Protein AF-0000000083137064 (afdb_homodimer)

Solvent-accessible surface area (backbone atoms only — not comparable to full-atom values): 21763 Å² total; per-residue (Å²): 133,64,28,43,33,38,24,37,39,52,44,61,44,26,48,38,68,60,22,44,47,50,41,15,61,76,69,69,39,42,73,38,43,54,67,55,51,51,49,52,45,38,71,76,68,44,56,67,68,51,58,51,42,33,31,71,53,64,54,81,85,69,70,74,79,72,73,88,63,52,61,66,48,47,52,49,36,52,51,34,50,49,48,51,51,50,51,50,51,50,54,52,48,51,51,70,72,40,38,29,26,35,36,39,88,49,41,40,68,69,47,68,78,55,77,75,49,45,74,45,27,35,29,28,30,51,57,65,71,56,15,33,51,47,37,17,66,75,65,72,42,53,71,68,57,19,47,52,51,39,54,50,48,41,50,40,55,34,29,38,32,28,68,73,68,74,44,68,69,78,46,63,90,65,32,48,33,34,38,30,29,76,75,53,33,56,67,45,41,26,52,52,53,49,50,51,48,43,71,70,67,47,76,70,83,117,134,64,28,45,34,38,24,37,37,52,44,63,42,26,49,40,68,61,22,43,48,50,40,15,61,76,69,70,40,42,72,38,42,56,67,56,52,50,50,52,45,37,72,77,68,42,54,66,69,50,57,51,43,34,32,70,54,62,56,81,86,69,68,72,75,74,74,89,62,54,61,67,49,46,52,49,34,50,51,34,49,49,49,50,51,50,52,51,50,50,53,52,49,52,50,70,71,38,38,28,27,36,36,38,87,47,42,39,68,69,48,67,80,55,76,76,46,46,75,45,28,37,31,27,31,51,59,64,72,56,14,34,51,46,36,17,66,74,66,72,43,52,71,69,55,19,47,52,50,38,53,50,50,42,50,39,54,33,30,39,30,27,67,73,67,74,44,67,69,77,45,61,91,66,32,48,32,35,38,30,30,77,74,54,32,56,68,46,40,25,52,51,52,50,48,51,49,41,71,69,67,46,76,73,82,118

Organism: NCBI:txid40520

pLDDT: mean 89.9, std 17.32, range [28.92, 98.94]

Nearest PDB structures (foldseek):
  3hdt-assembly1_B  TM=9.367E-01  e=8.216E-14  [Clostridium] symbiosum ATCC 14940
  3fdi-assembly1_A  TM=9.236E-01  e=1.742E-12  Eubacterium ventriosum ATCC 27560
  3fdi-assembly1_B  TM=8.344E-01  e=1.462E-13  Eubacterium ventriosum ATCC 27560
  7l4a-assembly1_A  TM=5.931E-01  e=4.194E-06  Encephalitozoon cuniculi GB-M1
  8puu-assembly1_B  TM=4.593E-01  e=5.621E-04  Giardia duodenalis

Sequence (412 aa):
MRHLVITIGCEYGAKGNAIGRKIAEDLNIKFYNRDLVDEIIEEVGIPKEIMEKVEEGGTIAGKGAEGDVRGSFSKYADLTDRAIHVQKQIIRKLAEKESCVIIGRSADYILKDTKDIDLLRAFIYAPDEVRIHNIMESHNLSEKDAKILLLEKDKRYHKRHLALTGSNRGDRHNRDILMNSSYLGIEGTAEYLEELIRRKFGSEEEMRHLVITIGCEYGAKGNAIGRKIAEDLNIKFYNRDLVDEIIEEVGIPKEIMEKVEEGGTIAGKGAEGDVRGSFSKYADLTDRAIHVQKQIIRKLAEKESCVIIGRSADYILKDTKDIDLLRAFIYAPDEVRIHNIMESHNLSEKDAKILLLEKDKRYHKRHLALTGSNRGDRHNRDILMNSSYLGIEGTAEYLEELIRRKFGSEEE

InterPro domains:
  IPR027417 P-loop containing nucleoside triphosphate hydrolase [G3DSA:3.40.50.300] (1-200)
  IPR027417 P-loop containing nucleoside triphosphate hydrolase [SSF52540] (19-200)

Foldseek 3Di:
DAAAEEEEEEQQLLCRQLLQVVLCVVVVWAEAEPVNLVVVLVVVPQDPVLLLVLLVQLEDDPDDPDDPCVPVSVVSNVSNVVSLVSSLVSLVCVNVVHHYYYYAQLSLVSCVPPPRHRYAYEYEYADPVNSLVSQCVVVVDDSVVSSVVSVVVNSSSQSSNCSNHVDGRPPCVSHPYYDYCVVLHSVGVSVVVVVVSCVVPNDPPD/DAAAEEEEEEQQLLCRQLLQVLLCVVVVWAEAEPVNLVVVLVVVPQDPVLLLVLLVQLEDDPDDPDDPCVPVSVVSNVSNVVSLVSSLVSLVCVNVPHHYYYYAQLSLVSCVPPPRHRYAYEYEYADPVNSLVSQCVVVVDDSVVSSVVSVVVNSSSQSNNCSNHVDGRPPCVSHPYYDYCVVLHSVGVSVVVVVVSCVVPNPPPD

Structure (mmCIF, N/CA/C/O backbone):
data_AF-0000000083137064-model_v1
#
loop_
_entity.id
_entity.type
_entity.pdbx_description
1 polymer 'Cytidylate kinase'
#
loop_
_atom_site.group_PDB
_atom_site.id
_atom_site.type_symbol
_atom_site.label_atom_id
_atom_site.label_alt_id
_atom_site.label_comp_id
_atom_site.label_asym_id
_atom_site.label_entity_id
_atom_site.label_seq_id
_atom_site.pdbx_PDB_ins_code
_atom_site.Cartn_x
_atom_site.Cartn_y
_atom_site.Cartn_z
_atom_site.occupancy
_atom_site.B_iso_or_equiv
_atom_site.auth_seq_id
_atom_site.auth_comp_id
_atom_site.auth_asym_id
_atom_site.auth_atom_id
_atom_site.pdbx_PDB_model_num
ATOM 1 N N . MET A 1 1 ? -11 -26.859 9.258 1 64.12 1 MET A N 1
ATOM 2 C CA . MET A 1 1 ? -10.125 -25.719 9.508 1 64.12 1 MET A CA 1
ATOM 3 C C . MET A 1 1 ? -9.859 -24.938 8.227 1 64.12 1 MET A C 1
ATOM 5 O O . MET A 1 1 ? -9.781 -25.516 7.145 1 64.12 1 MET A O 1
ATOM 9 N N . ARG A 1 2 ? -10.016 -23.578 8.195 1 88.94 2 ARG A N 1
ATOM 10 C CA . ARG A 1 2 ? -9.859 -22.781 6.98 1 88.94 2 ARG A CA 1
ATOM 11 C C . ARG A 1 2 ? -8.391 -22.703 6.57 1 88.94 2 ARG A C 1
ATOM 13 O O . ARG A 1 2 ? -7.508 -22.562 7.422 1 88.94 2 ARG A O 1
ATOM 20 N N . HIS A 1 3 ? -8.195 -22.969 5.266 1 96.56 3 HIS A N 1
ATOM 21 C CA . HIS A 1 3 ? -6.828 -22.828 4.77 1 96.56 3 HIS A CA 1
ATOM 22 C C . HIS A 1 3 ? -6.363 -21.391 4.805 1 96.56 3 HIS A C 1
ATOM 24 O O . HIS A 1 3 ? -7.125 -20.469 4.473 1 96.56 3 HIS A O 1
ATOM 30 N N . LEU A 1 4 ? -5.16 -21.25 5.281 1 98.25 4 LEU A N 1
ATOM 31 C CA . LEU A 1 4 ? -4.512 -19.938 5.195 1 98.25 4 LEU A CA 1
ATOM 32 C C . LEU A 1 4 ? -3.85 -19.75 3.836 1 98.25 4 LEU A C 1
ATOM 34 O O . LEU A 1 4 ? -3 -20.547 3.436 1 98.25 4 LEU A O 1
ATOM 38 N N . VAL A 1 5 ? -4.27 -18.703 3.137 1 98.75 5 VAL A N 1
ATOM 39 C CA . VAL A 1 5 ? -3.678 -18.406 1.836 1 98.75 5 VAL A CA 1
ATOM 40 C C . VAL A 1 5 ? -3.139 -16.984 1.824 1 98.75 5 VAL A C 1
ATOM 42 O O . VAL A 1 5 ? -3.877 -16.031 2.092 1 98.75 5 VAL A O 1
ATOM 45 N N . ILE A 1 6 ? -1.879 -16.859 1.539 1 98.88 6 ILE A N 1
ATOM 46 C CA . ILE A 1 6 ? -1.219 -15.57 1.41 1 98.88 6 ILE A CA 1
ATOM 47 C C . ILE A 1 6 ? -0.848 -15.32 -0.051 1 98.88 6 ILE A C 1
ATOM 49 O O . ILE A 1 6 ? -0.035 -16.047 -0.623 1 98.88 6 ILE A O 1
ATOM 53 N N . THR A 1 7 ? -1.463 -14.352 -0.657 1 98.81 7 THR A N 1
ATOM 54 C CA . THR A 1 7 ? -1.087 -13.969 -2.014 1 98.81 7 THR A CA 1
ATOM 55 C C . THR A 1 7 ? -0.151 -12.758 -1.996 1 98.81 7 THR A C 1
ATOM 57 O O . THR A 1 7 ? -0.368 -11.812 -1.242 1 98.81 7 THR A O 1
ATOM 60 N N . ILE A 1 8 ? 0.875 -12.82 -2.779 1 98.81 8 ILE A N 1
ATOM 61 C CA . ILE A 1 8 ? 1.837 -11.727 -2.848 1 98.81 8 ILE A CA 1
ATOM 62 C C . ILE A 1 8 ? 2.025 -11.297 -4.301 1 98.81 8 ILE A C 1
ATOM 64 O O . ILE A 1 8 ? 2.541 -12.062 -5.117 1 98.81 8 ILE A O 1
ATOM 68 N N . GLY A 1 9 ? 1.454 -10.117 -4.609 1 98.31 9 GLY A N 1
ATOM 69 C CA . GLY A 1 9 ? 1.953 -9.406 -5.773 1 98.31 9 GLY A CA 1
ATOM 70 C C . GLY A 1 9 ? 3.221 -8.617 -5.492 1 98.31 9 GLY A C 1
ATOM 71 O O . GLY A 1 9 ? 3.432 -8.156 -4.367 1 98.31 9 GLY A O 1
ATOM 72 N N . CYS A 1 10 ? 4.047 -8.5 -6.512 1 98.31 10 CYS A N 1
ATOM 73 C CA . CYS A 1 10 ? 5.297 -7.809 -6.227 1 98.31 10 CYS A CA 1
ATOM 74 C C . CYS A 1 10 ? 5.875 -7.18 -7.488 1 98.31 10 CYS A C 1
ATOM 76 O O . CYS A 1 10 ? 5.723 -7.727 -8.586 1 98.31 10 CYS A O 1
ATOM 78 N N . GLU A 1 11 ? 6.469 -6.066 -7.32 1 98.5 11 GLU A N 1
ATOM 79 C CA . GLU A 1 11 ? 7.297 -5.496 -8.375 1 98.5 11 GLU A CA 1
ATOM 80 C C . GLU A 1 11 ? 8.555 -6.336 -8.609 1 98.5 11 GLU A C 1
ATOM 82 O O . GLU A 1 11 ? 9.141 -6.855 -7.652 1 98.5 11 GLU A O 1
ATOM 87 N N . TYR A 1 12 ? 8.93 -6.426 -9.914 1 98.25 12 TYR A N 1
ATOM 88 C CA . TYR A 1 12 ? 10.133 -7.211 -10.195 1 98.25 12 TYR A CA 1
ATOM 89 C C . TYR A 1 12 ? 11.352 -6.598 -9.516 1 98.25 12 TYR A C 1
ATOM 91 O O . TYR A 1 12 ? 11.57 -5.387 -9.594 1 98.25 12 TYR A O 1
ATOM 99 N N . GLY A 1 13 ? 12.07 -7.371 -8.82 1 98.56 13 GLY A N 1
ATOM 100 C CA . GLY A 1 13 ? 13.266 -6.898 -8.133 1 98.56 13 GLY A CA 1
ATOM 101 C C . GLY A 1 13 ? 13.008 -6.496 -6.695 1 98.56 13 GLY A C 1
ATOM 102 O O . GLY A 1 13 ? 13.938 -6.141 -5.969 1 98.56 13 GLY A O 1
ATOM 103 N N . ALA A 1 14 ? 11.781 -6.562 -6.219 1 98.75 14 ALA A N 1
ATOM 104 C CA . ALA A 1 14 ? 11.438 -6.117 -4.871 1 98.75 14 ALA A CA 1
ATOM 105 C C . ALA A 1 14 ? 11.547 -7.266 -3.871 1 98.75 14 ALA A C 1
ATOM 107 O O . ALA A 1 14 ? 11.195 -7.109 -2.697 1 98.75 14 ALA A O 1
ATOM 108 N N . LYS A 1 15 ? 11.891 -8.43 -4.34 1 98.62 15 LYS A N 1
ATOM 109 C CA . LYS A 1 15 ? 12.203 -9.594 -3.512 1 98.62 15 LYS A CA 1
ATOM 110 C C . LYS A 1 15 ? 10.938 -10.219 -2.941 1 98.62 15 LYS A C 1
ATOM 112 O O . LYS A 1 15 ? 10.969 -10.844 -1.878 1 98.62 15 LYS A O 1
ATOM 117 N N . GLY A 1 16 ? 9.844 -10.086 -3.67 1 98.56 16 GLY A N 1
ATOM 118 C CA . GLY A 1 16 ? 8.602 -10.719 -3.264 1 98.56 16 GLY A CA 1
ATOM 119 C C . GLY A 1 16 ? 8.703 -12.227 -3.164 1 98.56 16 GLY A C 1
ATOM 120 O O . GLY A 1 16 ? 8.133 -12.828 -2.252 1 98.56 16 GLY A O 1
ATOM 121 N N . ASN A 1 17 ? 9.414 -12.828 -4.082 1 98.38 17 ASN A N 1
ATOM 122 C CA . ASN A 1 17 ? 9.617 -14.273 -4.082 1 98.38 17 ASN A CA 1
ATOM 123 C C . ASN A 1 17 ? 10.344 -14.734 -2.82 1 98.38 17 ASN A C 1
ATOM 125 O O . ASN A 1 17 ? 9.922 -15.695 -2.176 1 98.38 17 ASN A O 1
ATOM 129 N N . ALA A 1 18 ? 11.375 -14.039 -2.479 1 98.69 18 ALA A N 1
ATOM 130 C CA . ALA A 1 18 ? 12.156 -14.391 -1.298 1 98.69 18 ALA A CA 1
ATOM 131 C C . ALA A 1 18 ? 11.336 -14.219 -0.023 1 98.69 18 ALA A C 1
ATOM 133 O O . ALA A 1 18 ? 11.375 -15.078 0.866 1 98.69 18 ALA A O 1
ATOM 134 N N . ILE A 1 19 ? 10.609 -13.172 0.055 1 98.88 19 ILE A N 1
ATOM 135 C CA . ILE A 1 19 ? 9.766 -12.883 1.211 1 98.88 19 ILE A CA 1
ATOM 136 C C . ILE A 1 19 ? 8.688 -13.953 1.335 1 98.88 19 ILE A C 1
ATOM 138 O O . ILE A 1 19 ? 8.453 -14.492 2.42 1 98.88 19 ILE A O 1
ATOM 142 N N . GLY A 1 20 ? 8.031 -14.289 0.223 1 98.88 20 GLY A N 1
ATOM 143 C CA . GLY A 1 20 ? 7.016 -15.328 0.224 1 98.88 20 GLY A CA 1
ATOM 144 C C . GLY A 1 20 ? 7.547 -16.688 0.641 1 98.88 20 GLY A C 1
ATOM 145 O O . GLY A 1 20 ? 6.898 -17.406 1.397 1 98.88 20 GLY A O 1
ATOM 146 N N . ARG A 1 21 ? 8.703 -17.016 0.13 1 98.81 21 ARG A N 1
ATOM 147 C CA . ARG A 1 21 ? 9.328 -18.281 0.483 1 98.81 21 ARG A CA 1
ATOM 148 C C . ARG A 1 21 ? 9.625 -18.344 1.978 1 98.81 21 ARG A C 1
ATOM 150 O O . ARG A 1 21 ? 9.383 -19.375 2.617 1 98.81 21 ARG A O 1
ATOM 157 N N . LYS A 1 22 ? 10.148 -17.266 2.512 1 98.88 22 LYS A N 1
ATOM 158 C CA . LYS A 1 22 ? 10.461 -17.203 3.938 1 98.88 22 LYS A CA 1
ATOM 159 C C . LYS A 1 22 ? 9.203 -17.391 4.781 1 98.88 22 LYS A C 1
ATOM 161 O O . LYS A 1 22 ? 9.211 -18.141 5.762 1 98.88 22 LYS A O 1
ATOM 166 N N . ILE A 1 23 ? 8.133 -16.781 4.395 1 98.88 23 ILE A N 1
ATOM 167 C CA . ILE A 1 23 ? 6.871 -16.906 5.113 1 98.88 23 ILE A CA 1
ATOM 168 C C . ILE A 1 23 ? 6.398 -18.359 5.07 1 98.88 23 ILE A C 1
ATOM 170 O O . ILE A 1 23 ? 6 -18.906 6.094 1 98.88 23 ILE A O 1
ATOM 174 N N . ALA A 1 24 ? 6.426 -18.938 3.875 1 98.88 24 ALA A N 1
ATOM 175 C CA . ALA A 1 24 ? 5.992 -20.328 3.713 1 98.88 24 ALA A CA 1
ATOM 176 C C . ALA A 1 24 ? 6.812 -21.266 4.59 1 98.88 24 ALA A C 1
ATOM 178 O O . ALA A 1 24 ? 6.262 -22.156 5.238 1 98.88 24 ALA A O 1
ATOM 179 N N . GLU A 1 25 ? 8.102 -21 4.613 1 98.81 25 GLU A N 1
ATOM 180 C CA . GLU A 1 25 ? 9 -21.812 5.434 1 98.81 25 GLU A CA 1
ATOM 181 C C . GLU A 1 25 ? 8.695 -21.625 6.918 1 98.81 25 GLU A C 1
ATOM 183 O O . GLU A 1 25 ? 8.594 -22.609 7.656 1 98.81 25 GLU A O 1
ATOM 188 N N . ASP A 1 26 ? 8.562 -20.406 7.371 1 98.69 26 ASP A N 1
ATOM 189 C CA . ASP A 1 26 ? 8.336 -20.094 8.781 1 98.69 26 ASP A CA 1
ATOM 190 C C . ASP A 1 26 ? 7.02 -20.703 9.266 1 98.69 26 ASP A C 1
ATOM 192 O O . ASP A 1 26 ? 6.93 -21.172 10.398 1 98.69 26 ASP A O 1
ATOM 196 N N . LEU A 1 27 ? 6.059 -20.703 8.383 1 98.19 27 LEU A N 1
ATOM 197 C CA . LEU A 1 27 ? 4.727 -21.156 8.773 1 98.19 27 LEU A CA 1
ATOM 198 C C . LEU A 1 27 ? 4.52 -22.625 8.414 1 98.19 27 LEU A C 1
ATOM 200 O O . LEU A 1 27 ? 3.486 -23.203 8.742 1 98.19 27 LEU A O 1
ATOM 204 N N . ASN A 1 28 ? 5.469 -23.188 7.75 1 98.38 28 ASN A N 1
ATOM 205 C CA . ASN A 1 28 ? 5.418 -24.578 7.297 1 98.38 28 ASN A CA 1
ATOM 206 C C . ASN A 1 28 ? 4.207 -24.844 6.41 1 98.38 28 ASN A C 1
ATOM 208 O O . ASN A 1 28 ? 3.424 -25.75 6.668 1 98.38 28 ASN A O 1
ATOM 212 N N . ILE A 1 29 ? 4.043 -24 5.387 1 98.62 29 ILE A N 1
ATOM 213 C CA . ILE A 1 29 ? 2.982 -24.156 4.398 1 98.62 29 ILE A CA 1
ATOM 214 C C . ILE A 1 29 ? 3.582 -24.172 2.992 1 98.62 29 ILE A C 1
ATOM 216 O O . ILE A 1 29 ? 4.766 -23.875 2.814 1 98.62 29 ILE A O 1
ATOM 220 N N . LYS A 1 30 ? 2.766 -24.469 1.965 1 98.81 30 LYS A N 1
ATOM 221 C CA . LYS A 1 30 ? 3.258 -24.641 0.601 1 98.81 30 LYS A CA 1
ATOM 222 C C . LYS A 1 30 ? 3.566 -23.297 -0.046 1 98.81 30 LYS A C 1
ATOM 224 O O . LYS A 1 30 ? 3.008 -22.266 0.349 1 98.81 30 LYS A O 1
ATOM 229 N N . PHE A 1 31 ? 4.488 -23.422 -0.94 1 98.88 31 PHE A N 1
ATOM 230 C CA . PHE A 1 31 ? 4.934 -22.234 -1.656 1 98.88 31 PHE A CA 1
ATOM 231 C C . PHE A 1 31 ? 4.777 -22.406 -3.162 1 98.88 31 PHE A C 1
ATOM 233 O O . PHE A 1 31 ? 5.371 -23.328 -3.746 1 98.88 31 PHE A O 1
ATOM 240 N N . TYR A 1 32 ? 3.943 -21.469 -3.824 1 98.81 32 TYR A N 1
ATOM 241 C CA . TYR A 1 32 ? 3.734 -21.484 -5.27 1 98.81 32 TYR A CA 1
ATOM 242 C C . TYR A 1 32 ? 4.148 -20.172 -5.895 1 98.81 32 TYR A C 1
ATOM 244 O O . TYR A 1 32 ? 3.436 -19.172 -5.781 1 98.81 32 TYR A O 1
ATOM 252 N N . ASN A 1 33 ? 5.262 -20.188 -6.594 1 98.12 33 ASN A N 1
ATOM 253 C CA . ASN A 1 33 ? 5.637 -18.984 -7.32 1 98.12 33 ASN A CA 1
ATOM 254 C C . ASN A 1 33 ? 5.121 -19.016 -8.758 1 98.12 33 ASN A C 1
ATOM 256 O O . ASN A 1 33 ? 4.441 -19.953 -9.156 1 98.12 33 ASN A O 1
ATOM 260 N N . ARG A 1 34 ? 5.414 -18.031 -9.523 1 96.5 34 ARG A N 1
ATOM 261 C CA . ARG A 1 34 ? 4.902 -17.859 -10.875 1 96.5 34 ARG A CA 1
ATOM 262 C C . ARG A 1 34 ? 5.301 -19.047 -11.758 1 96.5 34 ARG A C 1
ATOM 264 O O . ARG A 1 34 ? 4.473 -19.562 -12.508 1 96.5 34 ARG A O 1
ATOM 271 N N . ASP A 1 35 ? 6.551 -19.422 -11.633 1 95.81 35 ASP A N 1
ATOM 272 C CA . ASP A 1 35 ? 7.059 -20.5 -12.469 1 95.81 35 ASP A CA 1
ATOM 273 C C . ASP A 1 35 ? 6.344 -21.812 -12.172 1 95.81 35 ASP A C 1
ATOM 275 O O . ASP A 1 35 ? 5.988 -22.562 -13.094 1 95.81 35 ASP A O 1
ATOM 279 N N . LEU A 1 36 ? 6.18 -22.078 -10.914 1 97.25 36 LEU A N 1
ATOM 280 C CA . LEU A 1 36 ? 5.512 -23.328 -10.531 1 97.25 36 LEU A CA 1
ATOM 281 C C . LEU A 1 36 ? 4.062 -23.328 -11.008 1 97.25 36 LEU A C 1
ATOM 283 O O . LEU A 1 36 ? 3.57 -24.344 -11.492 1 97.25 36 LEU A O 1
ATOM 287 N N . VAL A 1 37 ? 3.342 -22.234 -10.867 1 97.31 37 VAL A N 1
ATOM 288 C CA . VAL A 1 37 ? 1.964 -22.125 -11.336 1 97.31 37 VAL A CA 1
ATOM 289 C C . VAL A 1 37 ? 1.912 -22.359 -12.844 1 97.31 37 VAL A C 1
ATOM 291 O O . VAL A 1 37 ? 1.062 -23.109 -13.336 1 97.31 37 VAL A O 1
ATOM 294 N N . ASP A 1 38 ? 2.844 -21.766 -13.562 1 96 38 ASP A N 1
ATOM 295 C CA . ASP A 1 38 ? 2.883 -21.922 -15.016 1 96 38 ASP A CA 1
ATOM 296 C C . ASP A 1 38 ? 3.195 -23.359 -15.406 1 96 38 ASP A C 1
ATOM 298 O O . ASP A 1 38 ? 2.693 -23.859 -16.422 1 96 38 ASP A O 1
ATOM 302 N N . GLU A 1 39 ? 4.055 -23.984 -14.625 1 96.94 39 GLU A N 1
ATOM 303 C CA . GLU A 1 39 ? 4.348 -25.391 -14.867 1 96.94 39 GLU A CA 1
ATOM 304 C C . GLU A 1 39 ? 3.098 -26.25 -14.703 1 96.94 39 GLU A C 1
ATOM 306 O O . GLU A 1 39 ? 2.857 -27.156 -15.5 1 96.94 39 GLU A O 1
ATOM 311 N N . ILE A 1 40 ? 2.352 -25.969 -13.695 1 96.81 40 ILE A N 1
ATOM 312 C CA . ILE A 1 40 ? 1.119 -26.703 -13.445 1 96.81 40 ILE A CA 1
ATOM 313 C C . ILE A 1 40 ? 0.144 -26.484 -14.602 1 96.81 40 ILE A C 1
ATOM 315 O O . ILE A 1 40 ? -0.474 -27.422 -15.094 1 96.81 40 ILE A O 1
ATOM 319 N N . ILE A 1 41 ? 0.04 -25.234 -15.07 1 95.62 41 ILE A N 1
ATOM 320 C CA . ILE A 1 41 ? -0.83 -24.891 -16.188 1 95.62 41 ILE A CA 1
ATOM 321 C C . ILE A 1 41 ? -0.402 -25.656 -17.438 1 95.62 41 ILE A C 1
ATOM 323 O O . ILE A 1 41 ? -1.242 -26.203 -18.156 1 95.62 41 ILE A O 1
ATOM 327 N N . GLU A 1 42 ? 0.849 -25.75 -17.656 1 95.44 42 GLU A N 1
ATOM 328 C CA . GLU A 1 42 ? 1.386 -26.5 -18.781 1 95.44 42 GLU A CA 1
ATOM 329 C C . GLU A 1 42 ? 1.065 -27.984 -18.672 1 95.44 42 GLU A C 1
ATOM 331 O O . GLU A 1 42 ? 0.735 -28.625 -19.672 1 95.44 42 GLU A O 1
ATOM 336 N N . GLU A 1 43 ? 1.144 -28.484 -17.531 1 95.81 43 GLU A N 1
ATOM 337 C CA . GLU A 1 43 ? 0.897 -29.906 -17.281 1 95.81 43 GLU A CA 1
ATOM 338 C C . GLU A 1 43 ? -0.555 -30.281 -17.578 1 95.81 43 GLU A C 1
ATOM 340 O O . GLU A 1 43 ? -0.852 -31.406 -17.953 1 95.81 43 GLU A O 1
ATOM 345 N N . VAL A 1 44 ? -1.415 -29.328 -17.406 1 93.94 44 VAL A N 1
ATOM 346 C CA . VAL A 1 44 ? -2.83 -29.625 -17.609 1 93.94 44 VAL A CA 1
ATOM 347 C C . VAL A 1 44 ? -3.189 -29.391 -19.078 1 93.94 44 VAL A C 1
ATOM 349 O O . VAL A 1 44 ? -4.32 -29.656 -19.5 1 93.94 44 VAL A O 1
ATOM 352 N N . GLY A 1 45 ? -2.301 -28.812 -19.953 1 91.62 45 GLY A N 1
ATOM 353 C CA . GLY A 1 45 ? -2.51 -28.891 -21.391 1 91.62 45 GLY A CA 1
ATOM 354 C C . GLY A 1 45 ? -2.449 -27.531 -22.062 1 91.62 45 GLY A C 1
ATOM 355 O O . GLY A 1 45 ? -2.783 -27.406 -23.25 1 91.62 45 GLY A O 1
ATOM 356 N N . ILE A 1 46 ? -2.119 -26.484 -21.312 1 93.56 46 ILE A N 1
ATOM 357 C CA . ILE A 1 46 ? -2.002 -25.156 -21.922 1 93.56 46 ILE A CA 1
ATOM 358 C C . ILE A 1 46 ? -0.536 -24.859 -22.234 1 93.56 46 ILE A C 1
ATOM 360 O O . ILE A 1 46 ? 0.258 -24.625 -21.312 1 93.56 46 ILE A O 1
ATOM 364 N N . PRO A 1 47 ? -0.237 -24.766 -23.5 1 92.19 47 PRO A N 1
ATOM 365 C CA . PRO A 1 47 ? 1.16 -24.5 -23.844 1 92.19 47 PRO A CA 1
ATOM 366 C C . PRO A 1 47 ? 1.637 -23.125 -23.375 1 92.19 47 PRO A C 1
ATOM 368 O O . PRO A 1 47 ? 0.857 -22.172 -23.359 1 92.19 47 PRO A O 1
ATOM 371 N N . LYS A 1 48 ? 2.902 -23.031 -23.109 1 90.81 48 LYS A N 1
ATOM 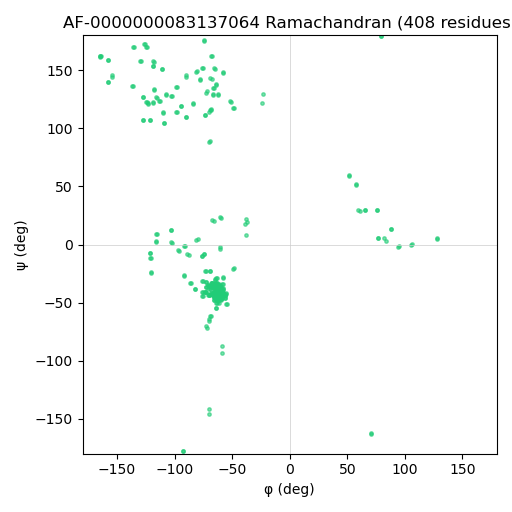372 C CA . LYS A 1 48 ? 3.541 -21.812 -22.641 1 90.81 48 LYS A CA 1
ATOM 373 C C . LYS A 1 48 ? 3.342 -20.672 -23.625 1 90.81 48 LYS A C 1
ATOM 375 O O . LYS A 1 48 ? 3.186 -19.516 -23.234 1 90.81 48 LYS A O 1
ATOM 380 N N . GLU A 1 49 ? 3.379 -20.969 -24.859 1 90.19 49 GLU A N 1
ATOM 381 C CA . GLU A 1 49 ? 3.236 -19.969 -25.906 1 90.19 49 GLU A CA 1
ATOM 382 C C . GLU A 1 49 ? 1.896 -19.25 -25.812 1 90.19 49 GLU A C 1
ATOM 384 O O . GLU A 1 49 ? 1.805 -18.062 -26.109 1 90.19 49 GLU A O 1
ATOM 389 N N . ILE A 1 50 ? 0.905 -20 -25.453 1 89.56 50 ILE A N 1
ATOM 390 C CA . ILE A 1 50 ? -0.424 -19.406 -25.312 1 89.56 50 ILE A CA 1
ATOM 391 C C . ILE A 1 50 ? -0.439 -18.422 -24.156 1 89.56 50 ILE A C 1
ATOM 393 O O . ILE A 1 50 ? -1.037 -17.359 -24.234 1 89.56 50 ILE A O 1
ATOM 397 N N . MET A 1 51 ? 0.212 -18.797 -23.031 1 88 51 MET A N 1
ATOM 398 C CA . MET A 1 51 ? 0.29 -17.906 -21.875 1 88 51 MET A CA 1
ATOM 399 C C . MET A 1 51 ? 1.064 -16.641 -22.219 1 88 51 MET A C 1
ATOM 401 O O . MET A 1 51 ? 0.747 -15.555 -21.734 1 88 51 MET A O 1
ATOM 405 N N . GLU A 1 52 ? 2.08 -16.781 -23.016 1 88 52 GLU A N 1
ATOM 406 C CA . GLU A 1 52 ? 2.844 -15.625 -23.484 1 88 52 GLU A CA 1
ATOM 407 C C . GLU A 1 52 ? 1.977 -14.695 -24.328 1 88 52 GLU A C 1
ATOM 409 O O . GLU A 1 52 ? 2.127 -13.469 -24.266 1 88 52 GLU A O 1
ATOM 414 N N . LYS A 1 53 ? 1.121 -15.266 -25.109 1 86.69 53 LYS A N 1
ATOM 415 C CA . LYS A 1 53 ? 0.202 -14.477 -25.922 1 86.69 53 LYS A CA 1
ATOM 416 C C . LYS A 1 53 ? -0.76 -13.68 -25.047 1 86.69 53 LYS A C 1
ATOM 418 O O . LYS A 1 53 ? -1.15 -12.562 -25.391 1 86.69 53 LYS A O 1
ATOM 423 N N . VAL A 1 54 ? -1.106 -14.305 -23.922 1 84.75 54 VAL A N 1
ATOM 424 C CA . VAL A 1 54 ? -1.936 -13.586 -22.969 1 84.75 54 VAL A CA 1
ATOM 425 C C . VAL A 1 54 ? -1.226 -12.305 -22.531 1 84.75 54 VAL A C 1
ATOM 427 O O . VAL A 1 54 ? -1.845 -11.242 -22.453 1 84.75 54 VAL A O 1
ATOM 430 N N . GLU A 1 55 ? 0.034 -12.375 -22.312 1 86.19 55 GLU A N 1
ATOM 431 C CA . GLU A 1 55 ? 0.847 -11.258 -21.859 1 86.19 55 GLU A CA 1
ATOM 432 C C . GLU A 1 55 ? 1.061 -10.227 -22.969 1 86.19 55 GLU A C 1
ATOM 434 O O . GLU A 1 55 ? 1.455 -9.094 -22.703 1 86.19 55 GLU A O 1
ATOM 439 N N . GLU A 1 56 ? 0.943 -10.578 -24.188 1 76.62 56 GLU A N 1
ATOM 440 C CA . GLU A 1 56 ? 1.121 -9.648 -25.312 1 76.62 56 GLU A CA 1
ATOM 441 C C . GLU A 1 56 ? -0.141 -8.828 -25.547 1 76.62 56 GLU A C 1
ATOM 443 O O . GLU A 1 56 ? -0.095 -7.789 -26.203 1 76.62 56 GLU A O 1
ATOM 448 N N . GLY A 1 57 ? -1.201 -8.977 -24.688 1 66.5 57 GLY A N 1
ATOM 449 C CA . GLY A 1 57 ? -2.408 -8.172 -24.766 1 66.5 57 GLY A CA 1
ATOM 450 C C . GLY A 1 57 ? -3.389 -8.68 -25.812 1 66.5 57 GLY A C 1
ATOM 451 O O . GLY A 1 57 ? -4.23 -7.922 -26.297 1 66.5 57 GLY A O 1
ATOM 452 N N . GLY A 1 58 ? -3.254 -9.719 -26.469 1 52.12 58 GLY A N 1
ATOM 453 C CA . GLY A 1 58 ? -4.168 -10.086 -27.547 1 52.12 58 GLY A CA 1
ATOM 454 C C . GLY A 1 58 ? -5.598 -10.266 -27.078 1 52.12 58 GLY A C 1
ATOM 455 O O . GLY A 1 58 ? -6.438 -10.781 -27.812 1 52.12 58 GLY A O 1
ATOM 456 N N . THR A 1 59 ? -5.863 -10.164 -25.859 1 46.69 59 THR A N 1
ATOM 457 C CA . THR A 1 59 ? -7.27 -10.477 -25.625 1 46.69 59 THR A CA 1
ATOM 458 C C . THR A 1 59 ? -8.164 -9.375 -26.203 1 46.69 59 THR A C 1
ATOM 460 O O . THR A 1 59 ? -7.676 -8.383 -26.734 1 46.69 59 THR A O 1
ATOM 463 N N . ILE A 1 60 ? -9.477 -9.031 -25.25 1 37.75 60 ILE A N 1
ATOM 464 C CA . ILE A 1 60 ? -10.797 -8.5 -25.562 1 37.75 60 ILE A CA 1
ATOM 465 C C . ILE A 1 60 ? -10.688 -7.016 -25.906 1 37.75 60 ILE A C 1
ATOM 467 O O . ILE A 1 60 ? -11.305 -6.547 -26.859 1 37.75 60 ILE A O 1
ATOM 471 N N . ALA A 1 61 ? -10.375 -6.078 -24.891 1 39.19 61 ALA A N 1
ATOM 472 C CA . ALA A 1 61 ? -10.883 -4.715 -25 1 39.19 61 ALA A CA 1
ATOM 473 C C . ALA A 1 61 ? -10.172 -3.949 -26.109 1 39.19 61 ALA A C 1
ATOM 475 O O . ALA A 1 61 ? -10.586 -2.85 -26.484 1 39.19 61 ALA A O 1
ATOM 476 N N . GLY A 1 62 ? -8.867 -4.141 -26.328 1 36.81 62 GLY A N 1
ATOM 477 C CA . GLY A 1 62 ? -8.234 -3.139 -27.172 1 36.81 62 GLY A CA 1
ATOM 478 C C . GLY A 1 62 ? -8.664 -3.223 -28.625 1 36.81 62 GLY A C 1
ATOM 479 O O . GLY A 1 62 ? -8.297 -2.367 -29.438 1 36.81 62 GLY A O 1
ATOM 480 N N . LYS A 1 63 ? -8.336 -4.387 -29.328 1 38.62 63 LYS A N 1
ATOM 481 C CA . LYS A 1 63 ? -8.359 -4.211 -30.781 1 38.62 63 LYS A CA 1
ATOM 482 C C . LYS A 1 63 ? -9.781 -4.031 -31.281 1 38.62 63 LYS A C 1
ATOM 484 O O . LYS A 1 63 ? -10.633 -4.906 -31.094 1 38.62 63 LYS A O 1
ATOM 489 N N . GLY A 1 64 ? -10.344 -2.809 -31.344 1 35.38 64 GLY A N 1
ATOM 490 C CA . GLY A 1 64 ? -11.367 -2.545 -32.344 1 35.38 64 GLY A CA 1
ATOM 491 C C . GLY A 1 64 ? -11.281 -3.479 -33.531 1 35.38 64 GLY A C 1
ATOM 492 O O . GLY A 1 64 ? -10.195 -3.957 -33.906 1 35.38 64 GLY A O 1
ATOM 493 N N . ALA A 1 65 ? -12.406 -4.121 -33.938 1 35.88 65 ALA A N 1
ATOM 494 C CA . ALA A 1 65 ? -12.852 -4.973 -35.062 1 35.88 65 ALA A CA 1
ATOM 495 C C . ALA A 1 65 ? -12.258 -4.508 -36.375 1 35.88 65 ALA A C 1
ATOM 497 O O . ALA A 1 65 ? -12.75 -4.879 -37.438 1 35.88 65 ALA A O 1
ATOM 498 N N . GLU A 1 66 ? -11.359 -3.605 -36.5 1 35.03 66 GLU A N 1
ATOM 499 C CA . GLU A 1 66 ? -11.375 -3.365 -37.969 1 35.03 66 GLU A CA 1
ATOM 500 C C . GLU A 1 66 ? -11.07 -4.641 -38.719 1 35.03 66 GLU A C 1
ATOM 502 O O . GLU A 1 66 ? -11.727 -4.945 -39.719 1 35.03 66 GLU A O 1
ATOM 507 N N . GLY A 1 67 ? -9.641 -5.055 -39.188 1 37.25 67 GLY A N 1
ATOM 508 C CA . GLY A 1 67 ? -9.461 -5.816 -40.406 1 37.25 67 GLY A CA 1
ATOM 509 C C . GLY A 1 67 ? -9.859 -7.273 -40.25 1 37.25 67 GLY A C 1
ATOM 510 O O . GLY A 1 67 ? -10.141 -7.746 -39.156 1 37.25 67 GLY A O 1
ATOM 511 N N . ASP A 1 68 ? -9.805 -8.148 -41.438 1 38.06 68 ASP A N 1
ATOM 512 C CA . ASP A 1 68 ? -10.086 -9.508 -41.875 1 38.06 68 ASP A CA 1
ATOM 513 C C . ASP A 1 68 ? -9.484 -10.531 -40.906 1 38.06 68 ASP A C 1
ATOM 515 O O . ASP A 1 68 ? -9.383 -11.719 -41.25 1 38.06 68 ASP A O 1
ATOM 519 N 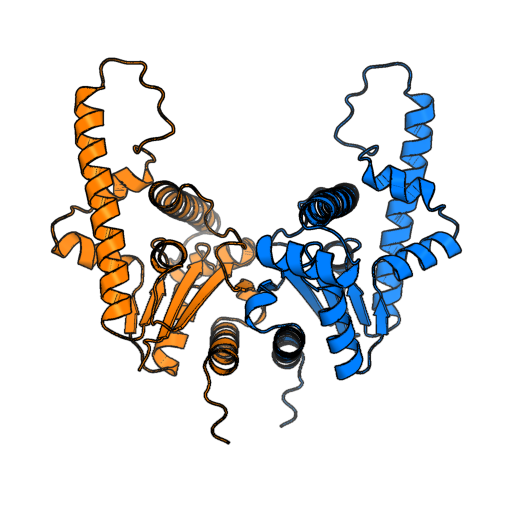N . VAL A 1 69 ? -8.477 -10.211 -40.062 1 36.41 69 VAL A N 1
ATOM 520 C CA . VAL A 1 69 ? -7.723 -11.055 -39.156 1 36.41 69 VAL A CA 1
ATOM 521 C C . VAL A 1 69 ? -8.633 -11.547 -38.031 1 36.41 69 VAL A C 1
ATOM 523 O O . VAL A 1 69 ? -8.172 -11.859 -36.938 1 36.41 69 VAL A O 1
ATOM 526 N N . ARG A 1 70 ? -9.789 -11.5 -38.312 1 47.28 70 ARG A N 1
ATOM 527 C CA . ARG A 1 70 ? -10.93 -11.883 -37.469 1 47.28 70 ARG A CA 1
ATOM 528 C C . ARG A 1 70 ? -10.859 -13.352 -37.062 1 47.28 70 ARG A C 1
ATOM 530 O O . ARG A 1 70 ? -11.289 -13.727 -35.969 1 47.28 70 ARG A O 1
ATOM 537 N N . GLY A 1 71 ? -10.492 -14.062 -38.156 1 43.91 71 GLY A N 1
ATOM 538 C CA . GLY A 1 71 ? -10.562 -15.492 -37.906 1 43.91 71 GLY A CA 1
ATOM 539 C C . GLY A 1 71 ? -9.508 -15.977 -36.906 1 43.91 71 GLY A C 1
ATOM 540 O O . GLY A 1 71 ? -9.82 -16.703 -35.969 1 43.91 71 GLY A O 1
ATOM 541 N N . SER A 1 72 ? -8.133 -15.812 -37.25 1 44.75 72 SER A N 1
ATOM 542 C CA . SER A 1 72 ? -7.027 -16.25 -36.406 1 44.75 72 SER A CA 1
ATOM 543 C C . SER A 1 72 ? -7.078 -15.578 -35.031 1 44.75 72 SER A C 1
ATOM 545 O O . SER A 1 72 ? -6.824 -16.219 -34 1 44.75 72 SER A O 1
ATOM 547 N N . PHE A 1 73 ? -7.531 -14.391 -35.031 1 51.75 73 PHE A N 1
ATOM 548 C CA . PHE A 1 73 ? -7.676 -13.656 -33.781 1 51.75 73 PHE A CA 1
ATOM 549 C C . PHE A 1 73 ? -8.734 -14.312 -32.906 1 51.75 73 PHE A C 1
ATOM 551 O O . PHE A 1 73 ? -8.547 -14.43 -31.688 1 51.75 73 PHE A O 1
ATOM 558 N N . SER A 1 74 ? -9.727 -14.836 -33.688 1 57.94 74 SER A N 1
ATOM 559 C CA . SER A 1 74 ? -10.812 -15.461 -32.969 1 57.94 74 SER A CA 1
ATOM 560 C C . SER A 1 74 ? -10.352 -16.75 -32.281 1 57.94 74 SER A C 1
ATOM 562 O O . SER A 1 74 ? -10.68 -17 -31.125 1 57.94 74 SER A O 1
ATOM 564 N N . LYS A 1 75 ? -9.492 -17.453 -33.062 1 59.75 75 LYS A N 1
ATOM 565 C CA . LYS A 1 75 ? -9.016 -18.719 -32.469 1 59.75 75 LYS A CA 1
ATOM 566 C C . LYS A 1 75 ? -8.078 -18.469 -31.297 1 59.75 75 LYS A C 1
ATOM 568 O O . LYS A 1 75 ? -8.203 -19.109 -30.266 1 59.75 75 LYS A O 1
ATOM 573 N N . TYR A 1 76 ? -7.211 -17.531 -31.5 1 65.31 76 TYR A N 1
ATOM 574 C CA . TYR A 1 76 ? -6.27 -17.219 -30.438 1 65.31 76 TYR A CA 1
ATOM 575 C C . TYR A 1 76 ? -6.984 -16.594 -29.234 1 65.31 76 TYR A C 1
ATOM 577 O O . TYR A 1 76 ? -6.625 -16.859 -28.078 1 65.31 76 TYR A O 1
ATOM 585 N N . ALA A 1 77 ? -7.961 -15.898 -29.594 1 68.5 77 ALA A N 1
ATOM 586 C CA . ALA A 1 77 ? -8.742 -15.312 -28.516 1 68.5 77 ALA A CA 1
ATOM 587 C C . ALA A 1 77 ? -9.406 -16.391 -27.672 1 68.5 77 ALA A C 1
ATOM 589 O O . ALA A 1 77 ? -9.406 -16.312 -26.438 1 68.5 77 ALA A O 1
ATOM 590 N N . ASP A 1 78 ? -9.805 -17.406 -28.406 1 79.31 78 ASP A N 1
ATOM 591 C CA . ASP A 1 78 ? -10.438 -18.531 -27.703 1 79.31 78 ASP A CA 1
ATOM 592 C C . ASP A 1 78 ? -9.43 -19.281 -26.844 1 79.31 78 ASP A C 1
ATOM 594 O O . ASP A 1 78 ? -9.727 -19.625 -25.688 1 79.31 78 ASP A O 1
ATOM 598 N N . LEU A 1 79 ? -8.227 -19.344 -27.406 1 82.12 79 LEU A N 1
ATOM 599 C CA . LEU A 1 79 ? -7.199 -20.078 -26.688 1 82.12 79 LEU A CA 1
ATOM 600 C C . LEU A 1 79 ? -6.719 -19.312 -25.469 1 82.12 79 LEU A C 1
ATOM 602 O O . LEU A 1 79 ? -6.484 -19.891 -24.406 1 82.12 79 LEU A O 1
ATOM 606 N N . THR A 1 80 ? -6.637 -18.031 -25.594 1 87.5 80 THR A N 1
ATOM 607 C CA . THR A 1 80 ? -6.188 -17.203 -24.469 1 87.5 80 THR A CA 1
ATOM 608 C C . THR A 1 80 ? -7.25 -17.156 -23.375 1 87.5 80 THR A C 1
ATOM 610 O O . THR A 1 80 ? -6.922 -17.188 -22.188 1 87.5 80 THR A O 1
ATOM 613 N N . ASP A 1 81 ? -8.461 -17.172 -23.781 1 89.88 81 ASP A N 1
ATOM 614 C CA . ASP A 1 81 ? -9.555 -17.219 -22.812 1 89.88 81 ASP A CA 1
ATOM 615 C C . ASP A 1 81 ? -9.531 -18.531 -22.016 1 89.88 81 ASP A C 1
ATOM 617 O O . ASP A 1 81 ? -9.766 -18.531 -20.812 1 89.88 81 ASP A O 1
ATOM 621 N N . ARG A 1 82 ? -9.32 -19.531 -22.781 1 90.81 82 ARG A N 1
ATOM 622 C CA . ARG A 1 82 ? -9.219 -20.828 -22.125 1 90.81 82 ARG A CA 1
ATOM 623 C C . ARG A 1 82 ? -8.047 -20.859 -21.141 1 90.81 82 ARG A C 1
ATOM 625 O O . ARG A 1 82 ? -8.172 -21.375 -20.031 1 90.81 82 ARG A O 1
ATOM 632 N N . ALA A 1 83 ? -6.934 -20.328 -21.531 1 92.94 83 ALA A N 1
ATOM 633 C CA . ALA A 1 83 ? -5.742 -20.266 -20.688 1 92.94 83 ALA A CA 1
ATOM 634 C C . ALA A 1 83 ? -6.016 -19.484 -19.406 1 92.94 83 ALA A C 1
ATOM 636 O O . ALA A 1 83 ? -5.625 -19.922 -18.312 1 92.94 83 ALA A O 1
ATOM 637 N N . ILE A 1 84 ? -6.711 -18.453 -19.547 1 93.75 84 ILE A N 1
ATOM 638 C CA . ILE A 1 84 ? -7.082 -17.609 -18.406 1 93.75 84 ILE A CA 1
ATOM 639 C C . ILE A 1 84 ? -8.008 -18.391 -17.469 1 93.75 84 ILE A C 1
ATOM 641 O O . ILE A 1 84 ? -7.816 -18.391 -16.25 1 93.75 84 ILE A O 1
ATOM 645 N N . HIS A 1 85 ? -8.938 -19.031 -18.078 1 94.88 85 HIS A N 1
ATOM 646 C CA . HIS A 1 85 ? -9.867 -19.844 -17.297 1 94.88 85 HIS A CA 1
ATOM 647 C C . HIS A 1 85 ? -9.141 -20.938 -16.516 1 94.88 85 HIS A C 1
ATOM 649 O O . HIS A 1 85 ? -9.414 -21.156 -15.344 1 94.88 85 HIS A O 1
ATOM 655 N N . VAL A 1 86 ? -8.242 -21.594 -17.156 1 95.94 86 VAL A N 1
ATOM 656 C CA . VAL A 1 86 ? -7.477 -22.672 -16.531 1 95.94 86 VAL A CA 1
ATOM 657 C C . VAL A 1 86 ? -6.641 -22.109 -15.391 1 95.94 86 VAL A C 1
ATOM 659 O O . VAL A 1 86 ? -6.562 -22.719 -14.32 1 95.94 86 VAL A O 1
ATOM 662 N N . GLN A 1 87 ? -5.973 -21 -15.562 1 96.69 87 GLN A N 1
ATOM 663 C CA . GLN A 1 87 ? -5.215 -20.375 -14.484 1 96.69 87 GLN A CA 1
ATOM 664 C C . GLN A 1 87 ? -6.105 -20.094 -13.273 1 96.69 87 GLN A C 1
ATOM 666 O O . GLN A 1 87 ? -5.719 -20.375 -12.133 1 96.69 87 GLN A O 1
ATOM 671 N N . LYS A 1 88 ? -7.289 -19.531 -13.5 1 97.25 88 LYS A N 1
ATOM 672 C CA . LYS A 1 88 ? -8.219 -19.25 -12.414 1 97.25 88 LYS A CA 1
ATOM 673 C C . LYS A 1 88 ? -8.578 -20.516 -11.641 1 97.25 88 LYS A C 1
ATOM 675 O O . LYS A 1 88 ? -8.57 -20.516 -10.414 1 97.25 88 LYS A O 1
ATOM 680 N N . GLN A 1 89 ? -8.789 -21.562 -12.422 1 97.25 89 GLN A N 1
ATOM 681 C CA . GLN A 1 89 ? -9.156 -22.828 -11.805 1 97.25 89 GLN A CA 1
ATOM 682 C C . GLN A 1 89 ? -8.008 -23.391 -10.969 1 97.25 89 GLN A C 1
ATOM 684 O O . GLN A 1 89 ? -8.227 -23.875 -9.852 1 97.25 89 GLN A O 1
ATOM 689 N N . ILE A 1 90 ? -6.875 -23.328 -11.484 1 97.75 90 ILE A N 1
ATOM 690 C CA . ILE A 1 90 ? -5.707 -23.875 -10.805 1 97.75 90 ILE A CA 1
ATOM 691 C C . ILE A 1 90 ? -5.453 -23.125 -9.508 1 97.75 90 ILE A C 1
ATOM 693 O O . ILE A 1 90 ? -5.234 -23.734 -8.461 1 97.75 90 ILE A O 1
ATOM 697 N N . ILE A 1 91 ? -5.496 -21.844 -9.539 1 98.38 91 ILE A N 1
ATOM 698 C CA . ILE A 1 91 ? -5.262 -21.031 -8.359 1 98.38 91 ILE A CA 1
ATOM 699 C C . ILE A 1 91 ? -6.297 -21.359 -7.285 1 98.38 91 ILE A C 1
ATOM 701 O O . ILE A 1 91 ? -5.953 -21.531 -6.113 1 98.38 91 ILE A O 1
ATOM 705 N N . ARG A 1 92 ? -7.543 -21.484 -7.648 1 98 92 ARG A N 1
ATOM 706 C CA . ARG A 1 92 ? -8.602 -21.812 -6.703 1 98 92 ARG A CA 1
ATOM 707 C C . ARG A 1 92 ? -8.383 -23.203 -6.098 1 98 92 ARG A C 1
ATOM 709 O O . ARG A 1 92 ? -8.555 -23.391 -4.895 1 98 92 ARG A O 1
ATOM 716 N N . LYS A 1 93 ? -7.98 -24.094 -6.941 1 97.12 93 LYS A N 1
ATOM 717 C CA . LYS A 1 93 ? -7.75 -25.469 -6.48 1 97.12 93 LYS A CA 1
ATOM 718 C C . LYS A 1 93 ? -6.594 -25.516 -5.48 1 97.12 93 LYS A C 1
ATOM 720 O O . LYS A 1 93 ? -6.66 -26.25 -4.488 1 97.12 93 LYS A O 1
ATOM 725 N N . LEU A 1 94 ? -5.531 -24.797 -5.766 1 97.69 94 LEU A N 1
ATOM 726 C CA . LEU A 1 94 ? -4.391 -24.75 -4.855 1 97.69 94 LEU A CA 1
ATOM 727 C C . LEU A 1 94 ? -4.805 -24.234 -3.486 1 97.69 94 LEU A C 1
ATOM 729 O O . LEU A 1 94 ? -4.434 -24.797 -2.457 1 97.69 94 LEU A O 1
ATOM 733 N N . ALA A 1 95 ? -5.582 -23.172 -3.482 1 97.69 95 ALA A N 1
ATOM 734 C CA . ALA A 1 95 ? -6.027 -22.531 -2.248 1 97.69 95 ALA A CA 1
ATOM 735 C C . ALA A 1 95 ? -6.977 -23.438 -1.47 1 97.69 95 ALA A C 1
ATOM 737 O O . ALA A 1 95 ? -7.027 -23.375 -0.238 1 97.69 95 ALA A O 1
ATOM 738 N N . GLU A 1 96 ? -7.75 -24.219 -2.148 1 96.25 96 GLU A N 1
ATOM 739 C CA . GLU A 1 96 ? -8.695 -25.156 -1.536 1 96.25 96 GLU A CA 1
ATOM 740 C C . GLU A 1 96 ? -7.977 -26.375 -0.974 1 96.25 96 GLU A C 1
ATOM 742 O O . GLU A 1 96 ? -8.406 -26.953 0.026 1 96.25 96 GLU A O 1
ATOM 747 N N . LYS A 1 97 ? -6.957 -26.719 -1.577 1 96.44 97 LYS A N 1
ATOM 748 C CA . LYS A 1 97 ? -6.27 -27.953 -1.271 1 96.44 97 LYS A CA 1
ATOM 749 C C . LYS A 1 97 ? -5.469 -27.844 0.023 1 96.44 97 LYS A C 1
ATOM 751 O O . LYS A 1 97 ? -5.418 -28.781 0.816 1 96.44 97 LYS A O 1
ATOM 756 N N . GLU A 1 98 ? -4.781 -26.672 0.23 1 97.75 98 GLU A N 1
ATOM 757 C CA . GLU A 1 98 ? -3.898 -26.547 1.387 1 97.75 98 GLU A CA 1
ATOM 758 C C . GLU A 1 98 ? -3.525 -25.094 1.645 1 97.75 98 GLU A C 1
ATOM 760 O O . GLU A 1 98 ? -3.701 -24.234 0.774 1 97.75 98 GLU A O 1
ATOM 765 N N . SER A 1 99 ? -3.055 -24.875 2.859 1 98.5 99 SER A N 1
ATOM 766 C CA . SER A 1 99 ? -2.473 -23.578 3.166 1 98.5 99 SER A CA 1
ATOM 767 C C . SER A 1 99 ? -1.217 -23.312 2.338 1 98.5 99 SER A C 1
ATOM 769 O O . SER A 1 99 ? -0.394 -24.219 2.156 1 98.5 99 SER A O 1
ATOM 771 N N . CYS A 1 100 ? -1.113 -22.047 1.826 1 98.88 100 CYS A N 1
ATOM 772 C CA . CYS A 1 100 ? 0.008 -21.828 0.921 1 98.88 100 CYS A CA 1
ATOM 773 C C . CYS A 1 100 ? 0.255 -20.328 0.724 1 98.88 100 CYS A C 1
ATOM 775 O O . CYS A 1 100 ? -0.59 -19.5 1.076 1 98.88 100 CYS A O 1
ATOM 777 N N . VAL A 1 101 ? 1.399 -20.016 0.253 1 98.94 101 VAL A N 1
ATOM 778 C CA . VAL A 1 101 ? 1.758 -18.719 -0.299 1 98.94 101 VAL A CA 1
ATOM 779 C C . VAL A 1 101 ? 1.781 -18.781 -1.824 1 98.94 101 VAL A C 1
ATOM 781 O O . VAL A 1 101 ? 2.389 -19.688 -2.398 1 98.94 101 VAL A O 1
ATOM 784 N N . ILE A 1 102 ? 1.079 -17.859 -2.455 1 98.88 102 ILE A N 1
ATOM 785 C CA . ILE A 1 102 ? 1.062 -17.812 -3.912 1 98.88 102 ILE A CA 1
ATOM 786 C C . ILE A 1 102 ? 1.629 -16.484 -4.387 1 98.88 102 ILE A C 1
ATOM 788 O O . ILE A 1 102 ? 1.12 -15.414 -4.023 1 98.88 102 ILE A O 1
ATOM 792 N N . ILE A 1 103 ? 2.689 -16.562 -5.211 1 98.81 103 ILE A N 1
ATOM 793 C CA . ILE A 1 103 ? 3.305 -15.352 -5.758 1 98.81 103 ILE A CA 1
ATOM 794 C C . ILE A 1 103 ? 2.719 -15.055 -7.137 1 98.81 103 ILE A C 1
ATOM 796 O O . ILE A 1 103 ? 2.871 -15.844 -8.07 1 98.81 103 ILE A O 1
ATOM 800 N N . GLY A 1 104 ? 2.105 -13.914 -7.242 1 97.62 104 GLY A N 1
ATOM 801 C CA . GLY A 1 104 ? 1.684 -13.445 -8.555 1 97.62 104 GLY A CA 1
ATOM 802 C C . GLY A 1 104 ? 0.531 -14.242 -9.133 1 97.62 104 GLY A C 1
ATOM 803 O O . GLY A 1 104 ? -0.332 -14.727 -8.391 1 97.62 104 GLY A O 1
ATOM 804 N N . ARG A 1 105 ? 0.406 -14.047 -10.469 1 96.94 105 ARG A N 1
ATOM 805 C CA . ARG A 1 105 ? -0.587 -14.75 -11.273 1 96.94 105 ARG A CA 1
ATOM 806 C C . ARG A 1 105 ? -2.002 -14.344 -10.875 1 96.94 105 ARG A C 1
ATOM 808 O O . ARG A 1 105 ? -2.92 -15.172 -10.898 1 96.94 105 ARG A O 1
ATOM 815 N N . SER A 1 106 ? -2.168 -13.148 -10.414 1 97.12 106 SER A N 1
ATOM 816 C CA . SER A 1 106 ? -3.449 -12.523 -10.102 1 97.12 106 SER A CA 1
ATOM 817 C C . SER A 1 106 ? -4.215 -13.32 -9.047 1 97.12 106 SER A C 1
ATOM 819 O O . SER A 1 106 ? -5.445 -13.312 -9.031 1 97.12 106 SER A O 1
ATOM 821 N N . ALA A 1 107 ? -3.455 -13.969 -8.219 1 98.25 107 ALA A N 1
ATOM 822 C CA . ALA A 1 107 ? -4.086 -14.797 -7.191 1 98.25 107 ALA A CA 1
ATOM 823 C C . ALA A 1 107 ? -4.926 -13.945 -6.246 1 98.25 107 ALA A C 1
ATOM 825 O O . ALA A 1 107 ? -5.969 -14.391 -5.758 1 98.25 107 ALA A O 1
ATOM 826 N N . ASP A 1 108 ? -4.465 -12.695 -5.977 1 97.69 108 ASP A N 1
ATOM 827 C CA . ASP A 1 108 ? -5.207 -11.781 -5.113 1 97.69 108 ASP A CA 1
ATOM 828 C C . ASP A 1 108 ? -6.617 -11.547 -5.648 1 97.69 108 ASP A C 1
ATOM 830 O O . ASP A 1 108 ? -7.582 -11.523 -4.883 1 97.69 108 ASP A O 1
ATOM 834 N N . TYR A 1 109 ? -6.695 -11.383 -6.926 1 96.94 109 TYR A N 1
ATOM 835 C CA . TYR A 1 109 ? -7.969 -11.102 -7.582 1 96.94 109 TYR A CA 1
ATOM 836 C C . TYR A 1 109 ? -8.82 -12.367 -7.684 1 96.94 109 TYR A C 1
ATOM 838 O O . TYR A 1 109 ? -10.023 -12.336 -7.418 1 96.94 109 TYR A O 1
ATOM 846 N N . ILE A 1 110 ? -8.18 -13.422 -8.062 1 97.56 110 ILE A N 1
ATOM 847 C CA . ILE A 1 110 ? -8.883 -14.68 -8.305 1 97.56 110 ILE A CA 1
ATOM 848 C C . ILE A 1 110 ? -9.523 -15.164 -7.008 1 97.56 110 ILE A C 1
ATOM 850 O O . ILE A 1 110 ? -10.625 -15.711 -7.023 1 97.56 110 ILE A O 1
ATOM 854 N N . LEU A 1 111 ? -8.891 -14.906 -5.871 1 98.06 111 LEU A N 1
ATOM 855 C CA . LEU A 1 111 ? -9.328 -15.5 -4.613 1 98.06 111 LEU A CA 1
ATOM 856 C C . LEU A 1 111 ? -10.109 -14.492 -3.775 1 98.06 111 LEU A C 1
ATOM 858 O O . LEU A 1 111 ? -10.523 -14.797 -2.654 1 98.06 111 LEU A O 1
ATOM 862 N N . LYS A 1 112 ? -10.336 -13.297 -4.219 1 95.62 112 LYS A N 1
ATOM 863 C CA . LYS A 1 112 ? -10.844 -12.172 -3.43 1 95.62 112 LYS A CA 1
ATOM 864 C C . LYS A 1 112 ? -12.188 -12.516 -2.797 1 95.62 112 LYS A C 1
ATOM 866 O O . LYS A 1 112 ? -12.508 -12.039 -1.703 1 95.62 112 LYS A O 1
ATOM 871 N N . ASP A 1 113 ? -13 -13.414 -3.426 1 93.06 113 ASP A N 1
ATOM 872 C CA . ASP A 1 113 ? -14.336 -13.711 -2.93 1 93.06 113 ASP A CA 1
ATOM 873 C C . ASP A 1 113 ? -14.445 -15.164 -2.473 1 93.06 113 ASP A C 1
ATOM 875 O O . ASP A 1 113 ? -15.547 -15.695 -2.324 1 93.06 113 ASP A O 1
ATOM 879 N N . THR A 1 114 ? -13.289 -15.742 -2.447 1 92.88 114 THR A N 1
ATOM 880 C CA . THR A 1 114 ? -13.305 -17.141 -2.018 1 92.88 114 THR A CA 1
ATOM 881 C C . THR A 1 114 ? -13.711 -17.25 -0.553 1 92.88 114 THR A C 1
ATOM 883 O O . THR A 1 114 ? -13.148 -16.578 0.309 1 92.88 114 THR A O 1
ATOM 886 N N . LYS A 1 115 ? -14.688 -18.125 -0.458 1 87.19 115 LYS A N 1
ATOM 887 C CA . LYS A 1 115 ? -15.203 -18.328 0.891 1 87.19 115 LYS A CA 1
ATOM 888 C C . LYS A 1 115 ? -14.445 -19.438 1.608 1 87.19 115 LYS A C 1
ATOM 890 O O . LYS A 1 115 ? -13.789 -20.266 0.968 1 87.19 115 LYS A O 1
ATOM 895 N N . ASP A 1 116 ? -14.234 -19.391 2.832 1 90.19 116 ASP A N 1
ATOM 896 C CA . ASP A 1 116 ? -13.766 -20.484 3.688 1 90.19 116 ASP A CA 1
ATOM 897 C C . ASP A 1 116 ? -12.242 -20.531 3.719 1 90.19 116 ASP A C 1
ATOM 899 O O . ASP A 1 116 ? -11.656 -21.609 3.822 1 90.19 116 ASP A O 1
ATOM 903 N N . ILE A 1 117 ? -11.609 -19.547 3.264 1 95.56 117 ILE A N 1
ATOM 904 C CA . ILE A 1 117 ? -10.164 -19.453 3.471 1 95.56 117 ILE A CA 1
ATOM 905 C C . ILE A 1 117 ? -9.844 -18.203 4.281 1 95.56 117 ILE A C 1
ATOM 907 O O . ILE A 1 117 ? -10.641 -17.266 4.336 1 95.56 117 ILE A O 1
ATOM 911 N N . ASP A 1 118 ? -8.789 -18.266 4.945 1 97.19 118 ASP A N 1
ATOM 912 C CA . ASP A 1 118 ? -8.172 -17.078 5.527 1 97.19 118 ASP A CA 1
ATOM 913 C C . ASP A 1 118 ? -7.176 -16.438 4.555 1 97.19 118 ASP A C 1
ATOM 915 O O . ASP A 1 118 ? -6.098 -16.984 4.316 1 97.19 118 ASP A O 1
ATOM 919 N N . LEU A 1 119 ? -7.562 -15.297 4.051 1 98.19 119 LEU A N 1
ATOM 920 C CA . LEU A 1 119 ? -6.828 -14.75 2.916 1 98.19 119 LEU A CA 1
ATOM 921 C C . LEU A 1 119 ? -6.145 -13.438 3.293 1 98.19 119 LEU A C 1
ATOM 923 O O . LEU A 1 119 ? -6.766 -12.555 3.881 1 98.19 119 LEU A O 1
ATOM 927 N N . LEU A 1 120 ? -4.898 -13.344 3.082 1 98.56 120 LEU A N 1
ATOM 928 C CA . LEU A 1 120 ? -4.141 -12.094 3.096 1 98.56 120 LEU A CA 1
ATOM 929 C C . LEU A 1 120 ? -3.623 -11.758 1.701 1 98.56 120 LEU A C 1
ATOM 931 O O . LEU A 1 120 ? -2.957 -12.578 1.066 1 98.56 120 LEU A O 1
ATOM 935 N N . ARG A 1 121 ? -3.939 -10.648 1.204 1 98.69 121 ARG A N 1
ATOM 936 C CA . ARG A 1 121 ? -3.482 -10.188 -0.102 1 98.69 121 ARG A CA 1
ATOM 937 C C . ARG A 1 121 ? -2.475 -9.047 0.043 1 98.69 121 ARG A C 1
ATOM 939 O O . ARG A 1 121 ? -2.852 -7.902 0.287 1 98.69 121 ARG A O 1
ATOM 946 N N . ALA A 1 122 ? -1.203 -9.336 -0.169 1 98.88 122 ALA A N 1
ATOM 947 C CA . ALA A 1 122 ? -0.123 -8.367 0.01 1 98.88 122 ALA A CA 1
ATOM 948 C C . ALA A 1 122 ? 0.496 -7.984 -1.331 1 98.88 122 ALA A C 1
ATOM 950 O O . ALA A 1 122 ? 0.44 -8.75 -2.293 1 98.88 122 ALA A O 1
ATOM 951 N N . PHE A 1 123 ? 1.017 -6.766 -1.395 1 98.88 123 PHE A N 1
ATOM 952 C CA . PHE A 1 123 ? 1.814 -6.309 -2.527 1 98.88 123 PHE A CA 1
ATOM 953 C C . PHE A 1 123 ? 3.15 -5.746 -2.055 1 98.88 123 PHE A C 1
ATOM 955 O O . PHE A 1 123 ? 3.191 -4.891 -1.167 1 98.88 123 PHE A O 1
ATOM 962 N N . ILE A 1 124 ? 4.207 -6.277 -2.654 1 98.94 124 ILE A N 1
ATOM 963 C CA . ILE A 1 124 ? 5.555 -5.887 -2.262 1 98.94 124 ILE A CA 1
ATOM 964 C C . ILE A 1 124 ? 6.176 -5.012 -3.348 1 98.94 124 ILE A C 1
ATOM 966 O O . ILE A 1 124 ? 6.137 -5.359 -4.531 1 98.94 124 ILE A O 1
ATOM 970 N N . TYR A 1 125 ? 6.691 -3.879 -2.938 1 98.81 125 TYR A N 1
ATOM 971 C CA . TYR A 1 125 ? 7.363 -2.961 -3.852 1 98.81 125 TYR A CA 1
ATOM 972 C C . TYR A 1 125 ? 8.656 -2.436 -3.246 1 98.81 125 TYR A C 1
ATOM 974 O O . TYR A 1 125 ? 8.992 -2.76 -2.104 1 98.81 125 TYR A O 1
ATOM 982 N N . ALA A 1 126 ? 9.453 -1.762 -4.027 1 98.75 126 ALA A N 1
ATOM 983 C CA . ALA A 1 126 ? 10.695 -1.135 -3.582 1 98.75 126 ALA A CA 1
ATOM 984 C C . ALA A 1 126 ? 11.109 -0.015 -4.531 1 98.75 126 ALA A C 1
ATOM 986 O O . ALA A 1 126 ? 10.672 0.029 -5.684 1 98.75 126 ALA A O 1
ATOM 987 N N . PRO A 1 127 ? 11.969 0.916 -4.016 1 98.06 127 PRO A N 1
ATOM 988 C CA . PRO A 1 127 ? 12.523 1.912 -4.934 1 98.06 127 PRO A CA 1
ATOM 989 C C . PRO A 1 127 ? 13.289 1.282 -6.098 1 98.06 127 PRO A C 1
ATOM 991 O O . PRO A 1 127 ? 13.938 0.25 -5.922 1 98.06 127 PRO A O 1
ATOM 994 N N . ASP A 1 128 ? 13.258 1.931 -7.219 1 98.06 128 ASP A N 1
ATOM 995 C CA . ASP A 1 128 ? 13.883 1.392 -8.43 1 98.06 128 ASP A CA 1
ATOM 996 C C . ASP A 1 128 ? 15.367 1.128 -8.211 1 98.06 128 ASP A C 1
ATOM 998 O O . ASP A 1 128 ? 15.906 0.138 -8.703 1 98.06 128 ASP A O 1
ATOM 1002 N N . GLU A 1 129 ? 15.977 2.002 -7.508 1 98.12 129 GLU A N 1
ATOM 1003 C CA . GLU A 1 129 ? 17.406 1.818 -7.262 1 98.12 129 GLU A CA 1
ATOM 1004 C C . GLU A 1 129 ? 17.672 0.506 -6.531 1 98.12 129 GLU A C 1
ATOM 1006 O O . GLU A 1 129 ? 18.641 -0.201 -6.848 1 98.12 129 GLU A O 1
ATOM 1011 N N . VAL A 1 130 ? 16.828 0.173 -5.609 1 98.56 130 VAL A N 1
ATOM 1012 C CA . VAL A 1 130 ? 16.953 -1.061 -4.84 1 98.56 130 VAL A CA 1
ATOM 1013 C C . VAL A 1 130 ? 16.641 -2.26 -5.73 1 98.56 130 VAL A C 1
ATOM 1015 O O . VAL A 1 130 ? 17.359 -3.262 -5.711 1 98.56 130 VAL A O 1
ATOM 1018 N N . ARG A 1 131 ? 15.633 -2.143 -6.504 1 98.75 131 ARG A N 1
ATOM 1019 C CA . ARG A 1 131 ? 15.227 -3.229 -7.387 1 98.75 131 ARG A CA 1
ATOM 1020 C C . ARG A 1 131 ? 16.297 -3.527 -8.422 1 98.75 131 ARG A C 1
ATOM 1022 O O . ARG A 1 131 ? 16.641 -4.691 -8.656 1 98.75 131 ARG A O 1
ATOM 1029 N N . ILE A 1 132 ? 16.828 -2.484 -8.984 1 98.81 132 ILE A N 1
ATOM 1030 C CA . ILE A 1 132 ? 17.891 -2.639 -9.969 1 98.81 132 ILE A CA 1
ATOM 1031 C C . ILE A 1 132 ? 19.094 -3.33 -9.336 1 98.81 132 ILE A C 1
ATOM 1033 O O . ILE A 1 132 ? 19.656 -4.262 -9.906 1 98.81 132 ILE A O 1
ATOM 1037 N N . HIS A 1 133 ? 19.469 -2.92 -8.18 1 98.69 133 HIS A N 1
ATOM 1038 C CA . HIS A 1 133 ? 20.578 -3.531 -7.465 1 98.69 133 HIS A CA 1
ATOM 1039 C C . HIS A 1 133 ? 20.328 -5.012 -7.207 1 98.69 133 HIS A C 1
ATOM 1041 O O . HIS A 1 133 ? 21.219 -5.844 -7.406 1 98.69 133 HIS A O 1
ATOM 1047 N N . ASN A 1 134 ? 19.156 -5.309 -6.746 1 98.69 134 ASN A N 1
ATOM 1048 C CA . ASN A 1 134 ? 18.797 -6.695 -6.488 1 98.69 134 ASN A CA 1
ATOM 1049 C C . ASN A 1 134 ? 18.906 -7.547 -7.75 1 98.69 134 ASN A C 1
ATOM 1051 O O . ASN A 1 134 ? 19.375 -8.68 -7.699 1 98.69 134 ASN A O 1
ATOM 1055 N N . ILE A 1 135 ? 18.469 -7.012 -8.859 1 98.56 135 ILE A N 1
ATOM 1056 C CA . ILE A 1 135 ? 18.484 -7.727 -10.125 1 98.56 135 ILE A CA 1
ATOM 1057 C C . ILE A 1 135 ? 19.922 -7.918 -10.594 1 98.56 135 ILE A C 1
ATOM 1059 O O . ILE A 1 135 ? 20.297 -9 -11.062 1 98.56 135 ILE A O 1
ATOM 1063 N N . MET A 1 136 ? 20.703 -6.867 -10.438 1 98.75 136 MET A N 1
ATOM 1064 C CA . MET A 1 136 ? 22.125 -6.977 -10.781 1 98.75 136 MET A CA 1
ATOM 1065 C C . MET A 1 136 ? 22.781 -8.125 -10.023 1 98.75 136 MET A C 1
ATOM 1067 O O . MET A 1 136 ? 23.484 -8.938 -10.625 1 98.75 136 MET A O 1
ATOM 1071 N N . GLU A 1 137 ? 22.438 -8.242 -8.805 1 98.12 137 GLU A N 1
ATOM 1072 C CA . GLU A 1 137 ? 23.047 -9.266 -7.949 1 98.12 137 GLU A CA 1
ATOM 1073 C C . GLU A 1 137 ? 22.516 -10.656 -8.289 1 98.12 137 GLU A C 1
ATOM 1075 O O . GLU A 1 137 ? 23.297 -11.609 -8.375 1 98.12 137 GLU A O 1
ATOM 1080 N N . SER A 1 138 ? 21.297 -10.75 -8.531 1 97 138 SER A N 1
ATOM 1081 C CA . SER A 1 138 ? 20.656 -12.047 -8.75 1 97 138 SER A CA 1
ATOM 1082 C C . SER A 1 138 ? 21.031 -12.633 -10.102 1 97 138 SER A C 1
ATOM 1084 O O . SER A 1 138 ? 21.125 -13.852 -10.25 1 97 138 SER A O 1
ATOM 1086 N N . HIS A 1 139 ? 21.25 -11.742 -11.078 1 97.31 139 HIS A N 1
ATOM 1087 C CA . HIS A 1 139 ? 21.453 -12.234 -12.438 1 97.31 139 HIS A CA 1
ATOM 1088 C C . HIS A 1 139 ? 22.859 -11.898 -12.945 1 97.31 139 HIS A C 1
ATOM 1090 O O . HIS A 1 139 ? 23.203 -12.211 -14.086 1 97.31 139 HIS A O 1
ATOM 1096 N N . ASN A 1 140 ? 23.609 -11.305 -12.07 1 97.62 140 ASN A N 1
ATOM 1097 C CA . ASN A 1 140 ? 24.938 -10.875 -12.484 1 97.62 140 ASN A CA 1
ATOM 1098 C C . ASN A 1 140 ? 24.891 -10.055 -13.766 1 97.62 140 ASN A C 1
ATOM 1100 O O . ASN A 1 140 ? 25.547 -10.391 -14.75 1 97.62 140 ASN A O 1
ATOM 1104 N N . LEU A 1 141 ? 24.156 -8.922 -13.711 1 98.31 141 LEU A N 1
ATOM 1105 C CA . LEU A 1 141 ? 23.953 -8.039 -14.859 1 98.31 141 LEU A CA 1
ATOM 1106 C C . LEU A 1 141 ? 24.516 -6.652 -14.578 1 98.31 141 LEU A C 1
ATOM 1108 O O . LEU A 1 141 ? 24.719 -6.277 -13.422 1 98.31 141 LEU A O 1
ATOM 1112 N N . SER A 1 142 ? 24.797 -5.957 -15.672 1 98.38 142 SER A N 1
ATOM 1113 C CA . SER A 1 142 ? 25.109 -4.535 -15.547 1 98.38 142 SER A CA 1
ATOM 1114 C C . SER A 1 142 ? 23.875 -3.742 -15.109 1 98.38 142 SER A C 1
ATOM 1116 O O . SER A 1 142 ? 22.75 -4.234 -15.203 1 98.38 142 SER A O 1
ATOM 1118 N N . GLU A 1 143 ? 24.109 -2.588 -14.633 1 98.31 143 GLU A N 1
ATOM 1119 C CA . GLU A 1 143 ? 23 -1.721 -14.242 1 98.31 143 GLU A CA 1
ATOM 1120 C C . GLU A 1 143 ? 22.047 -1.497 -15.406 1 98.31 143 GLU A C 1
ATOM 1122 O O . GLU A 1 143 ? 20.828 -1.548 -15.227 1 98.31 143 GLU A O 1
ATOM 1127 N N . LYS A 1 144 ? 22.625 -1.263 -16.547 1 98.19 144 LYS A N 1
ATOM 1128 C CA . LYS A 1 144 ? 21.828 -1.021 -17.75 1 98.19 144 LYS A CA 1
ATOM 1129 C C . LYS A 1 144 ? 20.969 -2.232 -18.078 1 98.19 144 LYS A C 1
ATOM 1131 O O . LYS A 1 144 ? 19.766 -2.098 -18.344 1 98.19 144 LYS A O 1
ATOM 1136 N N . ASP A 1 145 ? 21.562 -3.367 -18.109 1 98.38 145 ASP A N 1
ATOM 1137 C CA . ASP A 1 145 ? 20.828 -4.594 -18.438 1 98.38 145 ASP A CA 1
ATOM 1138 C C . ASP A 1 145 ? 19.781 -4.906 -17.375 1 98.38 145 ASP A C 1
ATOM 1140 O O . ASP A 1 145 ? 18.688 -5.398 -17.688 1 98.38 145 ASP A O 1
ATOM 1144 N N . ALA A 1 146 ? 20.078 -4.613 -16.172 1 98.62 146 ALA A N 1
ATOM 1145 C CA . ALA A 1 146 ? 19.141 -4.824 -15.078 1 98.62 146 ALA A CA 1
ATOM 1146 C C . ALA A 1 146 ? 17.906 -3.936 -15.227 1 98.62 146 ALA A C 1
ATOM 1148 O O . ALA A 1 146 ? 16.781 -4.379 -14.977 1 98.62 146 ALA A O 1
ATOM 1149 N N . LYS A 1 147 ? 18.156 -2.723 -15.594 1 98.44 147 LYS A N 1
ATOM 1150 C CA . LYS A 1 147 ? 17.062 -1.788 -15.812 1 98.44 147 LYS A CA 1
ATOM 1151 C C . LYS A 1 147 ? 16.141 -2.271 -16.938 1 98.44 147 LYS A C 1
ATOM 1153 O O . LYS A 1 147 ? 14.922 -2.178 -16.828 1 98.44 147 LYS A O 1
ATOM 1158 N N . ILE A 1 148 ? 16.734 -2.787 -17.969 1 98.19 148 ILE A N 1
ATOM 1159 C CA . ILE A 1 148 ? 15.969 -3.303 -19.109 1 98.19 148 ILE A CA 1
ATOM 1160 C C . ILE A 1 148 ? 15.125 -4.496 -18.656 1 98.19 148 ILE A C 1
ATOM 1162 O O . ILE A 1 148 ? 13.93 -4.566 -18.953 1 98.19 148 ILE A O 1
ATOM 1166 N N . LEU A 1 149 ? 15.742 -5.355 -17.938 1 98.19 149 LEU A N 1
ATOM 1167 C CA . LEU A 1 149 ? 15.047 -6.543 -17.453 1 98.19 149 LEU A CA 1
ATOM 1168 C C . LEU A 1 149 ? 13.898 -6.16 -16.531 1 98.19 149 LEU A C 1
ATOM 1170 O O . LEU A 1 149 ? 12.805 -6.734 -16.609 1 98.19 149 LEU A O 1
ATOM 1174 N N . LEU A 1 150 ? 14.156 -5.211 -15.633 1 98.44 150 LEU A N 1
ATOM 1175 C CA . LEU A 1 150 ? 13.141 -4.707 -14.719 1 98.44 150 LEU A CA 1
ATOM 1176 C C . LEU A 1 150 ? 11.914 -4.223 -15.477 1 98.44 150 LEU A C 1
ATOM 1178 O O . LEU A 1 150 ? 10.789 -4.645 -15.188 1 98.44 150 LEU A O 1
ATOM 1182 N N . LEU A 1 151 ? 12.07 -3.418 -16.422 1 97.69 151 LEU A N 1
ATOM 1183 C CA . LEU A 1 151 ? 10.984 -2.828 -17.188 1 97.69 151 LEU A CA 1
ATOM 1184 C C . LEU A 1 151 ? 10.234 -3.896 -17.984 1 97.69 151 LEU A C 1
ATOM 1186 O O . LEU A 1 151 ? 9 -3.885 -18.031 1 97.69 151 LEU A O 1
ATOM 1190 N N . GLU A 1 152 ? 10.961 -4.77 -18.531 1 96.56 152 GLU A N 1
ATOM 1191 C CA . GLU A 1 152 ? 10.367 -5.844 -19.328 1 96.56 152 GLU A CA 1
ATOM 1192 C C . GLU A 1 152 ? 9.484 -6.742 -18.469 1 96.56 152 GLU A C 1
ATOM 1194 O O . GLU A 1 152 ? 8.344 -7.039 -18.844 1 96.56 152 GLU A O 1
ATOM 1199 N N . LYS A 1 153 ? 10.039 -7.172 -17.375 1 96.81 153 LYS A N 1
ATOM 1200 C CA . LYS A 1 153 ? 9.305 -8.086 -16.5 1 96.81 153 LYS A CA 1
ATOM 1201 C C . LYS A 1 153 ? 8.086 -7.402 -15.891 1 96.81 153 LYS A C 1
ATOM 1203 O O . LYS A 1 153 ? 7 -7.98 -15.852 1 96.81 153 LYS A O 1
ATOM 1208 N N . ASP A 1 154 ? 8.266 -6.215 -15.43 1 96.88 154 ASP A N 1
ATOM 1209 C CA . ASP A 1 154 ? 7.137 -5.484 -14.867 1 96.88 154 ASP A CA 1
ATOM 1210 C C . ASP A 1 154 ? 6.027 -5.305 -15.898 1 96.88 154 ASP A C 1
ATOM 1212 O O . ASP A 1 154 ? 4.844 -5.43 -15.578 1 96.88 154 ASP A O 1
ATOM 1216 N N . LYS A 1 155 ? 6.43 -4.969 -17.078 1 95.38 155 LYS A N 1
ATOM 1217 C CA . LYS A 1 155 ? 5.453 -4.809 -18.156 1 95.38 155 LYS A CA 1
ATOM 1218 C C . LYS A 1 155 ? 4.715 -6.117 -18.422 1 95.38 155 LYS A C 1
ATOM 1220 O O . LYS A 1 155 ? 3.49 -6.125 -18.578 1 95.38 155 LYS A O 1
ATOM 1225 N N . ARG A 1 156 ? 5.406 -7.156 -18.516 1 93.69 156 ARG A N 1
ATOM 1226 C CA . ARG A 1 156 ? 4.824 -8.469 -18.781 1 93.69 156 ARG A CA 1
ATOM 1227 C C . ARG A 1 156 ? 3.863 -8.875 -17.672 1 93.69 156 ARG A C 1
ATOM 1229 O O . ARG A 1 156 ? 2.762 -9.352 -17.953 1 93.69 156 ARG A O 1
ATOM 1236 N N . TYR A 1 157 ? 4.316 -8.688 -16.453 1 94.94 157 TYR A N 1
ATOM 1237 C CA . TYR A 1 157 ? 3.48 -9.039 -15.305 1 94.94 157 TYR A CA 1
ATOM 1238 C C . TYR A 1 157 ? 2.221 -8.18 -15.273 1 94.94 157 TYR A C 1
ATOM 1240 O O . TYR A 1 157 ? 1.137 -8.672 -14.945 1 94.94 157 TYR A O 1
ATOM 1248 N N . HIS A 1 158 ? 2.373 -6.953 -15.594 1 95.12 158 HIS A N 1
ATOM 1249 C CA . HIS A 1 158 ? 1.221 -6.062 -15.648 1 95.12 158 HIS A CA 1
ATOM 1250 C C . HIS A 1 158 ? 0.239 -6.492 -16.734 1 95.12 158 HIS A C 1
ATOM 1252 O O . HIS A 1 158 ? -0.972 -6.535 -16.5 1 95.12 158 HIS A O 1
ATOM 1258 N N . LYS A 1 159 ? 0.718 -6.812 -17.859 1 93 159 LYS A N 1
ATOM 1259 C CA . LYS A 1 159 ? -0.131 -7.215 -18.984 1 93 159 LYS A CA 1
ATOM 1260 C C . LYS A 1 159 ? -0.915 -8.484 -18.641 1 93 159 LYS A C 1
ATOM 1262 O O . LYS A 1 159 ? -2.102 -8.586 -18.969 1 93 159 LYS A O 1
ATOM 1267 N N . ARG A 1 160 ? -0.215 -9.414 -18.047 1 92.56 160 ARG A N 1
ATOM 1268 C CA . ARG A 1 160 ? -0.888 -10.641 -17.625 1 92.56 160 ARG A CA 1
ATOM 1269 C C . ARG A 1 160 ? -2.023 -10.344 -16.656 1 92.56 160 ARG A C 1
ATOM 1271 O O . ARG A 1 160 ? -3.123 -10.883 -16.797 1 92.56 160 ARG A O 1
ATOM 1278 N N . HIS A 1 161 ? -1.744 -9.555 -15.75 1 95.56 161 HIS A N 1
ATOM 1279 C CA . HIS A 1 161 ? -2.73 -9.18 -14.742 1 95.56 161 HIS A CA 1
ATOM 1280 C C . HIS A 1 161 ? -3.908 -8.445 -15.367 1 95.56 161 HIS A C 1
ATOM 1282 O O . HIS A 1 161 ? -5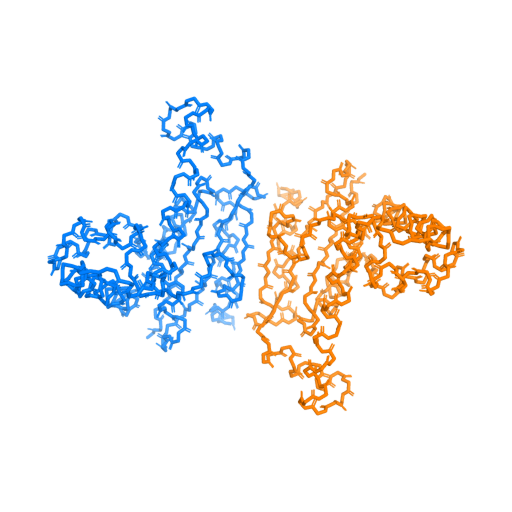.066 -8.734 -15.055 1 95.56 161 HIS A O 1
ATOM 1288 N N . LEU A 1 162 ? -3.596 -7.551 -16.188 1 93.88 162 LEU A N 1
ATOM 1289 C CA . LEU A 1 162 ? -4.621 -6.77 -16.875 1 93.88 162 LEU A CA 1
ATOM 1290 C C . LEU A 1 162 ? -5.527 -7.668 -17.703 1 93.88 162 LEU A C 1
ATOM 1292 O O . LEU A 1 162 ? -6.75 -7.496 -17.719 1 93.88 162 LEU A O 1
ATOM 1296 N N . ALA A 1 163 ? -4.965 -8.578 -18.391 1 90.62 163 ALA A N 1
ATOM 1297 C CA . ALA A 1 163 ? -5.719 -9.508 -19.219 1 90.62 163 ALA A CA 1
ATOM 1298 C C . ALA A 1 163 ? -6.691 -10.336 -18.391 1 90.62 163 ALA A C 1
ATOM 1300 O O . ALA A 1 163 ? -7.801 -10.641 -18.828 1 90.62 163 ALA A O 1
ATOM 1301 N N . LEU A 1 164 ? -6.273 -10.648 -17.219 1 92.75 164 LEU A N 1
ATOM 1302 C CA . LEU A 1 164 ? -7.055 -11.539 -16.375 1 92.75 164 LEU A CA 1
ATOM 1303 C C . LEU A 1 164 ? -8.102 -10.766 -15.594 1 92.75 164 LEU A C 1
ATOM 1305 O O . LEU A 1 164 ? -9.203 -11.266 -15.352 1 92.75 164 LEU A O 1
ATOM 1309 N N . THR A 1 165 ? -7.801 -9.5 -15.195 1 93.25 165 THR A N 1
ATOM 1310 C CA . THR A 1 165 ? -8.609 -8.852 -14.172 1 93.25 165 THR A CA 1
ATOM 1311 C C . THR A 1 165 ? -9.234 -7.566 -14.703 1 93.25 165 THR A C 1
ATOM 1313 O O . THR A 1 165 ? -10.211 -7.066 -14.148 1 93.25 165 THR A O 1
ATOM 1316 N N . GLY A 1 166 ? -8.594 -6.996 -15.734 1 91.12 166 GLY A N 1
ATOM 1317 C CA . GLY A 1 166 ? -9.016 -5.691 -16.219 1 91.12 166 GLY A CA 1
ATOM 1318 C C . GLY A 1 166 ? -8.555 -4.551 -15.328 1 91.12 166 GLY A C 1
ATOM 1319 O O . GLY A 1 166 ? -8.922 -3.396 -15.555 1 91.12 166 GLY A O 1
ATOM 1320 N N . SER A 1 167 ? -7.773 -4.898 -14.352 1 91.5 167 SER A N 1
ATOM 1321 C CA . SER A 1 167 ? -7.355 -3.875 -13.398 1 91.5 167 SER A CA 1
ATOM 1322 C C . SER A 1 167 ? -5.836 -3.797 -13.305 1 91.5 167 SER A C 1
ATOM 1324 O O . SER A 1 167 ? -5.129 -4.625 -13.875 1 91.5 167 SER A O 1
ATOM 1326 N N . ASN A 1 168 ? -5.375 -2.773 -12.641 1 92.12 168 ASN A N 1
ATOM 1327 C CA . ASN A 1 168 ? -3.941 -2.543 -12.508 1 92.12 168 ASN A CA 1
ATOM 1328 C C . ASN A 1 168 ? -3.32 -3.463 -11.461 1 92.12 168 ASN A C 1
ATOM 1330 O O . ASN A 1 168 ? -3.895 -3.666 -10.383 1 92.12 168 ASN A O 1
ATOM 1334 N N . ARG A 1 169 ? -2.107 -3.811 -11.977 1 91.25 169 ARG A N 1
ATOM 1335 C CA . ARG A 1 169 ? -1.299 -4.613 -11.062 1 91.25 169 ARG A CA 1
ATOM 1336 C C . ARG A 1 169 ? -0.821 -3.783 -9.875 1 91.25 169 ARG A C 1
ATOM 1338 O O . ARG A 1 169 ? -0.354 -2.654 -10.055 1 91.25 169 ARG A O 1
ATOM 1345 N N . GLY A 1 170 ? -1.123 -3.949 -8.664 1 93.69 170 GLY A N 1
ATOM 1346 C CA . GLY A 1 170 ? -0.643 -3.219 -7.504 1 93.69 170 GLY A CA 1
ATOM 1347 C C . GLY A 1 170 ? -1.667 -2.248 -6.941 1 93.69 170 GLY A C 1
ATOM 1348 O O . GLY A 1 170 ? -1.354 -1.449 -6.059 1 93.69 170 GLY A O 1
ATOM 1349 N N . ASP A 1 171 ? -2.816 -2.225 -7.598 1 94.69 171 ASP A N 1
ATOM 1350 C CA . ASP A 1 171 ? -3.896 -1.408 -7.055 1 94.69 171 ASP A CA 1
ATOM 1351 C C . ASP A 1 171 ? -4.137 -1.727 -5.582 1 94.69 171 ASP A C 1
ATOM 1353 O O . ASP A 1 171 ? -4.488 -2.855 -5.234 1 94.69 171 ASP A O 1
ATOM 1357 N N . ARG A 1 172 ? -4.039 -0.696 -4.789 1 96.81 172 ARG A N 1
ATOM 1358 C CA . ARG A 1 172 ? -4.141 -0.903 -3.348 1 96.81 172 ARG A CA 1
ATOM 1359 C C . ARG A 1 172 ? -5.523 -1.424 -2.967 1 96.81 172 ARG A C 1
ATOM 1361 O O . ARG A 1 172 ? -5.664 -2.164 -1.99 1 96.81 172 ARG A O 1
ATOM 1368 N N . HIS A 1 173 ? -6.539 -1.115 -3.688 1 95.81 173 HIS A N 1
ATOM 1369 C CA . HIS A 1 173 ? -7.898 -1.48 -3.309 1 95.81 173 HIS A CA 1
ATOM 1370 C C . HIS A 1 173 ? -8.156 -2.967 -3.533 1 95.81 173 HIS A C 1
ATOM 1372 O O . HIS A 1 173 ? -9.172 -3.502 -3.088 1 95.81 173 HIS A O 1
ATOM 1378 N N . ASN A 1 174 ? -7.199 -3.623 -4.168 1 95.06 174 ASN A N 1
ATOM 1379 C CA . ASN A 1 174 ? -7.281 -5.074 -4.309 1 95.06 174 ASN A CA 1
ATOM 1380 C C . ASN A 1 174 ? -6.344 -5.785 -3.336 1 95.06 174 ASN A C 1
ATOM 1382 O O . ASN A 1 174 ? -6.059 -6.973 -3.498 1 95.06 174 ASN A O 1
ATOM 1386 N N . ARG A 1 175 ? -5.844 -5.027 -2.41 1 98 175 ARG A N 1
ATOM 1387 C CA . ARG A 1 175 ? -4.871 -5.551 -1.46 1 98 175 ARG A CA 1
ATOM 1388 C C . ARG A 1 175 ? -5.273 -5.227 -0.026 1 98 175 ARG A C 1
ATOM 1390 O O . ARG A 1 175 ? -6.066 -4.312 0.21 1 98 175 ARG A O 1
ATOM 1397 N N . ASP A 1 176 ? -4.73 -6.02 0.877 1 98.44 176 ASP A N 1
ATOM 1398 C CA . ASP A 1 176 ? -4.902 -5.715 2.295 1 98.44 176 ASP A CA 1
ATOM 1399 C C . ASP A 1 176 ? -3.75 -4.859 2.816 1 98.44 176 ASP A C 1
ATOM 1401 O O . ASP A 1 176 ? -3.912 -4.113 3.785 1 98.44 176 ASP A O 1
ATOM 1405 N N . ILE A 1 177 ? -2.623 -5.031 2.131 1 98.88 177 ILE A N 1
ATOM 1406 C CA . ILE A 1 177 ? -1.431 -4.305 2.553 1 98.88 177 ILE A CA 1
ATOM 1407 C C . ILE A 1 177 ? -0.454 -4.191 1.384 1 98.88 177 ILE A C 1
ATOM 1409 O O . ILE A 1 177 ? -0.326 -5.121 0.583 1 98.88 177 ILE A O 1
ATOM 1413 N N . LEU A 1 178 ? 0.176 -3.051 1.234 1 98.88 178 LEU A N 1
ATOM 1414 C CA . LEU A 1 178 ? 1.341 -2.846 0.381 1 98.88 178 LEU A CA 1
ATOM 1415 C C . LEU A 1 178 ? 2.551 -2.418 1.206 1 98.88 178 LEU A C 1
ATOM 1417 O O . LEU A 1 178 ? 2.438 -1.555 2.078 1 98.88 178 LEU A O 1
ATOM 1421 N N . MET A 1 179 ? 3.703 -3.07 0.937 1 98.75 179 MET A N 1
ATOM 1422 C CA . MET A 1 179 ? 4.848 -2.785 1.798 1 98.75 179 MET A CA 1
ATOM 1423 C C . MET A 1 179 ? 6.121 -2.611 0.973 1 98.75 179 MET A C 1
ATOM 1425 O O . MET A 1 179 ? 6.355 -3.361 0.025 1 98.75 179 MET A O 1
ATOM 1429 N N . ASN A 1 180 ? 6.875 -1.598 1.344 1 98.75 180 ASN A N 1
ATOM 1430 C CA . ASN A 1 180 ? 8.227 -1.403 0.827 1 98.75 180 ASN A CA 1
ATOM 1431 C C . ASN A 1 180 ? 9.203 -2.406 1.431 1 98.75 180 ASN A C 1
ATOM 1433 O O . ASN A 1 180 ? 9.57 -2.295 2.602 1 98.75 180 ASN A O 1
ATOM 1437 N N . SER A 1 181 ? 9.672 -3.281 0.639 1 98.69 181 SER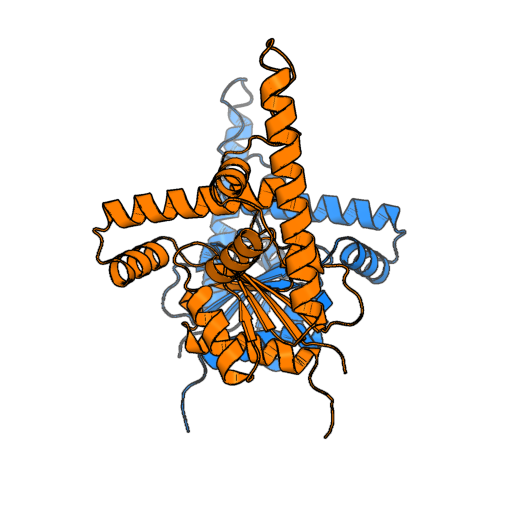 A N 1
ATOM 1438 C CA . SER A 1 181 ? 10.508 -4.367 1.146 1 98.69 181 SER A CA 1
ATOM 1439 C C . SER A 1 181 ? 11.859 -3.846 1.623 1 98.69 181 SER A C 1
ATOM 1441 O O . SER A 1 181 ? 12.555 -4.52 2.389 1 98.69 181 SER A O 1
ATOM 1443 N N . SER A 1 182 ? 12.297 -2.6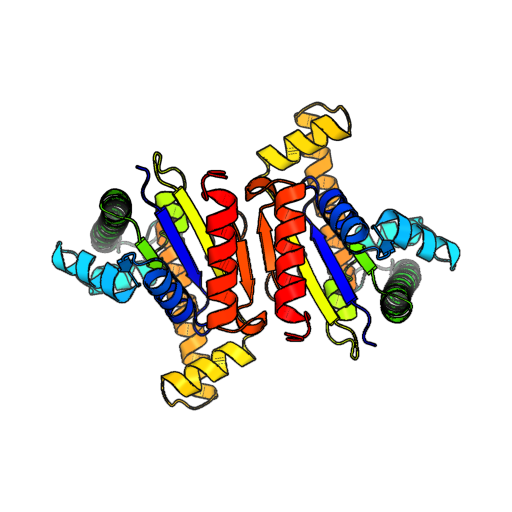99 1.138 1 98.19 182 SER A N 1
ATOM 1444 C CA . SER A 1 182 ? 13.594 -2.166 1.531 1 98.19 182 SER A CA 1
ATOM 1445 C C . SER A 1 182 ? 13.547 -1.565 2.932 1 98.19 182 SER A C 1
ATOM 1447 O O . SER A 1 182 ? 14.586 -1.275 3.525 1 98.19 182 SER A O 1
ATOM 1449 N N . TYR A 1 183 ? 12.344 -1.428 3.484 1 98.31 183 TYR A N 1
ATOM 1450 C CA . TYR A 1 183 ? 12.188 -0.782 4.781 1 98.31 183 TYR A CA 1
ATOM 1451 C C . TYR A 1 183 ? 12.688 -1.685 5.902 1 98.31 183 TYR A C 1
ATOM 1453 O O . TYR A 1 183 ? 13.344 -1.22 6.84 1 98.31 183 TYR A O 1
ATOM 1461 N N . LEU A 1 184 ? 12.383 -3.029 5.793 1 98.31 184 LEU A N 1
ATOM 1462 C CA . LEU A 1 184 ? 12.773 -3.957 6.848 1 98.31 184 LEU A CA 1
ATOM 1463 C C . LEU A 1 184 ? 13.664 -5.062 6.297 1 98.31 184 LEU A C 1
ATOM 1465 O O . LEU A 1 184 ? 14.18 -5.887 7.059 1 98.31 184 LEU A O 1
ATOM 1469 N N . GLY A 1 185 ? 13.859 -5.156 4.957 1 98 185 GLY A N 1
ATOM 1470 C CA . GLY A 1 185 ? 14.57 -6.281 4.367 1 98 185 GLY A CA 1
ATOM 1471 C C . GLY A 1 185 ? 13.711 -7.527 4.234 1 98 185 GLY A C 1
ATOM 1472 O O . GLY A 1 185 ? 12.555 -7.535 4.652 1 98 185 GLY A O 1
ATOM 1473 N N . ILE A 1 186 ? 14.289 -8.516 3.713 1 98.31 186 ILE A N 1
ATOM 1474 C CA . ILE A 1 186 ? 13.562 -9.742 3.391 1 98.31 186 ILE A CA 1
ATOM 1475 C C . ILE A 1 186 ? 13.039 -10.375 4.672 1 98.31 186 ILE A C 1
ATOM 1477 O O . ILE A 1 186 ? 11.828 -10.602 4.809 1 98.31 186 ILE A O 1
ATOM 1481 N N . GLU A 1 187 ? 13.906 -10.617 5.617 1 98.44 187 GLU A N 1
ATOM 1482 C CA . GLU A 1 187 ? 13.516 -11.273 6.859 1 98.44 187 GLU A CA 1
ATOM 1483 C C . GLU A 1 187 ? 12.539 -10.422 7.656 1 98.44 187 GLU A C 1
ATOM 1485 O O . GLU A 1 187 ? 11.508 -10.914 8.117 1 98.44 187 GLU A O 1
ATOM 1490 N N . GLY A 1 188 ? 12.875 -9.156 7.777 1 98.44 188 GLY A N 1
ATOM 1491 C CA . GLY A 1 188 ? 12.016 -8.25 8.516 1 98.44 188 GLY A CA 1
ATOM 1492 C C . GLY A 1 188 ? 10.625 -8.109 7.918 1 98.44 188 GLY A C 1
ATOM 1493 O O . GLY A 1 188 ? 9.633 -8.102 8.641 1 98.44 188 GLY A O 1
ATOM 1494 N N . THR A 1 189 ? 10.57 -8.016 6.621 1 98.81 189 THR A N 1
ATOM 1495 C CA . THR A 1 189 ? 9.281 -7.887 5.945 1 98.81 189 THR A CA 1
ATOM 1496 C C . THR A 1 189 ? 8.453 -9.156 6.117 1 98.81 189 THR A C 1
ATOM 1498 O O . THR A 1 189 ? 7.254 -9.094 6.387 1 98.81 189 THR A O 1
ATOM 1501 N N . ALA A 1 190 ? 9.102 -10.32 5.977 1 98.88 190 ALA A N 1
ATOM 1502 C CA . ALA A 1 190 ? 8.406 -11.594 6.152 1 98.88 190 ALA A CA 1
ATOM 1503 C C . ALA A 1 190 ? 7.812 -11.703 7.555 1 98.88 190 ALA A C 1
ATOM 1505 O O . ALA A 1 190 ? 6.629 -12.016 7.711 1 98.88 190 ALA A O 1
ATOM 1506 N N . GLU A 1 191 ? 8.586 -11.398 8.531 1 98.69 191 GLU A N 1
ATOM 1507 C CA . GLU A 1 191 ? 8.141 -11.5 9.914 1 98.69 191 GLU A CA 1
ATOM 1508 C C . GLU A 1 191 ? 7.004 -10.516 10.203 1 98.69 191 GLU A C 1
ATOM 1510 O O . GLU A 1 191 ? 6.078 -10.828 10.953 1 98.69 191 GLU A O 1
ATOM 1515 N N . TYR A 1 192 ? 7.145 -9.422 9.648 1 98.75 192 TYR A N 1
ATOM 1516 C CA . TYR A 1 192 ? 6.117 -8.406 9.859 1 98.75 192 TYR A CA 1
ATOM 1517 C C . TYR A 1 192 ? 4.789 -8.844 9.25 1 98.75 192 TYR A C 1
ATOM 1519 O O . TYR A 1 192 ? 3.73 -8.664 9.859 1 98.75 192 TYR A O 1
ATOM 1527 N N . LEU A 1 193 ? 4.84 -9.414 8.031 1 98.81 193 LEU A N 1
ATOM 1528 C CA . LEU A 1 193 ? 3.621 -9.922 7.414 1 98.81 193 LEU A CA 1
ATOM 1529 C C . LEU A 1 193 ? 3.062 -11.102 8.203 1 98.81 193 LEU A C 1
ATOM 1531 O O . LEU A 1 193 ? 1.844 -11.258 8.312 1 98.81 193 LEU A O 1
ATOM 1535 N N . GLU A 1 194 ? 3.943 -11.891 8.734 1 98.69 194 GLU A N 1
ATOM 1536 C CA . GLU A 1 194 ? 3.5 -13 9.578 1 98.69 194 GLU A CA 1
ATOM 1537 C C . GLU A 1 194 ? 2.768 -12.492 10.812 1 98.69 194 GLU A C 1
ATOM 1539 O O . GLU A 1 194 ? 1.801 -13.117 11.266 1 98.69 194 GLU A O 1
ATOM 1544 N N . GLU A 1 195 ? 3.264 -11.414 11.352 1 98.12 195 GLU A N 1
ATOM 1545 C CA . GLU A 1 195 ? 2.58 -10.797 12.484 1 98.12 195 GLU A CA 1
ATOM 1546 C C . GLU A 1 195 ? 1.163 -10.367 12.109 1 98.12 195 GLU A C 1
ATOM 1548 O O . GLU A 1 195 ? 0.237 -10.5 12.914 1 98.12 195 GLU A O 1
ATOM 1553 N N . LEU A 1 196 ? 0.988 -9.875 10.914 1 98.44 196 LEU A N 1
ATOM 1554 C CA . LEU A 1 196 ? -0.336 -9.484 10.438 1 98.44 196 LEU A CA 1
ATOM 1555 C C . LEU A 1 196 ? -1.275 -10.688 10.406 1 98.44 196 LEU A C 1
ATOM 1557 O O . LEU A 1 196 ? -2.434 -10.586 10.812 1 98.44 196 LEU A O 1
ATOM 1561 N N . ILE A 1 197 ? -0.753 -11.758 9.953 1 97.81 197 ILE A N 1
ATOM 1562 C CA . ILE A 1 197 ? -1.509 -13.008 9.875 1 97.81 197 ILE A CA 1
ATOM 1563 C C . ILE A 1 197 ? -1.933 -13.438 11.273 1 97.81 197 ILE A C 1
ATOM 1565 O O . ILE A 1 197 ? -3.086 -13.82 11.492 1 97.81 197 ILE A O 1
ATOM 1569 N N . ARG A 1 198 ? -1.017 -13.352 12.18 1 97 198 ARG A N 1
ATOM 1570 C CA . ARG A 1 198 ? -1.307 -13.742 13.555 1 97 198 ARG A CA 1
ATOM 1571 C C . ARG A 1 198 ? -2.389 -12.859 14.164 1 97 198 ARG A C 1
ATOM 1573 O O . ARG A 1 198 ? -3.287 -13.352 14.852 1 97 198 ARG A O 1
ATOM 1580 N N . ARG A 1 199 ? -2.297 -11.625 13.922 1 96.81 199 ARG A N 1
ATOM 1581 C CA . ARG A 1 199 ? -3.262 -10.688 14.484 1 96.81 199 ARG A CA 1
ATOM 1582 C C . ARG A 1 199 ? -4.648 -10.906 13.883 1 96.81 199 ARG A C 1
ATOM 1584 O O . ARG A 1 199 ? -5.656 -10.766 14.578 1 96.81 199 ARG A O 1
ATOM 1591 N N . LYS A 1 200 ? -4.664 -11.242 12.602 1 96.88 200 LYS A N 1
ATOM 1592 C CA . LYS A 1 200 ? -5.934 -11.344 11.891 1 96.88 200 LYS A CA 1
ATOM 1593 C C . LYS A 1 200 ? -6.602 -12.695 12.141 1 96.88 200 LYS A C 1
ATOM 1595 O O . LYS A 1 200 ? -7.812 -12.766 12.344 1 96.88 200 LYS A O 1
ATOM 1600 N N . PHE A 1 201 ? -5.766 -13.711 12.195 1 94.88 201 PHE A N 1
ATOM 1601 C CA . PHE A 1 201 ? -6.355 -15.047 12.172 1 94.88 201 PHE A CA 1
ATOM 1602 C C . PHE A 1 201 ? -5.977 -15.828 13.422 1 94.88 201 PHE A C 1
ATOM 1604 O O . PHE A 1 201 ? -6.496 -16.922 13.664 1 94.88 201 PHE A O 1
ATOM 1611 N N . GLY A 1 202 ? -4.969 -15.266 14.211 1 83.88 202 GLY A N 1
ATOM 1612 C CA . GLY A 1 202 ? -4.508 -15.984 15.383 1 83.88 202 GLY A CA 1
ATOM 1613 C C . GLY A 1 202 ? -5.551 -16.062 16.484 1 83.88 202 GLY A C 1
ATOM 1614 O O . GLY A 1 202 ? -6.391 -15.172 16.609 1 83.88 202 GLY A O 1
ATOM 1615 N N . SER A 1 203 ? -6.094 -17.312 16.891 1 63.31 203 SER A N 1
ATOM 1616 C CA . SER A 1 203 ? -7.016 -17.641 17.984 1 63.31 203 SER A CA 1
ATOM 1617 C C . SER A 1 203 ? -6.57 -17 19.297 1 63.31 203 SER A C 1
ATOM 1619 O O . SER A 1 203 ? -5.379 -16.781 19.516 1 63.31 203 SER A O 1
ATOM 1621 N N . GLU A 1 204 ? -7.312 -16.062 19.984 1 47.09 204 GLU A N 1
ATOM 1622 C CA . GLU A 1 204 ? -7.199 -15.695 21.391 1 47.09 204 GLU A CA 1
ATOM 1623 C C . GLU A 1 204 ? -6.914 -16.922 22.266 1 47.09 204 GLU A C 1
ATOM 1625 O O . GLU A 1 204 ? -7.035 -16.859 23.484 1 47.09 204 GLU A O 1
ATOM 1630 N N . GLU A 1 205 ? -6.426 -18.016 21.984 1 35.97 205 GLU A N 1
ATOM 1631 C CA . GLU A 1 205 ? -6.352 -19.047 23.016 1 35.97 205 GLU A CA 1
ATOM 1632 C C . GLU A 1 205 ? -5.516 -18.562 24.203 1 35.97 205 GLU A C 1
ATOM 1634 O O . GLU A 1 205 ? -4.301 -18.781 24.25 1 35.97 205 GLU A O 1
ATOM 1639 N N . GLU A 1 206 ? -5.266 -17.297 24.562 1 29.47 206 GLU A N 1
ATOM 1640 C CA . GLU A 1 206 ? -5.078 -17.375 26 1 29.47 206 GLU A CA 1
ATOM 1641 C C . GLU A 1 206 ? -6.391 -17.688 26.719 1 29.47 206 GLU A C 1
ATOM 1643 O O . GLU A 1 206 ? -7.438 -17.141 26.359 1 29.47 206 GLU A O 1
ATOM 1648 N N . MET B 1 1 ? 18.938 12.609 20.453 1 63.97 1 MET B N 1
ATOM 1649 C CA . MET B 1 1 ? 18.047 11.516 20.109 1 63.97 1 MET B CA 1
ATOM 1650 C C . MET B 1 1 ? 17.156 11.891 18.922 1 63.97 1 MET B C 1
ATOM 1652 O O . MET B 1 1 ? 16.766 13.047 18.766 1 63.97 1 MET B O 1
ATOM 1656 N N . ARG B 1 2 ? 17.031 11.039 17.859 1 89 2 ARG B N 1
ATOM 1657 C CA . ARG B 1 2 ? 16.281 11.367 16.656 1 89 2 ARG B CA 1
ATOM 1658 C C . ARG B 1 2 ? 14.781 11.344 16.922 1 89 2 ARG B C 1
ATOM 1660 O O . ARG B 1 2 ? 14.289 10.469 17.641 1 89 2 ARG B O 1
ATOM 1667 N N . HIS B 1 3 ? 14.141 12.438 16.484 1 96.56 3 HIS B N 1
ATOM 1668 C CA . HIS B 1 3 ? 12.688 12.477 16.641 1 96.56 3 HIS B CA 1
ATOM 1669 C C . HIS B 1 3 ? 12.016 11.422 15.773 1 96.56 3 HIS B C 1
ATOM 1671 O O . HIS B 1 3 ? 12.406 11.211 14.617 1 96.56 3 HIS B O 1
ATOM 1677 N N . LEU B 1 4 ? 11.086 10.766 16.406 1 98.25 4 LEU B N 1
ATOM 1678 C CA . LEU B 1 4 ? 10.227 9.859 15.656 1 98.25 4 LEU B CA 1
ATOM 1679 C C . LEU B 1 4 ? 9.07 10.617 15.016 1 98.25 4 LEU B C 1
ATOM 1681 O O . LEU B 1 4 ? 8.289 11.273 15.711 1 98.25 4 LEU B O 1
ATOM 1685 N N . VAL B 1 5 ? 8.992 10.523 13.688 1 98.75 5 VAL B N 1
ATOM 1686 C CA . VAL B 1 5 ? 7.902 11.18 12.977 1 98.75 5 VAL B CA 1
ATOM 1687 C C . VAL B 1 5 ? 7.152 10.156 12.125 1 98.75 5 VAL B C 1
ATOM 1689 O O . VAL B 1 5 ? 7.75 9.477 11.289 1 98.75 5 VAL B O 1
ATOM 1692 N N . ILE B 1 6 ? 5.883 10.055 12.367 1 98.88 6 ILE B N 1
ATOM 1693 C CA . ILE B 1 6 ? 5 9.188 11.602 1 98.88 6 ILE B CA 1
ATOM 1694 C C . ILE B 1 6 ? 4.055 10.039 10.75 1 98.88 6 ILE B C 1
ATOM 1696 O O . ILE B 1 6 ? 3.232 10.789 11.289 1 98.88 6 ILE B O 1
ATOM 1700 N N . THR B 1 7 ? 4.195 9.961 9.461 1 98.81 7 THR B N 1
ATOM 1701 C CA . THR B 1 7 ? 3.258 10.648 8.57 1 98.81 7 THR B CA 1
ATOM 1702 C C . THR B 1 7 ? 2.197 9.68 8.055 1 98.81 7 THR B C 1
ATOM 1704 O O . THR B 1 7 ? 2.51 8.539 7.691 1 98.81 7 THR B O 1
ATOM 1707 N N . ILE B 1 8 ? 0.984 10.109 8.062 1 98.81 8 ILE B N 1
ATOM 1708 C CA . ILE B 1 8 ? -0.115 9.273 7.594 1 98.81 8 ILE B CA 1
ATOM 1709 C C . ILE B 1 8 ? -0.926 10.031 6.543 1 98.81 8 ILE B C 1
ATOM 1711 O O . ILE B 1 8 ? -1.57 11.031 6.848 1 98.81 8 ILE B O 1
ATOM 1715 N N . GLY B 1 9 ? -0.75 9.594 5.285 1 98.31 9 GLY B N 1
ATOM 1716 C CA . GLY B 1 9 ? -1.782 9.891 4.305 1 98.31 9 GLY B CA 1
ATOM 1717 C C . GLY B 1 9 ? -2.963 8.945 4.371 1 98.31 9 GLY B C 1
ATOM 1718 O O . GLY B 1 9 ? -2.807 7.777 4.742 1 98.31 9 GLY B O 1
ATOM 1719 N N . CYS B 1 10 ? -4.117 9.469 4.031 1 98.31 10 CYS B N 1
ATOM 1720 C CA . CYS B 1 10 ? -5.266 8.578 4.164 1 98.31 10 CYS B CA 1
ATOM 1721 C C . CYS B 1 10 ? -6.387 8.992 3.219 1 98.31 10 CYS B C 1
ATOM 1723 O O . CYS B 1 10 ? -6.566 10.18 2.951 1 98.31 10 CYS B O 1
ATOM 1725 N N . GLU B 1 11 ? -7.074 8.047 2.734 1 98.5 11 GLU B N 1
ATOM 1726 C CA . GLU B 1 11 ? -8.336 8.305 2.045 1 98.5 11 GLU B CA 1
ATOM 1727 C C . GLU B 1 11 ? -9.406 8.781 3.02 1 98.5 11 GLU B C 1
ATOM 1729 O O . GLU B 1 11 ? -9.477 8.312 4.156 1 98.5 11 GLU B O 1
ATOM 1734 N N . TYR B 1 12 ? -10.234 9.734 2.5 1 98.25 12 TYR B N 1
ATOM 1735 C CA . TYR B 1 12 ? -11.281 10.234 3.385 1 98.25 12 TYR B CA 1
ATOM 1736 C C . TYR B 1 12 ? -12.242 9.117 3.781 1 98.25 12 TYR B C 1
ATOM 1738 O O . TYR B 1 12 ? -12.695 8.344 2.93 1 98.25 12 TYR B O 1
ATOM 1746 N N . GLY B 1 13 ? -12.477 8.969 5.023 1 98.56 13 GLY B N 1
ATOM 1747 C CA . GLY B 1 13 ? -13.375 7.941 5.516 1 98.56 13 GLY B CA 1
ATOM 1748 C C . GLY B 1 13 ? -12.656 6.664 5.918 1 98.56 13 GLY B C 1
ATOM 1749 O O . GLY B 1 13 ? -13.281 5.727 6.418 1 98.56 13 GLY B O 1
ATOM 1750 N N . ALA B 1 14 ? -11.359 6.578 5.766 1 98.75 14 ALA B N 1
ATOM 1751 C CA . ALA B 1 14 ? -10.609 5.355 6.051 1 98.75 14 ALA B CA 1
ATOM 1752 C C . ALA B 1 14 ? -10.109 5.348 7.492 1 98.75 14 ALA B C 1
ATOM 1754 O O . ALA B 1 14 ? -9.375 4.441 7.895 1 98.75 14 ALA B O 1
ATOM 1755 N N . LYS B 1 15 ? -10.391 6.395 8.234 1 98.62 15 LYS B N 1
ATOM 1756 C CA . LYS B 1 15 ? -10.141 6.484 9.664 1 98.62 15 LYS B CA 1
ATOM 1757 C C . LYS B 1 15 ? -8.664 6.699 9.953 1 98.62 15 LYS B C 1
ATOM 1759 O O . LYS B 1 15 ? -8.164 6.316 11.016 1 98.62 15 LYS B O 1
ATOM 1764 N N . GLY B 1 16 ? -7.984 7.34 9.039 1 98.56 16 GLY B N 1
ATOM 1765 C CA . GLY B 1 16 ? -6.586 7.68 9.25 1 98.56 16 GLY B CA 1
ATOM 1766 C C . GLY B 1 16 ? -6.359 8.57 10.453 1 98.56 16 GLY B C 1
ATOM 1767 O O . GLY B 1 16 ? -5.387 8.391 11.188 1 98.56 16 GLY B O 1
ATOM 1768 N N . ASN B 1 17 ? -7.246 9.516 10.656 1 98.38 17 ASN B N 1
ATOM 1769 C CA . ASN B 1 17 ? -7.16 10.422 11.797 1 98.38 17 ASN B CA 1
ATOM 1770 C C . ASN B 1 17 ? -7.242 9.664 13.117 1 98.38 17 ASN B C 1
ATOM 1772 O O . ASN B 1 17 ? -6.438 9.891 14.023 1 98.38 17 ASN B O 1
ATOM 1776 N N . ALA B 1 18 ? -8.172 8.758 13.188 1 98.69 18 ALA B N 1
ATOM 1777 C CA . ALA B 1 18 ? -8.359 7.977 14.406 1 98.69 18 ALA B CA 1
ATOM 1778 C C . ALA B 1 18 ? -7.156 7.074 14.672 1 98.69 18 ALA B C 1
ATOM 1780 O O . ALA B 1 18 ? -6.688 6.969 15.812 1 98.69 18 ALA B O 1
ATOM 1781 N N . ILE B 1 19 ? -6.664 6.469 13.664 1 98.88 19 ILE B N 1
ATOM 1782 C CA . ILE B 1 19 ? -5.508 5.586 13.766 1 98.88 19 ILE B CA 1
ATOM 1783 C C . ILE B 1 19 ? -4.285 6.391 14.203 1 98.88 19 ILE B C 1
ATOM 1785 O O . ILE B 1 19 ? -3.559 5.98 15.117 1 98.88 19 ILE B O 1
ATOM 1789 N N . GLY B 1 20 ? -4.062 7.547 13.586 1 98.88 20 GLY B N 1
ATOM 1790 C CA . GLY B 1 20 ? -2.951 8.406 13.961 1 98.88 20 GLY B CA 1
ATOM 1791 C C . GLY B 1 20 ? -3.023 8.891 15.398 1 98.88 20 GLY B C 1
ATOM 1792 O O . GLY B 1 20 ? -2.01 8.914 16.094 1 98.88 20 GLY B O 1
ATOM 1793 N N . ARG B 1 21 ? -4.207 9.266 15.797 1 98.81 21 ARG B N 1
ATOM 1794 C CA . ARG B 1 21 ? -4.402 9.719 17.172 1 98.81 21 ARG B CA 1
ATOM 1795 C C . ARG B 1 21 ? -4.074 8.609 18.172 1 98.81 21 ARG B C 1
ATOM 1797 O O . ARG B 1 21 ? -3.424 8.852 19.188 1 98.81 21 ARG B O 1
ATOM 1804 N N . LYS B 1 22 ? -4.539 7.422 17.875 1 98.88 22 LYS B N 1
ATOM 1805 C CA . LYS B 1 22 ? -4.277 6.273 18.734 1 98.88 22 LYS B CA 1
ATOM 1806 C C . LYS B 1 22 ? -2.781 6.004 18.859 1 98.88 22 LYS B C 1
ATOM 1808 O O . LYS B 1 22 ? -2.273 5.762 19.953 1 98.88 22 LYS B O 1
ATOM 1813 N N . ILE B 1 23 ? -2.08 6.074 17.781 1 98.88 23 ILE B N 1
ATOM 1814 C CA . ILE B 1 23 ? -0.638 5.859 17.781 1 98.88 23 ILE B CA 1
ATOM 1815 C C . ILE B 1 23 ? 0.042 6.922 18.641 1 98.88 23 ILE B C 1
ATOM 1817 O O . ILE B 1 23 ? 0.902 6.602 19.469 1 98.88 23 ILE B O 1
ATOM 1821 N N . ALA B 1 24 ? -0.345 8.188 18.406 1 98.88 24 ALA B N 1
ATOM 1822 C CA . ALA B 1 24 ? 0.241 9.289 19.172 1 98.88 24 ALA B CA 1
ATOM 1823 C C . ALA B 1 24 ? 0.013 9.102 20.672 1 98.88 24 ALA B C 1
ATOM 1825 O O . ALA B 1 24 ? 0.925 9.312 21.469 1 98.88 24 ALA B O 1
ATOM 1826 N N . GLU B 1 25 ? -1.195 8.672 20.984 1 98.81 25 GLU B N 1
ATOM 1827 C CA . GLU B 1 25 ? -1.54 8.43 22.391 1 98.81 25 GLU B CA 1
ATOM 1828 C C . GLU B 1 25 ? -0.724 7.273 22.953 1 98.81 25 GLU B C 1
ATOM 1830 O O . GLU B 1 25 ? -0.161 7.391 24.047 1 98.81 25 GLU B O 1
ATOM 1835 N N . ASP B 1 26 ? -0.655 6.176 22.25 1 98.69 26 ASP B N 1
ATOM 1836 C CA . ASP B 1 26 ? 0.04 4.977 22.719 1 98.69 26 ASP B CA 1
ATOM 1837 C C . ASP B 1 26 ? 1.527 5.254 22.922 1 98.69 26 ASP B C 1
ATOM 1839 O O . ASP B 1 26 ? 2.133 4.738 23.875 1 98.69 26 ASP B O 1
ATOM 1843 N N . LEU B 1 27 ? 2.051 6.074 22.078 1 98.19 27 LEU B N 1
ATOM 1844 C CA . LEU B 1 27 ? 3.488 6.316 22.109 1 98.19 27 LEU B CA 1
ATOM 1845 C C . LEU B 1 27 ? 3.805 7.578 22.906 1 98.19 27 LEU B C 1
ATOM 1847 O O . LEU B 1 27 ? 4.977 7.906 23.125 1 98.19 27 LEU B O 1
ATOM 1851 N N . ASN B 1 28 ? 2.801 8.273 23.328 1 98.38 28 ASN B N 1
ATOM 1852 C CA . ASN B 1 28 ? 2.928 9.516 24.078 1 98.38 28 ASN B CA 1
ATOM 1853 C C . ASN B 1 28 ? 3.729 10.562 23.312 1 98.38 28 ASN B C 1
ATOM 1855 O O . ASN B 1 28 ? 4.703 11.109 23.828 1 98.38 28 ASN B O 1
ATOM 1859 N N . ILE B 1 29 ? 3.324 10.797 22.062 1 98.62 29 ILE B N 1
ATOM 1860 C CA . ILE B 1 29 ? 3.93 11.82 21.219 1 98.62 29 ILE B CA 1
ATOM 1861 C C . ILE B 1 29 ? 2.848 12.75 20.672 1 98.62 29 ILE B C 1
ATOM 1863 O O . ILE B 1 29 ? 1.653 12.477 20.812 1 98.62 29 ILE B O 1
ATOM 1867 N N . LYS B 1 30 ? 3.238 13.852 20 1 98.81 30 LYS B N 1
ATOM 1868 C CA . LYS B 1 30 ? 2.299 14.875 19.547 1 98.81 30 LYS B CA 1
ATOM 1869 C C . LYS B 1 30 ? 1.521 14.414 18.328 1 98.81 30 LYS B C 1
ATOM 1871 O O . LYS B 1 30 ? 1.986 13.555 17.578 1 98.81 30 LYS B O 1
ATOM 1876 N N . PHE B 1 31 ? 0.366 14.992 18.297 1 98.88 31 PHE B N 1
ATOM 1877 C CA . PHE B 1 31 ? -0.529 14.664 17.188 1 98.88 31 PHE B CA 1
ATOM 1878 C C . PHE B 1 31 ? -0.935 15.922 16.438 1 98.88 31 PHE B C 1
ATOM 1880 O O . PHE B 1 31 ? -1.532 16.828 17.016 1 98.88 31 PHE B O 1
ATOM 1887 N N . TYR B 1 32 ? -0.607 15.953 15.047 1 98.81 32 TYR B N 1
ATOM 1888 C CA . TYR B 1 32 ? -0.973 17.062 14.172 1 98.81 32 TYR B CA 1
ATOM 1889 C C . TYR B 1 32 ? -1.837 16.594 13.016 1 98.81 32 TYR B C 1
ATOM 1891 O O . TYR B 1 32 ? -1.332 15.984 12.062 1 98.81 32 TYR B O 1
ATOM 1899 N N . ASN B 1 33 ? -3.105 16.922 13.078 1 98.12 33 ASN B N 1
ATOM 1900 C CA . ASN B 1 33 ? -3.951 16.609 11.93 1 98.12 33 ASN B CA 1
ATOM 1901 C C . ASN B 1 33 ? -4.031 17.766 10.953 1 98.12 33 ASN B C 1
ATOM 1903 O O . ASN B 1 33 ? -3.396 18.812 11.164 1 98.12 33 ASN B O 1
ATOM 1907 N N . ARG B 1 34 ? -4.773 17.641 9.93 1 96.44 34 ARG B N 1
ATOM 1908 C CA . ARG B 1 34 ? -4.863 18.625 8.859 1 96.44 34 ARG B CA 1
ATOM 1909 C C . ARG B 1 34 ? -5.344 19.984 9.391 1 96.44 34 ARG B C 1
ATOM 1911 O O . ARG B 1 34 ? -4.789 21.016 9.039 1 96.44 34 ARG B O 1
ATOM 1918 N N . ASP B 1 35 ? -6.352 19.906 10.227 1 95.81 35 ASP B N 1
ATOM 1919 C CA . ASP B 1 35 ? -6.938 21.141 10.758 1 95.81 35 ASP B CA 1
ATOM 1920 C C . ASP B 1 35 ? -5.93 21.906 11.609 1 95.81 35 ASP B C 1
ATOM 1922 O O . ASP B 1 35 ? -5.824 23.125 11.516 1 95.81 35 ASP B O 1
ATOM 1926 N N . LEU B 1 36 ? -5.254 21.172 12.43 1 97.25 36 LEU B N 1
ATOM 1927 C CA . LEU B 1 36 ? -4.273 21.812 13.297 1 97.25 36 LEU B CA 1
ATOM 1928 C C . LEU B 1 36 ? -3.146 22.438 12.477 1 97.25 36 LEU B C 1
ATOM 1930 O O . LEU B 1 36 ? -2.695 23.547 12.773 1 97.25 36 LEU B O 1
ATOM 1934 N N . VAL B 1 37 ? -2.646 21.75 11.469 1 97.31 37 VAL B N 1
ATOM 1935 C CA . VAL B 1 37 ? -1.603 22.281 10.594 1 97.31 37 VAL B CA 1
ATOM 1936 C C . VAL B 1 37 ? -2.094 23.547 9.914 1 97.31 37 VAL B C 1
ATOM 1938 O O . VAL B 1 37 ? -1.377 24.547 9.859 1 97.31 37 VAL B O 1
ATOM 1941 N N . ASP B 1 38 ? -3.318 23.531 9.438 1 95.94 38 ASP B N 1
ATOM 1942 C CA . ASP B 1 38 ? -3.885 24.688 8.766 1 95.94 38 ASP B CA 1
ATOM 1943 C C . ASP B 1 38 ? -4.051 25.859 9.734 1 95.94 38 ASP B C 1
ATOM 1945 O O . ASP B 1 38 ? -3.898 27.031 9.344 1 95.94 38 ASP B O 1
ATOM 1949 N N . GLU B 1 39 ? -4.418 25.531 10.953 1 96.94 39 GLU B N 1
ATOM 1950 C CA . GLU B 1 39 ? -4.516 26.578 11.969 1 96.94 39 GLU B CA 1
ATOM 1951 C C . GLU B 1 39 ? -3.166 27.234 12.203 1 96.94 39 GLU B C 1
ATOM 1953 O O . GLU B 1 39 ? -3.088 28.469 12.344 1 96.94 39 GLU B O 1
ATOM 1958 N N . ILE B 1 40 ? -2.154 26.453 12.266 1 96.75 40 ILE B N 1
ATOM 1959 C CA . ILE B 1 40 ? -0.809 26.969 12.469 1 96.75 40 ILE B CA 1
ATOM 1960 C C . ILE B 1 40 ? -0.418 27.859 11.281 1 96.75 40 ILE B C 1
ATOM 1962 O O . ILE B 1 40 ? 0.126 28.953 11.461 1 96.75 40 ILE B O 1
ATOM 1966 N N . ILE B 1 41 ? -0.733 27.406 10.07 1 95.62 41 ILE B N 1
ATOM 1967 C CA . ILE B 1 41 ? -0.446 28.172 8.859 1 95.62 41 ILE B CA 1
ATOM 1968 C C . ILE B 1 41 ? -1.173 29.516 8.898 1 95.62 41 ILE B C 1
ATOM 1970 O O . ILE B 1 41 ? -0.593 30.547 8.57 1 95.62 41 ILE B O 1
ATOM 1974 N N . GLU B 1 42 ? -2.363 29.5 9.328 1 95.44 42 GLU B N 1
ATOM 1975 C CA . GLU B 1 42 ? -3.152 30.719 9.453 1 95.44 42 GLU B CA 1
ATOM 1976 C C . GLU B 1 42 ? -2.545 31.672 10.484 1 95.44 42 GLU B C 1
ATOM 1978 O O . GLU B 1 42 ? -2.516 32.875 10.281 1 95.44 42 GLU B O 1
ATOM 1983 N N . GLU B 1 43 ? -2.084 31.141 11.523 1 95.88 43 GLU B N 1
ATOM 1984 C CA . GLU B 1 43 ? -1.507 31.922 12.609 1 95.88 43 GLU B CA 1
ATOM 1985 C C . GLU B 1 43 ? -0.239 32.656 12.156 1 95.88 43 GLU B C 1
ATOM 1987 O O . GLU B 1 43 ? 0.09 33.719 12.664 1 95.88 43 GLU B O 1
ATOM 1992 N N . VAL B 1 44 ? 0.438 32.062 11.227 1 93.94 44 VAL B N 1
ATOM 1993 C CA . VAL B 1 44 ? 1.688 32.656 10.773 1 93.94 44 VAL B CA 1
ATOM 1994 C C . VAL B 1 44 ? 1.404 33.656 9.656 1 93.94 44 VAL B C 1
ATOM 1996 O O . VAL B 1 44 ? 2.312 34.344 9.188 1 93.94 44 VAL B O 1
ATOM 1999 N N . GLY B 1 45 ? 0.152 33.75 9.094 1 91.69 45 GLY B N 1
ATOM 2000 C CA . GLY B 1 45 ? -0.206 34.906 8.266 1 91.69 45 GLY B CA 1
ATOM 2001 C C . GLY B 1 45 ? -0.771 34.5 6.914 1 91.69 45 GLY B C 1
ATOM 2002 O O . GLY B 1 45 ? -0.953 35.375 6.043 1 91.69 45 GLY B O 1
ATOM 2003 N N . ILE B 1 46 ? -0.976 33.219 6.684 1 93.56 46 ILE B N 1
ATOM 2004 C CA . ILE B 1 46 ? -1.561 32.781 5.418 1 93.56 46 ILE B CA 1
ATOM 2005 C C . ILE B 1 46 ? -3.057 32.531 5.598 1 93.56 46 ILE B C 1
ATOM 2007 O O . ILE B 1 46 ? -3.463 31.578 6.246 1 93.56 46 ILE B O 1
ATOM 2011 N N . PRO B 1 47 ? -3.824 33.344 4.934 1 92.12 47 PRO B N 1
ATOM 2012 C CA . PRO B 1 47 ? -5.27 33.188 5.09 1 92.12 47 PRO B CA 1
ATOM 2013 C C . PRO B 1 47 ? -5.773 31.844 4.527 1 92.12 47 PRO B C 1
ATOM 2015 O O . PRO B 1 47 ? -5.234 31.359 3.533 1 92.12 47 PRO B O 1
ATOM 2018 N N . LYS B 1 48 ? -6.84 31.375 5.098 1 90.81 48 LYS B N 1
ATOM 2019 C CA . LYS B 1 48 ? -7.461 30.109 4.707 1 90.81 48 LYS B CA 1
ATOM 2020 C C . LYS B 1 48 ? -7.875 30.141 3.238 1 90.81 48 LYS B C 1
ATOM 2022 O O . LYS B 1 48 ? -7.797 29.109 2.547 1 90.81 48 LYS B O 1
ATOM 2027 N N . GLU B 1 49 ? -8.32 31.234 2.797 1 90.19 49 GLU B N 1
ATOM 2028 C CA . GLU B 1 49 ? -8.781 31.391 1.42 1 90.19 49 GLU B CA 1
ATOM 2029 C C . GLU B 1 49 ? -7.668 31.078 0.424 1 90.19 49 GLU B C 1
ATOM 2031 O O . GLU B 1 49 ? -7.922 30.547 -0.654 1 90.19 49 GLU B O 1
ATOM 2036 N N . ILE B 1 50 ? -6.5 31.484 0.782 1 89.44 50 ILE B N 1
ATOM 2037 C CA . ILE B 1 50 ? -5.355 31.25 -0.09 1 89.44 50 ILE B CA 1
ATOM 2038 C C . ILE B 1 50 ? -5.07 29.75 -0.166 1 89.44 50 ILE B C 1
ATOM 2040 O O . ILE B 1 50 ? -4.762 29.234 -1.238 1 89.44 50 ILE B O 1
ATOM 2044 N N . MET B 1 51 ? -5.148 29.047 0.979 1 87.88 51 MET B N 1
ATOM 2045 C CA . MET B 1 51 ? -4.938 27.609 0.995 1 87.88 51 MET B CA 1
ATOM 2046 C C . MET B 1 51 ? -6 26.891 0.171 1 87.88 51 MET B C 1
ATOM 2048 O O . MET B 1 51 ? -5.719 25.875 -0.472 1 87.88 51 MET B O 1
ATOM 2052 N N . GLU B 1 52 ? -7.207 27.391 0.223 1 87.81 52 GLU B N 1
ATOM 2053 C CA . GLU B 1 52 ? -8.289 26.828 -0.587 1 87.81 52 GLU B CA 1
ATOM 2054 C C . GLU B 1 52 ? -8 27 -2.076 1 87.81 52 GLU B C 1
ATOM 2056 O O . GLU B 1 52 ? -8.336 26.125 -2.881 1 87.81 52 GLU B O 1
ATOM 2061 N N . LYS B 1 53 ? -7.43 28.094 -2.408 1 86.44 53 LYS B N 1
ATOM 2062 C CA . LYS B 1 53 ? -7.062 28.344 -3.799 1 86.44 53 LYS B CA 1
ATOM 2063 C C . LYS B 1 53 ? -6 27.359 -4.27 1 86.44 53 LYS B C 1
ATOM 2065 O O . LYS B 1 53 ? -5.988 26.969 -5.438 1 86.44 53 LYS B O 1
ATOM 2070 N N . VAL B 1 54 ? -5.145 27 -3.328 1 84.5 54 VAL B N 1
ATOM 2071 C CA . VAL B 1 54 ? -4.156 25.984 -3.656 1 84.5 54 VAL B CA 1
ATOM 2072 C C . VAL B 1 54 ? -4.863 24.703 -4.086 1 84.5 54 VAL B C 1
ATOM 2074 O O . VAL B 1 54 ? -4.469 24.062 -5.066 1 84.5 54 VAL B O 1
ATOM 2077 N N . GLU B 1 55 ? -5.91 24.359 -3.438 1 85.81 55 GLU B N 1
ATOM 2078 C CA . GLU B 1 55 ? -6.668 23.141 -3.693 1 85.81 55 GLU B CA 1
ATOM 2079 C C . GLU B 1 55 ? -7.477 23.25 -4.984 1 85.81 55 GLU B C 1
ATOM 2081 O O . GLU B 1 55 ? -7.934 22.234 -5.527 1 85.81 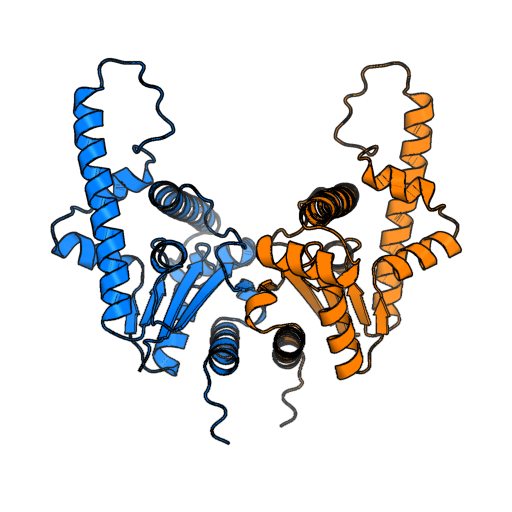55 GLU B O 1
ATOM 2086 N N . GLU B 1 56 ? -7.793 24.406 -5.449 1 76.44 56 GLU B N 1
ATOM 2087 C CA . GLU B 1 56 ? -8.555 24.594 -6.684 1 76.44 56 GLU B CA 1
ATOM 2088 C C . GLU B 1 56 ? -7.66 24.453 -7.91 1 76.44 56 GLU B C 1
ATOM 2090 O O . GLU B 1 56 ? -8.148 24.266 -9.023 1 76.44 56 GLU B O 1
ATOM 2095 N N . GLY B 1 57 ? -6.348 24.094 -7.742 1 66.31 57 GLY B N 1
ATOM 2096 C CA . GLY B 1 57 ? -5.441 23.859 -8.859 1 66.31 57 GLY B CA 1
ATOM 2097 C C . GLY B 1 57 ? -4.828 25.141 -9.406 1 66.31 57 GLY B C 1
ATOM 2098 O O . GLY B 1 57 ? -4.383 25.172 -10.555 1 66.31 57 GLY B O 1
ATOM 2099 N N . GLY B 1 58 ? -5.016 26.25 -8.945 1 52.16 58 GLY B N 1
ATOM 2100 C CA . GLY B 1 58 ? -4.508 27.438 -9.602 1 52.16 58 GLY B CA 1
ATOM 2101 C C . GLY B 1 58 ? -2.998 27.453 -9.727 1 52.16 58 GLY B C 1
ATOM 2102 O O . GLY B 1 58 ? -2.406 28.5 -10.031 1 52.16 58 GLY B O 1
ATOM 2103 N N . THR B 1 59 ? -2.342 26.531 -9.258 1 46.81 59 THR B N 1
ATOM 2104 C CA . THR B 1 59 ? -0.92 26.812 -9.414 1 46.81 59 THR B CA 1
ATOM 2105 C C . THR B 1 59 ? -0.512 26.719 -10.883 1 46.81 59 THR B C 1
ATOM 2107 O O . THR B 1 59 ? -1.332 26.391 -11.742 1 46.81 59 THR B O 1
ATOM 2110 N N . ILE B 1 60 ? 1.013 26.141 -11.117 1 37.91 60 ILE B N 1
ATOM 2111 C CA . ILE B 1 60 ? 1.99 26.312 -12.188 1 37.91 60 ILE B CA 1
ATOM 2112 C C . ILE B 1 60 ? 1.53 25.547 -13.43 1 37.91 60 ILE B C 1
ATOM 2114 O O . ILE B 1 60 ? 1.604 26.062 -14.547 1 37.91 60 ILE B O 1
ATOM 2118 N N . ALA B 1 61 ? 1.578 24.109 -13.438 1 39.59 61 ALA B N 1
ATOM 2119 C CA . ALA B 1 61 ? 1.803 23.406 -14.695 1 39.59 61 ALA B CA 1
ATOM 2120 C C . ALA B 1 61 ? 0.584 23.516 -15.609 1 39.59 61 ALA B C 1
ATOM 2122 O O . ALA B 1 61 ? 0.644 23.141 -16.781 1 39.59 61 ALA B O 1
ATOM 2123 N N . GLY B 1 62 ? -0.657 23.516 -15.094 1 37 62 GLY B N 1
ATOM 2124 C CA . GLY B 1 62 ? -1.727 23.312 -16.062 1 37 62 GLY B CA 1
ATOM 2125 C C . GLY B 1 62 ? -1.935 24.484 -17 1 37 62 GLY B C 1
ATOM 2126 O O . GLY B 1 62 ? -2.713 24.391 -17.953 1 37 62 GLY B O 1
ATOM 2127 N N . LYS B 1 63 ? -2.393 25.688 -16.422 1 38.69 63 LYS B N 1
ATOM 2128 C CA . LYS B 1 63 ? -2.971 26.594 -17.406 1 38.69 63 LYS B CA 1
ATOM 2129 C C . LYS B 1 63 ? -1.898 27.156 -18.344 1 38.69 63 LYS B C 1
ATOM 2131 O O . LYS B 1 63 ? -0.938 27.781 -17.891 1 38.69 63 LYS B O 1
ATOM 2136 N N . GLY B 1 64 ? -1.572 26.5 -19.5 1 35.59 64 GLY B N 1
ATOM 2137 C CA . GLY B 1 64 ? -1.124 27.281 -20.641 1 35.59 64 GLY B CA 1
ATOM 2138 C C . GLY B 1 64 ? -1.612 28.719 -20.594 1 35.59 64 GLY B C 1
ATOM 2139 O O . GLY B 1 64 ? -2.705 29 -20.094 1 35.59 64 GLY B O 1
ATOM 2140 N N . ALA B 1 65 ? -0.702 29.719 -20.609 1 35.28 65 ALA B N 1
ATOM 2141 C CA . ALA B 1 65 ? -0.701 31.188 -20.734 1 35.28 65 ALA B CA 1
ATOM 2142 C C . ALA B 1 65 ? -1.736 31.656 -21.75 1 35.28 65 ALA B C 1
ATOM 2144 O O . ALA B 1 65 ? -1.638 32.781 -22.266 1 35.28 65 ALA B O 1
ATOM 2145 N N . GLU B 1 66 ? -2.719 30.984 -22.188 1 34.72 66 GLU B N 1
ATOM 2146 C CA . GLU B 1 66 ? -3.244 31.875 -23.219 1 34.72 66 GLU B CA 1
ATOM 2147 C C . GLU B 1 66 ? -3.635 33.219 -22.625 1 34.72 66 GLU B C 1
ATOM 2149 O O . GLU B 1 66 ? -3.365 34.281 -23.234 1 34.72 66 GLU B O 1
ATOM 2154 N N . GLY B 1 67 ? -5.012 33.531 -22.016 1 37.12 67 GLY B N 1
ATOM 2155 C CA . GLY B 1 67 ? -5.527 34.906 -22.078 1 37.12 67 GLY B CA 1
ATOM 2156 C C . GLY B 1 67 ? -4.848 35.844 -21.094 1 37.12 67 GLY B C 1
ATOM 2157 O O . GLY B 1 67 ? -4.066 35.406 -20.25 1 37.12 67 GLY B O 1
ATOM 2158 N N . ASP B 1 68 ? -5.188 37.281 -21.109 1 37.78 68 ASP B N 1
ATOM 2159 C CA . ASP B 1 68 ? -4.844 38.562 -20.484 1 37.78 68 ASP B CA 1
ATOM 2160 C C . ASP B 1 68 ? -4.828 38.438 -18.969 1 37.78 68 ASP B C 1
ATOM 2162 O O . ASP B 1 68 ? -4.84 39.469 -18.266 1 37.78 68 ASP B O 1
ATOM 2166 N N . VAL B 1 69 ? -5.48 37.469 -18.344 1 36.28 69 VAL B N 1
ATOM 2167 C CA . VAL B 1 69 ? -5.645 37.25 -16.906 1 36.28 69 VAL B CA 1
ATOM 2168 C C . VAL B 1 69 ? -4.293 36.938 -16.266 1 36.28 69 VAL B C 1
ATOM 2170 O O . VAL B 1 69 ? -4.227 36.281 -15.242 1 36.28 69 VAL B O 1
ATOM 2173 N N . ARG B 1 70 ? -3.332 37.281 -16.875 1 47.59 70 ARG B N 1
ATOM 2174 C CA . ARG B 1 70 ? -1.911 37.156 -16.562 1 47.59 70 ARG B CA 1
ATOM 2175 C C . ARG B 1 70 ? -1.565 37.781 -15.234 1 47.59 70 ARG B C 1
ATOM 2177 O O . ARG B 1 70 ? -0.686 37.312 -14.516 1 47.59 70 ARG B O 1
ATOM 2184 N N . GLY B 1 71 ? -2.188 38.969 -15.156 1 43.56 71 GLY B N 1
ATOM 2185 C CA . GLY B 1 71 ? -1.77 39.719 -13.992 1 43.56 71 GLY B CA 1
ATOM 2186 C C . GLY B 1 71 ? -2.248 39.125 -12.68 1 43.56 71 GLY B C 1
ATOM 2187 O O . GLY B 1 71 ? -1.465 39 -11.742 1 43.56 71 GLY B O 1
ATOM 2188 N N . SER B 1 72 ? -3.635 39.031 -12.461 1 44.59 72 SER B N 1
ATOM 2189 C CA . SER B 1 72 ? -4.23 38.5 -11.242 1 44.59 72 SER B CA 1
ATOM 2190 C C . SER B 1 72 ? -3.773 37.062 -10.984 1 44.59 72 SER B C 1
ATOM 2192 O O . SER B 1 72 ? -3.5 36.688 -9.844 1 44.59 72 SER B O 1
ATOM 2194 N N . PHE B 1 73 ? -3.592 36.375 -12.008 1 51.47 73 PHE B N 1
ATOM 2195 C CA . PHE B 1 73 ? -3.111 35 -11.898 1 51.47 73 PHE B CA 1
ATOM 2196 C C . PHE B 1 73 ? -1.697 34.969 -11.328 1 51.47 73 PHE B C 1
ATOM 2198 O O . PHE B 1 73 ? -1.379 34.125 -10.492 1 51.47 73 PHE B O 1
ATOM 2205 N N . SER B 1 74 ? -1.004 36.094 -11.758 1 57.75 74 SER B N 1
ATOM 2206 C CA . SER B 1 74 ? 0.381 36.156 -11.297 1 57.75 74 SER B CA 1
ATOM 2207 C C . SER B 1 74 ? 0.459 36.406 -9.797 1 57.75 74 SER B C 1
ATOM 2209 O O . SER B 1 74 ? 1.243 35.781 -9.094 1 57.75 74 SER B O 1
ATOM 2211 N N . LYS B 1 75 ? -0.488 37.281 -9.375 1 59.94 75 LYS B N 1
ATOM 2212 C CA . LYS B 1 75 ? -0.475 37.594 -7.949 1 59.94 75 LYS B CA 1
ATOM 2213 C C . LYS B 1 75 ? -0.914 36.406 -7.113 1 59.94 75 LYS B C 1
ATOM 2215 O O . LYS B 1 75 ? -0.281 36.062 -6.105 1 59.94 75 LYS B O 1
ATOM 2220 N N . TYR B 1 76 ? -1.951 35.781 -7.59 1 65.56 76 TYR B N 1
ATOM 2221 C CA . TYR B 1 76 ? -2.445 34.625 -6.848 1 65.56 76 TYR B CA 1
ATOM 2222 C C . TYR B 1 76 ? -1.453 33.469 -6.91 1 65.56 76 TYR B C 1
ATOM 2224 O O . TYR B 1 76 ? -1.292 32.719 -5.934 1 65.56 76 TYR B O 1
ATOM 2232 N N . ALA B 1 77 ? -0.832 33.438 -8 1 68.81 77 ALA B N 1
ATOM 2233 C CA . ALA B 1 77 ? 0.187 32.406 -8.125 1 68.81 77 ALA B CA 1
ATOM 2234 C C . ALA B 1 77 ? 1.31 32.625 -7.113 1 68.81 77 ALA B C 1
ATOM 2236 O O . ALA B 1 77 ? 1.77 31.656 -6.48 1 68.81 77 ALA B O 1
ATOM 2237 N N . ASP B 1 78 ? 1.57 33.906 -6.926 1 79.5 78 ASP B N 1
ATOM 2238 C CA . ASP B 1 78 ? 2.613 34.219 -5.965 1 79.5 78 ASP B CA 1
ATOM 2239 C C . ASP B 1 78 ? 2.174 33.906 -4.539 1 79.5 78 ASP B C 1
ATOM 2241 O O . ASP B 1 78 ? 2.947 33.344 -3.758 1 79.5 78 ASP B O 1
ATOM 2245 N N . LEU B 1 79 ? 0.883 34.156 -4.34 1 82.12 79 LEU B N 1
ATOM 2246 C CA . LEU B 1 79 ? 0.363 33.938 -2.998 1 82.12 79 LEU B CA 1
ATOM 2247 C C . LEU B 1 79 ? 0.258 32.438 -2.699 1 82.12 79 LEU B C 1
ATOM 2249 O O . LEU B 1 79 ? 0.56 32 -1.587 1 82.12 79 LEU B O 1
ATOM 2253 N N . THR B 1 80 ? -0.093 31.672 -3.67 1 87.44 80 THR B N 1
ATOM 2254 C CA . THR B 1 80 ? -0.22 30.234 -3.477 1 87.44 80 THR B CA 1
ATOM 2255 C C . THR B 1 80 ? 1.152 29.594 -3.314 1 87.44 80 THR B C 1
ATOM 2257 O O . THR B 1 80 ? 1.32 28.672 -2.504 1 87.44 80 THR B O 1
ATOM 2260 N N . ASP B 1 81 ? 2.094 30.109 -4.004 1 89.81 81 ASP B N 1
ATOM 2261 C CA . ASP B 1 81 ? 3.461 29.625 -3.852 1 89.81 81 ASP B CA 1
ATOM 2262 C C . ASP B 1 81 ? 3.986 29.891 -2.441 1 89.81 81 ASP B C 1
ATOM 2264 O O . ASP B 1 81 ? 4.668 29.047 -1.86 1 89.81 81 ASP B O 1
ATOM 2268 N N . ARG B 1 82 ? 3.693 31.062 -2.033 1 90.75 82 ARG B N 1
ATOM 2269 C CA . ARG B 1 82 ? 4.09 31.406 -0.673 1 90.75 82 ARG B CA 1
ATOM 2270 C C . ARG B 1 82 ? 3.412 30.5 0.344 1 90.75 82 ARG B C 1
ATOM 2272 O O . ARG B 1 82 ? 4.047 30.047 1.294 1 90.75 82 ARG B O 1
ATOM 2279 N N . ALA B 1 83 ? 2.162 30.234 0.159 1 92.88 83 ALA B N 1
ATOM 2280 C CA . ALA B 1 83 ? 1.403 29.359 1.052 1 92.88 83 ALA B CA 1
ATOM 2281 C C . ALA B 1 83 ? 2.006 27.953 1.089 1 92.88 83 ALA B C 1
ATOM 2283 O O . ALA B 1 83 ? 2.15 27.359 2.162 1 92.88 83 ALA B O 1
ATOM 2284 N N . ILE B 1 84 ? 2.383 27.516 -0.008 1 93.75 84 ILE B N 1
ATOM 2285 C CA . ILE B 1 84 ? 3.004 26.203 -0.136 1 93.75 84 ILE B CA 1
ATOM 2286 C C . ILE B 1 84 ? 4.344 26.188 0.596 1 93.75 84 ILE B C 1
ATOM 2288 O O . ILE B 1 84 ? 4.645 25.266 1.344 1 93.75 84 ILE B O 1
ATOM 2292 N N . HIS B 1 85 ? 5.074 27.219 0.372 1 94.94 85 HIS B N 1
ATOM 2293 C CA . HIS B 1 85 ? 6.367 27.344 1.036 1 94.94 85 HIS B CA 1
ATOM 2294 C C . HIS B 1 85 ? 6.207 27.359 2.553 1 94.94 85 HIS B C 1
ATOM 2296 O O . HIS B 1 85 ? 6.953 26.688 3.264 1 94.94 85 HIS B O 1
ATOM 2302 N N . VAL B 1 86 ? 5.266 28.078 3.023 1 95.94 86 VAL B N 1
ATOM 2303 C CA . VAL B 1 86 ? 5.016 28.188 4.457 1 95.94 86 VAL B CA 1
ATOM 2304 C C . VAL B 1 86 ? 4.602 26.828 5.012 1 95.94 86 VAL B C 1
ATOM 2306 O O . VAL B 1 86 ? 5.059 26.406 6.082 1 95.94 86 VAL B O 1
ATOM 2309 N N . GLN B 1 87 ? 3.729 26.109 4.348 1 96.62 87 GLN B N 1
ATOM 2310 C CA . GLN B 1 87 ? 3.348 24.766 4.781 1 96.62 87 GLN B CA 1
ATOM 2311 C C . GLN B 1 87 ? 4.57 23.859 4.906 1 96.62 87 GLN B C 1
ATOM 2313 O O . GLN B 1 87 ? 4.711 23.125 5.891 1 96.62 87 GLN B O 1
ATOM 2318 N N . LYS B 1 88 ? 5.449 23.875 3.908 1 97.19 88 LYS B N 1
ATOM 2319 C CA . LYS B 1 88 ? 6.656 23.047 3.939 1 97.19 88 LYS B CA 1
ATOM 2320 C C . LYS B 1 88 ? 7.512 23.375 5.16 1 97.19 88 LYS B C 1
ATOM 2322 O O . LYS B 1 88 ? 7.988 22.469 5.852 1 97.19 88 LYS B O 1
ATOM 2327 N N . GLN B 1 89 ? 7.598 24.672 5.418 1 97.25 89 GLN B N 1
ATOM 2328 C CA . GLN B 1 89 ? 8.406 25.109 6.551 1 97.25 89 GLN B CA 1
ATOM 2329 C C . GLN B 1 89 ? 7.797 24.656 7.875 1 97.25 89 GLN B C 1
ATOM 2331 O O . GLN B 1 89 ? 8.508 24.188 8.766 1 97.25 89 GLN B O 1
ATOM 2336 N N . ILE B 1 90 ? 6.559 24.781 7.984 1 97.75 90 ILE B N 1
ATOM 2337 C CA . ILE B 1 90 ? 5.863 24.422 9.219 1 97.75 90 ILE B CA 1
ATOM 2338 C C . ILE B 1 90 ? 6 22.938 9.484 1 97.75 90 ILE B C 1
ATOM 2340 O O . ILE B 1 90 ? 6.32 22.516 10.602 1 97.75 90 ILE B O 1
ATOM 2344 N N . ILE B 1 91 ? 5.789 22.125 8.508 1 98.38 91 ILE B N 1
ATOM 2345 C CA . ILE B 1 91 ? 5.883 20.688 8.648 1 98.38 91 ILE B CA 1
ATOM 2346 C C . ILE B 1 91 ? 7.293 20.297 9.086 1 98.38 91 ILE B C 1
ATOM 2348 O O . ILE B 1 91 ? 7.469 19.484 9.992 1 98.38 91 ILE B O 1
ATOM 2352 N N . ARG B 1 92 ? 8.297 20.875 8.492 1 98 92 ARG B N 1
ATOM 2353 C CA . ARG B 1 92 ? 9.68 20.594 8.852 1 98 92 ARG B CA 1
ATOM 2354 C C . ARG B 1 92 ? 9.969 21.016 10.289 1 98 92 ARG B C 1
ATOM 2356 O O . ARG B 1 92 ? 10.625 20.281 11.031 1 98 92 ARG B O 1
ATOM 2363 N N . LYS B 1 93 ? 9.453 22.141 10.641 1 97.12 93 LYS B N 1
ATOM 2364 C CA . LYS B 1 93 ? 9.672 22.641 11.992 1 97.12 93 LYS B CA 1
ATOM 2365 C C . LYS B 1 93 ? 9.023 21.734 13.031 1 97.12 93 LYS B C 1
ATOM 2367 O O . LYS B 1 93 ? 9.594 21.484 14.094 1 97.12 93 LYS B O 1
ATOM 2372 N N . LEU B 1 94 ? 7.82 21.281 12.758 1 97.69 94 LEU B N 1
ATOM 2373 C CA . LEU B 1 94 ? 7.133 20.375 13.672 1 97.69 94 LEU B CA 1
ATOM 2374 C C . LEU B 1 94 ? 7.941 19.094 13.883 1 97.69 94 LEU B C 1
ATOM 2376 O O . LEU B 1 94 ? 8.109 18.641 15.016 1 97.69 94 LEU B O 1
ATOM 2380 N N . ALA B 1 95 ? 8.453 18.547 12.805 1 97.69 95 ALA B N 1
ATOM 2381 C CA . ALA B 1 95 ? 9.211 17.297 12.844 1 97.69 95 ALA B CA 1
ATOM 2382 C C . ALA B 1 95 ? 10.539 17.484 13.578 1 97.69 95 ALA B C 1
ATOM 2384 O O . ALA B 1 95 ? 11.055 16.547 14.203 1 97.69 95 ALA B O 1
ATOM 2385 N N . GLU B 1 96 ? 11.117 18.641 13.477 1 96.25 96 GLU B N 1
ATOM 2386 C CA . GLU B 1 96 ? 12.383 18.969 14.133 1 96.25 96 GLU B CA 1
ATOM 2387 C C . GLU B 1 96 ? 12.172 19.219 15.625 1 96.25 96 GLU B C 1
ATOM 2389 O O . GLU B 1 96 ? 13.055 18.938 16.438 1 96.25 96 GLU B O 1
ATOM 2394 N N . LYS B 1 97 ? 11.07 19.703 15.93 1 96.5 97 LYS B N 1
ATOM 2395 C CA . LYS B 1 97 ? 10.797 20.156 17.281 1 96.5 97 LYS B CA 1
ATOM 2396 C C . LYS B 1 97 ? 10.547 18.984 18.234 1 96.5 97 LYS B C 1
ATOM 2398 O O . LYS B 1 97 ? 10.977 19 19.375 1 96.5 97 LYS B O 1
ATOM 2403 N N . GLU B 1 98 ? 9.789 17.953 17.75 1 97.75 98 GLU B N 1
ATOM 2404 C CA . GLU B 1 98 ? 9.414 16.859 18.641 1 97.75 98 GLU B CA 1
ATOM 2405 C C . GLU B 1 98 ? 8.914 15.648 17.859 1 97.75 98 GLU B C 1
ATOM 2407 O O . GLU B 1 98 ? 8.578 15.766 16.672 1 97.75 98 GLU B O 1
ATOM 2412 N N . SER B 1 99 ? 8.922 14.523 18.547 1 98.5 99 SER B N 1
ATOM 2413 C CA . SER B 1 99 ? 8.273 13.344 17.984 1 98.5 99 SER B CA 1
ATOM 2414 C C . SER B 1 99 ? 6.773 13.562 17.828 1 98.5 99 SER B C 1
ATOM 2416 O O . SER B 1 99 ? 6.121 14.125 18.703 1 98.5 99 SER B O 1
ATOM 2418 N N . CYS B 1 100 ? 6.25 13.086 16.641 1 98.88 100 CYS B N 1
ATOM 2419 C CA . CYS B 1 100 ? 4.844 13.398 16.406 1 98.88 100 CYS B CA 1
ATOM 2420 C C . CYS B 1 100 ? 4.27 12.531 15.297 1 98.88 100 CYS B C 1
ATOM 2422 O O . CYS B 1 100 ? 5.02 11.891 14.555 1 98.88 100 CYS B O 1
ATOM 2424 N N . VAL B 1 101 ? 3 12.453 15.242 1 98.94 101 VAL B N 1
ATOM 2425 C CA . VAL B 1 101 ? 2.223 11.945 14.117 1 98.94 101 VAL B CA 1
ATOM 2426 C C . VAL B 1 101 ? 1.626 13.117 13.336 1 98.94 101 VAL B C 1
ATOM 2428 O O . VAL B 1 101 ? 1.022 14.016 13.914 1 98.94 101 VAL B O 1
ATOM 2431 N N . ILE B 1 102 ? 1.849 13.117 12.031 1 98.88 102 ILE B N 1
ATOM 2432 C CA . ILE B 1 102 ? 1.293 14.156 11.18 1 98.88 102 ILE B CA 1
ATOM 2433 C C . ILE B 1 102 ? 0.351 13.539 10.148 1 98.88 102 ILE B C 1
ATOM 2435 O O . ILE B 1 102 ? 0.755 12.672 9.375 1 98.88 102 ILE B O 1
ATOM 2439 N N . ILE B 1 103 ? -0.918 14 10.156 1 98.81 103 ILE B N 1
ATOM 2440 C CA . ILE B 1 103 ? -1.905 13.508 9.203 1 98.81 103 ILE B CA 1
ATOM 2441 C C . ILE B 1 103 ? -1.958 14.438 7.992 1 98.81 103 ILE B C 1
ATOM 2443 O O . ILE B 1 103 ? -2.309 15.617 8.117 1 98.81 103 ILE B O 1
ATOM 2447 N N . GLY B 1 104 ? -1.655 13.891 6.863 1 97.56 104 GLY B N 1
ATOM 2448 C CA . GLY B 1 104 ? -1.865 14.617 5.625 1 97.56 104 GLY B CA 1
ATOM 2449 C C . GLY B 1 104 ? -0.896 15.773 5.445 1 97.56 104 GLY B C 1
ATOM 2450 O O . GLY B 1 104 ? 0.26 15.695 5.867 1 97.56 104 GLY B O 1
ATOM 2451 N N . ARG B 1 105 ? -1.328 16.656 4.516 1 96.88 105 ARG B N 1
ATOM 2452 C CA . ARG B 1 105 ? -0.613 17.891 4.199 1 96.88 105 ARG B CA 1
ATOM 2453 C C . ARG B 1 105 ? 0.746 17.594 3.576 1 96.88 105 ARG B C 1
ATOM 2455 O O . ARG B 1 105 ? 1.716 18.312 3.811 1 96.88 105 ARG B O 1
ATOM 2462 N N . SER B 1 106 ? 0.85 16.5 2.9 1 97.12 106 SER B N 1
ATOM 2463 C CA . SER B 1 106 ? 2.014 16.109 2.115 1 97.12 106 SER B CA 1
ATOM 2464 C C . SER B 1 106 ? 3.256 15.984 2.99 1 97.12 106 SER B C 1
ATOM 2466 O O . SER B 1 106 ? 4.375 16.203 2.52 1 97.12 106 SER B O 1
ATOM 2468 N N . ALA B 1 107 ? 3.008 15.664 4.219 1 98.25 107 ALA B N 1
ATOM 2469 C CA . ALA B 1 107 ? 4.125 15.555 5.152 1 98.25 107 ALA B CA 1
ATOM 2470 C C . ALA B 1 107 ? 5.098 14.461 4.727 1 98.25 107 ALA B C 1
ATOM 2472 O O . ALA B 1 107 ? 6.305 14.578 4.93 1 98.25 107 ALA B O 1
ATOM 2473 N N . ASP B 1 108 ? 4.551 13.367 4.133 1 97.69 108 ASP B N 1
ATOM 2474 C CA . ASP B 1 108 ? 5.387 12.273 3.65 1 97.69 108 ASP B CA 1
ATOM 2475 C C . ASP B 1 108 ? 6.41 12.766 2.633 1 97.69 108 ASP B C 1
ATOM 2477 O O . ASP B 1 108 ? 7.574 12.367 2.668 1 97.69 108 ASP B O 1
ATOM 2481 N N . TYR B 1 109 ? 5.961 13.609 1.771 1 97 109 TYR B N 1
ATOM 2482 C CA . TYR B 1 109 ? 6.805 14.148 0.708 1 97 109 TYR B CA 1
ATOM 2483 C C . TYR B 1 109 ? 7.766 15.195 1.25 1 97 109 TYR B C 1
ATOM 2485 O O . TYR B 1 109 ? 8.953 15.203 0.906 1 97 109 TYR B O 1
ATOM 2493 N N . ILE B 1 110 ? 7.238 16.047 2.066 1 97.56 110 ILE B N 1
ATOM 2494 C CA . ILE B 1 110 ? 8.016 17.172 2.586 1 97.56 110 ILE B CA 1
ATOM 2495 C C . ILE B 1 110 ? 9.18 16.656 3.418 1 97.56 110 ILE B C 1
ATOM 2497 O O . ILE B 1 110 ? 10.273 17.234 3.389 1 97.56 110 ILE B O 1
ATOM 2501 N N . LEU B 1 111 ? 9.008 15.531 4.109 1 98.06 111 LEU B N 1
ATOM 2502 C CA . LEU B 1 111 ? 10 15.078 5.078 1 98.06 111 LEU B CA 1
ATOM 2503 C C . LEU B 1 111 ? 10.836 13.945 4.504 1 98.06 111 LEU B C 1
ATOM 2505 O O . LEU B 1 111 ? 11.703 13.391 5.191 1 98.06 111 LEU B O 1
ATOM 2509 N N . LYS B 1 112 ? 10.656 13.523 3.281 1 95.62 112 LYS B N 1
ATOM 2510 C CA . LYS B 1 112 ? 11.219 12.305 2.701 1 95.62 112 LYS B CA 1
ATOM 2511 C C . LYS B 1 112 ? 12.742 12.312 2.779 1 95.62 112 LYS B C 1
ATOM 2513 O O . LYS B 1 112 ? 13.359 11.25 2.916 1 95.62 112 LYS B O 1
ATOM 2518 N N . ASP B 1 113 ? 13.398 13.5 2.785 1 93.06 113 ASP B N 1
ATOM 2519 C CA . ASP B 1 113 ? 14.852 13.578 2.762 1 93.06 113 ASP B CA 1
ATOM 2520 C C . ASP B 1 113 ? 15.391 14.211 4.043 1 93.06 113 ASP B C 1
ATOM 2522 O O . ASP B 1 113 ? 16.547 14.648 4.09 1 93.06 113 ASP B O 1
ATOM 2526 N N . THR B 1 114 ? 14.453 14.352 4.934 1 92.88 114 THR B N 1
ATOM 2527 C CA . THR B 1 114 ? 14.891 14.953 6.191 1 92.88 114 THR B CA 1
ATOM 2528 C C . THR B 1 114 ? 15.852 14.023 6.93 1 92.88 114 THR B C 1
ATOM 2530 O O . THR B 1 114 ? 15.547 12.844 7.137 1 92.88 114 THR B O 1
ATOM 2533 N N . LYS B 1 115 ? 16.922 14.711 7.254 1 87.06 115 LYS B N 1
ATOM 2534 C CA . LYS B 1 115 ? 17.953 13.953 7.953 1 87.06 115 LYS B CA 1
ATOM 2535 C C . LYS B 1 115 ? 17.75 14.008 9.469 1 87.06 115 LYS B C 1
ATOM 2537 O O . LYS B 1 115 ? 17.062 14.898 9.969 1 87.06 115 LYS B O 1
ATOM 2542 N N . ASP B 1 116 ? 18.016 13.016 10.18 1 90.19 116 ASP B N 1
ATOM 2543 C CA . ASP B 1 116 ? 18.109 13.008 11.641 1 90.19 116 ASP B CA 1
ATOM 2544 C C . ASP B 1 116 ? 16.75 12.742 12.289 1 90.19 116 ASP B C 1
ATOM 2546 O O . ASP B 1 116 ? 16.469 13.266 13.367 1 90.19 116 ASP B O 1
ATOM 2550 N N . ILE B 1 117 ? 15.836 12.312 11.539 1 95.62 117 ILE B N 1
ATOM 2551 C CA . ILE B 1 117 ? 14.602 11.836 12.148 1 95.62 117 ILE B CA 1
ATOM 2552 C C . ILE B 1 117 ? 14.391 10.367 11.805 1 95.62 117 ILE B C 1
ATOM 2554 O O . ILE B 1 117 ? 14.961 9.859 10.836 1 95.62 117 ILE B O 1
ATOM 2558 N N . ASP B 1 118 ? 13.703 9.727 12.633 1 97.19 118 ASP B N 1
ATOM 2559 C CA . ASP B 1 118 ? 13.148 8.414 12.32 1 97.19 118 ASP B CA 1
ATOM 2560 C C . ASP B 1 118 ? 11.758 8.531 11.695 1 97.19 118 ASP B C 1
ATOM 2562 O O . ASP B 1 118 ? 10.797 8.883 12.375 1 97.19 118 ASP B O 1
ATOM 2566 N N . LEU B 1 119 ? 11.711 8.219 10.422 1 98.19 119 LEU B N 1
ATOM 2567 C CA . LEU B 1 119 ? 10.508 8.57 9.672 1 98.19 119 LEU B CA 1
ATOM 2568 C C . LEU B 1 119 ? 9.797 7.312 9.18 1 98.19 119 LEU B C 1
ATOM 2570 O O . LEU B 1 119 ? 10.422 6.414 8.617 1 98.19 119 LEU B O 1
ATOM 2574 N N . LEU B 1 120 ? 8.562 7.184 9.469 1 98.56 120 LEU B N 1
ATOM 2575 C CA . LEU B 1 120 ? 7.656 6.227 8.852 1 98.56 120 LEU B CA 1
ATOM 2576 C C . LEU B 1 120 ? 6.59 6.941 8.031 1 98.56 120 LEU B C 1
ATOM 2578 O O . LEU B 1 120 ? 5.895 7.824 8.539 1 98.56 120 LEU B O 1
ATOM 2582 N N . ARG B 1 121 ? 6.477 6.641 6.812 1 98.75 121 ARG B N 1
ATOM 2583 C CA . ARG B 1 121 ? 5.473 7.219 5.918 1 98.75 121 ARG B CA 1
ATOM 2584 C C . ARG B 1 121 ? 4.41 6.188 5.555 1 98.75 121 ARG B C 1
ATOM 2586 O O . ARG B 1 121 ? 4.633 5.332 4.699 1 98.75 121 ARG B O 1
ATOM 2593 N N . ALA B 1 122 ? 3.23 6.305 6.141 1 98.88 122 ALA B N 1
ATOM 2594 C CA . ALA B 1 122 ? 2.145 5.344 5.945 1 98.88 122 ALA B CA 1
ATOM 2595 C C . ALA B 1 122 ? 0.996 5.969 5.156 1 98.88 122 ALA B C 1
ATOM 2597 O O . ALA B 1 122 ? 0.818 7.188 5.168 1 98.88 122 ALA B O 1
ATOM 2598 N N . PHE B 1 123 ? 0.277 5.129 4.422 1 98.88 123 PHE B N 1
ATOM 2599 C CA . PHE B 1 123 ? -0.965 5.52 3.766 1 98.88 123 PHE B CA 1
ATOM 2600 C C . PHE B 1 123 ? -2.094 4.559 4.129 1 98.88 123 PHE B C 1
ATOM 2602 O O . PHE B 1 123 ? -1.947 3.344 4.004 1 98.88 123 PHE B O 1
ATOM 2609 N N . ILE B 1 124 ? -3.182 5.152 4.598 1 98.94 124 ILE B N 1
ATOM 2610 C CA . ILE B 1 124 ? -4.32 4.359 5.051 1 98.94 124 ILE B CA 1
ATOM 2611 C C . ILE B 1 124 ? -5.461 4.48 4.039 1 98.94 124 ILE B C 1
ATOM 2613 O O . ILE B 1 124 ? -5.82 5.582 3.627 1 98.94 124 ILE B O 1
ATOM 2617 N N . TYR B 1 125 ? -5.98 3.348 3.631 1 98.81 125 TYR B N 1
ATOM 2618 C CA . TYR B 1 125 ? -7.105 3.301 2.703 1 98.81 125 TYR B CA 1
ATOM 2619 C C . TYR B 1 125 ? -8.141 2.273 3.152 1 98.81 125 TYR B C 1
ATOM 2621 O O . TYR B 1 125 ? -7.941 1.583 4.152 1 98.81 125 TYR B O 1
ATOM 2629 N N . ALA B 1 126 ? -9.281 2.266 2.535 1 98.75 126 ALA B N 1
ATOM 2630 C CA . ALA B 1 126 ? -10.344 1.303 2.801 1 98.75 126 ALA B CA 1
ATOM 2631 C C . ALA B 1 126 ? -11.297 1.196 1.611 1 98.75 126 ALA B C 1
ATOM 2633 O O . ALA B 1 126 ? -11.352 2.096 0.77 1 98.75 126 ALA B O 1
ATOM 2634 N N . PRO B 1 127 ? -12.039 0.058 1.55 1 98.06 127 PRO B N 1
ATOM 2635 C CA . PRO B 1 127 ? -13.086 -0.017 0.522 1 98.06 127 PRO B CA 1
ATOM 2636 C C . PRO B 1 127 ? -14.109 1.111 0.637 1 98.06 127 PRO B C 1
ATOM 2638 O O . PRO B 1 127 ? -14.438 1.537 1.745 1 98.06 127 PRO B O 1
ATOM 2641 N N . ASP B 1 128 ? -14.633 1.52 -0.479 1 98.06 128 ASP B N 1
ATOM 2642 C CA . ASP B 1 128 ? -15.562 2.646 -0.513 1 98.06 128 ASP B CA 1
ATOM 2643 C C . ASP B 1 128 ? -16.781 2.389 0.378 1 98.06 128 ASP B C 1
ATOM 2645 O O . ASP B 1 128 ? -17.266 3.301 1.042 1 98.06 128 ASP B O 1
ATOM 2649 N N . GLU B 1 129 ? -17.219 1.197 0.362 1 98.19 129 GLU B N 1
ATOM 2650 C CA . GLU B 1 129 ? -18.391 0.877 1.186 1 98.19 129 GLU B CA 1
ATOM 2651 C C . GLU B 1 129 ? -18.109 1.144 2.662 1 98.19 129 GLU B C 1
ATOM 2653 O O . GLU B 1 129 ? -18.969 1.665 3.377 1 98.19 129 GLU B O 1
ATOM 2658 N N . VAL B 1 130 ? -16.922 0.828 3.094 1 98.56 130 VAL B N 1
ATOM 2659 C CA . VAL B 1 130 ? -16.5 1.043 4.477 1 98.56 130 VAL B CA 1
ATOM 2660 C C . VAL B 1 130 ? -16.344 2.537 4.742 1 98.56 130 VAL B C 1
ATOM 2662 O O . VAL B 1 130 ? -16.797 3.047 5.77 1 98.56 130 VAL B O 1
ATOM 2665 N N . ARG B 1 131 ? -15.758 3.211 3.838 1 98.75 131 ARG B N 1
ATOM 2666 C CA . ARG B 1 131 ? -15.531 4.645 3.99 1 98.75 131 ARG B CA 1
ATOM 2667 C C . ARG B 1 131 ? -16.844 5.406 4.051 1 98.75 131 ARG B C 1
ATOM 2669 O O . ARG B 1 131 ? -17.031 6.27 4.91 1 98.75 131 ARG B O 1
ATOM 2676 N N . ILE B 1 132 ? -17.734 5.051 3.172 1 98.81 132 ILE B N 1
ATOM 2677 C CA . ILE B 1 132 ? -19.047 5.684 3.146 1 98.81 132 ILE B CA 1
ATOM 2678 C C . ILE B 1 132 ? -19.766 5.441 4.473 1 98.81 132 ILE B C 1
ATOM 2680 O O . ILE B 1 132 ? -20.328 6.371 5.059 1 98.81 132 ILE B O 1
ATOM 2684 N N . HIS B 1 133 ? -19.734 4.258 4.961 1 98.69 133 HIS B N 1
ATOM 2685 C CA . HIS B 1 133 ? -20.359 3.922 6.238 1 98.69 133 HIS B CA 1
ATOM 2686 C C . HIS B 1 133 ? -19.75 4.738 7.375 1 98.69 133 HIS B C 1
ATOM 2688 O O . HIS B 1 133 ? -20.484 5.27 8.219 1 98.69 133 HIS B O 1
ATOM 2694 N N . ASN B 1 134 ? -18.469 4.809 7.402 1 98.69 134 ASN B N 1
ATOM 2695 C CA . ASN B 1 134 ? -17.781 5.586 8.43 1 98.69 134 ASN B CA 1
ATOM 2696 C C . ASN B 1 134 ? -18.203 7.051 8.398 1 98.69 134 ASN B C 1
ATOM 2698 O O . ASN B 1 134 ? -18.406 7.668 9.445 1 98.69 134 ASN B O 1
ATOM 2702 N N . ILE B 1 135 ? -18.328 7.602 7.215 1 98.56 135 ILE B N 1
ATOM 2703 C CA . ILE B 1 135 ? -18.703 9 7.043 1 98.56 135 ILE B CA 1
ATOM 2704 C C . ILE B 1 135 ? -20.156 9.211 7.484 1 98.56 135 ILE B C 1
ATOM 2706 O O . ILE B 1 135 ? -20.469 10.195 8.156 1 98.56 135 ILE B O 1
ATOM 2710 N N . MET B 1 136 ? -21 8.266 7.102 1 98.75 136 MET B N 1
ATOM 2711 C CA . MET B 1 136 ? -22.391 8.328 7.535 1 98.75 136 MET B CA 1
ATOM 2712 C C . MET B 1 136 ? -22.469 8.398 9.055 1 98.75 136 MET B C 1
ATOM 2714 O O . MET B 1 136 ? -23.203 9.234 9.602 1 98.75 136 MET B O 1
ATOM 2718 N N . GLU B 1 137 ? -21.688 7.641 9.68 1 98.12 137 GLU B N 1
ATOM 2719 C CA . GLU B 1 137 ? -21.719 7.559 11.141 1 98.12 137 GLU B CA 1
ATOM 2720 C C . GLU B 1 137 ? -21.109 8.812 11.773 1 98.12 137 GLU B C 1
ATOM 2722 O O . GLU B 1 137 ? -21.672 9.352 12.734 1 98.12 137 GLU B O 1
ATOM 2727 N N . SER B 1 138 ? -20.078 9.273 11.242 1 96.94 138 SER B N 1
ATOM 2728 C CA . SER B 1 138 ? -19.344 10.391 11.828 1 96.94 138 SER B CA 1
ATOM 2729 C C . SER B 1 138 ? -20.109 11.703 11.656 1 96.94 138 SER B C 1
ATOM 2731 O O . SER B 1 138 ? -20.016 12.594 12.508 1 96.94 138 SER B O 1
ATOM 2733 N N . HIS B 1 139 ? -20.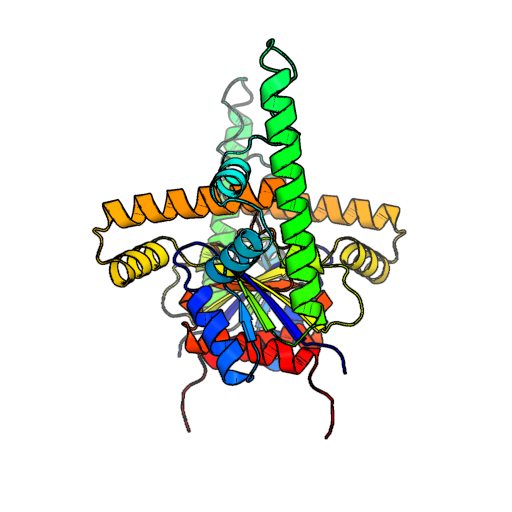844 11.805 10.539 1 97.31 139 HIS B N 1
ATOM 2734 C CA . HIS B 1 139 ? -21.453 13.086 10.219 1 97.31 139 HIS B CA 1
ATOM 2735 C C . HIS B 1 139 ? -22.969 12.992 10.234 1 97.31 139 HIS B C 1
ATOM 2737 O O . HIS B 1 139 ? -23.656 13.977 9.961 1 97.31 139 HIS B O 1
ATOM 2743 N N . ASN B 1 140 ? -23.422 11.828 10.57 1 97.62 140 ASN B N 1
ATOM 2744 C CA . ASN B 1 140 ? -24.859 11.609 10.547 1 97.62 140 ASN B CA 1
ATOM 2745 C C . ASN B 1 140 ? -25.469 12.023 9.203 1 97.62 140 ASN B C 1
ATOM 2747 O O . ASN B 1 140 ? -26.375 12.852 9.164 1 97.62 140 ASN B O 1
ATOM 2751 N N . LEU B 1 141 ? -25 11.398 8.117 1 98.31 141 LEU B N 1
ATOM 2752 C CA . LEU B 1 141 ? -25.406 11.703 6.75 1 98.31 141 LEU B CA 1
ATOM 2753 C C . LEU B 1 141 ? -26.078 10.492 6.102 1 98.31 141 LEU B C 1
ATOM 2755 O O . LEU B 1 141 ? -25.875 9.359 6.543 1 98.31 141 LEU B O 1
ATOM 2759 N N . SER B 1 142 ? -26.875 10.789 5.09 1 98.38 142 SER B N 1
ATOM 2760 C CA . SER B 1 142 ? -27.375 9.711 4.23 1 98.38 142 SER B CA 1
ATOM 2761 C C . SER B 1 142 ? -26.234 9.102 3.42 1 98.38 142 SER B C 1
ATOM 2763 O O . SER B 1 142 ? -25.156 9.688 3.295 1 98.38 142 SER B O 1
ATOM 2765 N N . GLU B 1 143 ? -26.484 7.949 2.922 1 98.31 143 GLU B N 1
ATOM 2766 C CA . GLU B 1 143 ? -25.5 7.297 2.072 1 98.31 143 GLU B CA 1
ATOM 2767 C C . GLU B 1 143 ? -25.109 8.18 0.89 1 98.31 143 GLU B C 1
ATOM 2769 O O . GLU B 1 143 ? -23.938 8.305 0.553 1 98.31 143 GLU B O 1
ATOM 2774 N N . LYS B 1 144 ? -26.109 8.773 0.312 1 98.19 144 LYS B N 1
ATOM 2775 C CA . LYS B 1 144 ? -25.906 9.641 -0.84 1 98.19 144 LYS B CA 1
ATOM 2776 C C . LYS B 1 144 ? -25.031 10.844 -0.471 1 98.19 144 LYS B C 1
ATOM 2778 O O . LYS B 1 144 ? -24.078 11.156 -1.175 1 98.19 144 LYS B O 1
ATOM 2783 N N . ASP B 1 145 ? -25.359 11.484 0.58 1 98.38 145 ASP B N 1
ATOM 2784 C CA . ASP B 1 145 ? -24.609 12.656 1.021 1 98.38 145 ASP B CA 1
ATOM 2785 C C . ASP B 1 145 ? -23.188 12.266 1.437 1 98.38 145 ASP B C 1
ATOM 2787 O O . ASP B 1 145 ? -22.234 13.023 1.204 1 98.38 145 ASP B O 1
ATOM 2791 N N . ALA B 1 146 ? -23.062 11.141 2 1 98.62 146 ALA B N 1
ATOM 2792 C CA . ALA B 1 146 ? -21.75 10.641 2.406 1 98.62 146 ALA B CA 1
ATOM 2793 C C . ALA B 1 146 ? -20.859 10.398 1.193 1 98.62 146 ALA B C 1
ATOM 2795 O O . ALA B 1 146 ? -19.656 10.703 1.222 1 98.62 146 ALA B O 1
ATOM 2796 N N . LYS B 1 147 ? -21.453 9.82 0.197 1 98.44 147 LYS B N 1
ATOM 2797 C CA . LYS B 1 147 ? -20.719 9.578 -1.039 1 98.44 147 LYS B CA 1
ATOM 2798 C C . LYS B 1 147 ? -20.234 10.883 -1.66 1 98.44 147 LYS B C 1
ATOM 2800 O O . LYS B 1 147 ? -19.094 10.961 -2.143 1 98.44 147 LYS B O 1
ATOM 2805 N N . ILE B 1 148 ? -21.062 11.883 -1.635 1 98.19 148 ILE B N 1
ATOM 2806 C CA . ILE B 1 148 ? -20.719 13.188 -2.18 1 98.19 148 ILE B CA 1
ATOM 2807 C C . ILE B 1 148 ? -19.562 13.797 -1.378 1 98.19 148 ILE B C 1
ATOM 2809 O O . ILE B 1 148 ? -18.594 14.281 -1.953 1 98.19 148 ILE B O 1
ATOM 2813 N N . LEU B 1 149 ? -19.688 13.703 -0.106 1 98.19 149 LEU B N 1
ATOM 2814 C CA . LEU B 1 149 ? -18.641 14.25 0.766 1 98.19 149 LEU B CA 1
ATOM 2815 C C . LEU B 1 149 ? -17.328 13.523 0.557 1 98.19 149 LEU B C 1
ATOM 2817 O O . LEU B 1 149 ? -16.266 14.164 0.511 1 98.19 149 LEU B O 1
ATOM 2821 N N . LEU B 1 150 ? -17.391 12.203 0.447 1 98.38 150 LEU B N 1
ATOM 2822 C CA . LEU B 1 150 ? -16.203 11.383 0.193 1 98.38 150 LEU B CA 1
ATOM 2823 C C . LEU B 1 150 ? -15.477 11.852 -1.062 1 98.38 150 LEU B C 1
ATOM 2825 O O . LEU B 1 150 ? -14.273 12.117 -1.025 1 98.38 150 LEU B O 1
ATOM 2829 N N . LEU B 1 151 ? -16.141 11.992 -2.105 1 97.75 151 LEU B N 1
ATOM 2830 C CA . LEU B 1 151 ? -15.555 12.375 -3.391 1 97.75 151 LEU B CA 1
ATOM 2831 C C . LEU B 1 151 ? -14.984 13.789 -3.332 1 97.75 151 LEU B C 1
ATOM 2833 O O . LEU B 1 151 ? -13.898 14.047 -3.846 1 97.75 151 LEU B O 1
ATOM 2837 N N . GLU B 1 152 ? -15.703 14.641 -2.719 1 96.56 152 GLU B N 1
ATOM 2838 C CA . GLU B 1 152 ? -15.273 16.031 -2.6 1 96.56 152 GLU B CA 1
ATOM 2839 C C . GLU B 1 152 ? -13.984 16.141 -1.8 1 96.56 152 GLU B C 1
ATOM 2841 O O . GLU B 1 152 ? -13.039 16.828 -2.221 1 96.56 152 GLU B O 1
ATOM 2846 N N . LYS B 1 153 ? -13.984 15.516 -0.657 1 96.81 153 LYS B N 1
ATOM 2847 C CA . LYS B 1 153 ? -12.812 15.609 0.214 1 96.81 153 LYS B CA 1
ATOM 2848 C C . LYS B 1 153 ? -11.602 14.93 -0.419 1 96.81 153 LYS B C 1
ATOM 2850 O O . LYS B 1 153 ? -10.5 15.477 -0.389 1 96.81 153 LYS B O 1
ATOM 2855 N N . ASP B 1 154 ? -11.805 13.781 -0.979 1 96.94 154 ASP B N 1
ATOM 2856 C CA . ASP B 1 154 ? -10.703 13.102 -1.641 1 96.94 154 ASP B CA 1
ATOM 2857 C C . ASP B 1 154 ? -10.133 13.945 -2.777 1 96.94 154 ASP B C 1
ATOM 2859 O O . ASP B 1 154 ? -8.914 14.008 -2.965 1 96.94 154 ASP B O 1
ATOM 2863 N N . LYS B 1 155 ? -11.008 14.523 -3.518 1 95.38 155 LYS B N 1
ATOM 2864 C CA . LYS B 1 155 ? -10.578 15.391 -4.609 1 95.38 155 LYS B CA 1
ATOM 2865 C C . LYS B 1 155 ? -9.766 16.578 -4.082 1 95.38 155 LYS B C 1
ATOM 2867 O O . LYS B 1 155 ? -8.719 16.906 -4.629 1 95.38 155 LYS B O 1
ATOM 2872 N N . ARG B 1 156 ? -10.242 17.203 -3.086 1 93.62 156 ARG B N 1
ATOM 2873 C CA . ARG B 1 156 ? -9.578 18.344 -2.49 1 93.62 156 ARG B CA 1
ATOM 2874 C C . ARG B 1 156 ? -8.203 17.969 -1.949 1 93.62 156 ARG B C 1
ATOM 2876 O O . ARG B 1 156 ? -7.219 18.688 -2.174 1 93.62 156 ARG B O 1
ATOM 2883 N N . TYR B 1 157 ? -8.164 16.859 -1.238 1 94.94 157 TYR B N 1
ATOM 2884 C CA . TYR B 1 157 ? -6.906 16.391 -0.67 1 94.94 157 TYR B CA 1
ATOM 2885 C C . TYR B 1 157 ? -5.914 16.031 -1.769 1 94.94 157 TYR B C 1
ATOM 2887 O O . TYR B 1 157 ? -4.715 16.312 -1.642 1 94.94 157 TYR B O 1
ATOM 2895 N N . HIS B 1 158 ? -6.398 15.445 -2.797 1 95.19 158 HIS B N 1
ATOM 2896 C CA . HIS B 1 158 ? -5.539 15.117 -3.93 1 95.19 158 HIS B CA 1
ATOM 2897 C C . HIS B 1 158 ? -4.992 16.375 -4.594 1 95.19 158 HIS B C 1
ATOM 2899 O O . HIS B 1 158 ? -3.799 16.453 -4.898 1 95.19 158 HIS B O 1
ATOM 2905 N N . LYS B 1 159 ? -5.809 17.328 -4.797 1 92.88 159 LYS B N 1
ATOM 2906 C CA . LYS B 1 159 ? -5.398 18.578 -5.449 1 92.88 159 LYS B CA 1
ATOM 2907 C C . LYS B 1 159 ? -4.328 19.297 -4.637 1 92.88 159 LYS B C 1
ATOM 2909 O O . LYS B 1 159 ? -3.357 19.812 -5.195 1 92.88 159 LYS B O 1
ATOM 2914 N N . ARG B 1 160 ? -4.555 19.328 -3.348 1 92.38 160 ARG B N 1
ATOM 2915 C CA . ARG B 1 160 ? -3.562 19.953 -2.475 1 92.38 160 ARG B CA 1
ATOM 2916 C C . ARG B 1 160 ? -2.215 19.25 -2.592 1 92.38 160 ARG B C 1
ATOM 2918 O O . ARG B 1 160 ? -1.174 19.906 -2.686 1 92.38 160 ARG B O 1
ATOM 2925 N N . HIS B 1 161 ? -2.258 18.016 -2.562 1 95.56 161 HIS B N 1
ATOM 2926 C CA . HIS B 1 161 ? -1.045 17.203 -2.658 1 95.56 161 HIS B CA 1
ATOM 2927 C C . HIS B 1 161 ? -0.357 17.406 -4.004 1 95.56 161 HIS B C 1
ATOM 2929 O O . HIS B 1 161 ? 0.863 17.578 -4.062 1 95.56 161 HIS B O 1
ATOM 2935 N N . LEU B 1 162 ? -1.126 17.375 -4.988 1 93.81 162 LEU B N 1
ATOM 2936 C CA . LEU B 1 162 ? -0.604 17.562 -6.34 1 93.81 162 LEU B CA 1
ATOM 2937 C C . LEU B 1 162 ? 0.054 18.922 -6.488 1 93.81 162 LEU B C 1
ATOM 2939 O O . LEU B 1 162 ? 1.124 19.047 -7.09 1 93.81 162 LEU B O 1
ATOM 2943 N N . ALA B 1 163 ? -0.549 19.922 -5.977 1 90.56 163 ALA B N 1
ATOM 2944 C CA . ALA B 1 163 ? -0.021 21.281 -6.047 1 90.56 163 ALA B CA 1
ATOM 2945 C C . ALA B 1 163 ? 1.331 21.391 -5.348 1 90.56 163 ALA B C 1
ATOM 2947 O O . ALA B 1 163 ? 2.219 22.109 -5.797 1 90.56 163 ALA B O 1
ATOM 2948 N N . LEU B 1 164 ? 1.466 20.641 -4.316 1 92.81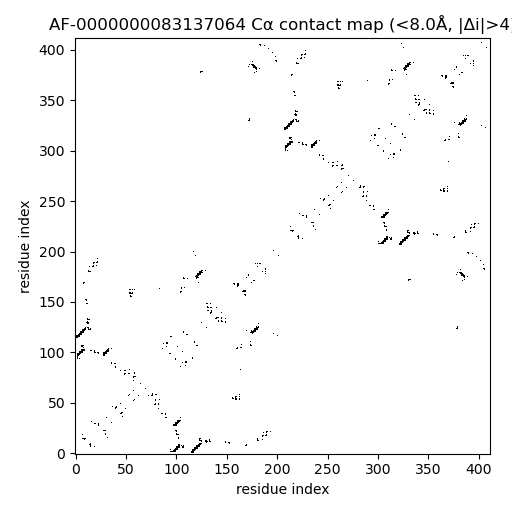 164 LEU B N 1
ATOM 2949 C CA . LEU B 1 164 ? 2.664 20.75 -3.49 1 92.81 164 LEU B CA 1
ATOM 2950 C C . LEU B 1 164 ? 3.775 19.859 -4.035 1 92.81 164 LEU B C 1
ATOM 2952 O O . LEU B 1 164 ? 4.953 20.203 -3.949 1 92.81 164 LEU B O 1
ATOM 2956 N N . THR B 1 165 ? 3.414 18.688 -4.629 1 93.31 165 THR B N 1
ATOM 2957 C CA . THR B 1 165 ? 4.418 17.641 -4.844 1 93.31 165 THR B CA 1
ATOM 2958 C C . THR B 1 165 ? 4.543 17.312 -6.328 1 93.31 165 THR B C 1
ATOM 2960 O O . THR B 1 165 ? 5.555 16.766 -6.766 1 93.31 165 THR B O 1
ATOM 2963 N N . GLY B 1 166 ? 3.461 17.594 -7.066 1 91.19 166 GLY B N 1
ATOM 2964 C CA . GLY B 1 166 ? 3.422 17.172 -8.461 1 91.19 166 GLY B CA 1
ATOM 2965 C C . GLY B 1 166 ? 3.143 15.688 -8.625 1 91.19 166 GLY B C 1
ATOM 2966 O O . GLY B 1 166 ? 3.182 15.172 -9.742 1 91.19 166 GLY B O 1
ATOM 2967 N N . SER B 1 167 ? 2.865 15.055 -7.531 1 91.69 167 SER B N 1
ATOM 2968 C CA . SER B 1 167 ? 2.672 13.609 -7.594 1 91.69 167 SER B CA 1
ATOM 2969 C C . SER B 1 167 ? 1.321 13.203 -7.012 1 91.69 167 SER B C 1
ATOM 2971 O O . SER B 1 167 ? 0.611 14.039 -6.445 1 91.69 167 SER B O 1
ATOM 2973 N N . ASN B 1 168 ? 0.972 11.969 -7.211 1 92.25 168 ASN B N 1
ATOM 2974 C CA . ASN B 1 168 ? -0.315 11.461 -6.754 1 92.25 168 ASN B CA 1
ATOM 2975 C C . ASN B 1 168 ? -0.303 11.172 -5.254 1 92.25 168 ASN B C 1
ATOM 2977 O O . ASN B 1 168 ? 0.666 10.617 -4.73 1 92.25 168 ASN B O 1
ATOM 2981 N N . ARG B 1 169 ? -1.546 11.555 -4.832 1 91 169 ARG B N 1
ATOM 2982 C CA . ARG B 1 169 ? -1.776 11.266 -3.418 1 91 169 ARG B CA 1
ATOM 2983 C C . ARG B 1 169 ? -1.906 9.766 -3.182 1 91 169 ARG B C 1
ATOM 2985 O O . ARG B 1 169 ? -2.611 9.078 -3.918 1 91 169 ARG B O 1
ATOM 2992 N N . GLY B 1 170 ? -1.109 9.039 -2.521 1 93.81 170 GLY B N 1
ATOM 2993 C CA . GLY B 1 170 ? -1.224 7.617 -2.223 1 93.81 170 GLY B CA 1
ATOM 2994 C C . GLY B 1 170 ? -0.26 6.762 -3.023 1 93.81 170 GLY B C 1
ATOM 2995 O O . GLY B 1 170 ? -0.344 5.531 -2.996 1 93.81 170 GLY B O 1
ATOM 2996 N N . ASP B 1 171 ? 0.518 7.449 -3.846 1 94.81 171 ASP B N 1
ATOM 2997 C CA . ASP B 1 171 ? 1.556 6.715 -4.562 1 94.81 171 ASP B CA 1
ATOM 2998 C C . ASP B 1 171 ? 2.4 5.879 -3.604 1 94.81 171 ASP B C 1
ATOM 3000 O O . ASP B 1 171 ? 3.061 6.426 -2.717 1 94.81 171 ASP B O 1
ATOM 3004 N N . ARG B 1 172 ? 2.42 4.602 -3.883 1 96.81 172 ARG B N 1
ATOM 3005 C CA . ARG B 1 172 ? 3.107 3.691 -2.971 1 96.81 172 ARG B CA 1
ATOM 3006 C C . ARG B 1 172 ? 4.598 4 -2.908 1 96.81 172 ARG B C 1
ATOM 3008 O O . ARG B 1 172 ? 5.238 3.793 -1.876 1 96.81 172 ARG B O 1
ATOM 3015 N N . HIS B 1 173 ? 5.184 4.516 -3.93 1 95.88 173 HIS B N 1
ATOM 3016 C CA . HIS B 1 173 ? 6.625 4.723 -3.975 1 95.88 173 HIS B CA 1
ATOM 3017 C C . HIS B 1 173 ? 7.039 5.902 -3.102 1 95.88 173 HIS B C 1
ATOM 3019 O O . HIS B 1 173 ? 8.234 6.109 -2.852 1 95.88 173 HIS B O 1
ATOM 3025 N N . ASN B 1 174 ? 6.051 6.629 -2.6 1 95.19 174 ASN B N 1
ATOM 3026 C CA . ASN B 1 174 ? 6.336 7.691 -1.642 1 95.19 174 ASN B CA 1
ATOM 3027 C C . ASN B 1 174 ? 5.996 7.266 -0.216 1 95.19 174 ASN B C 1
ATOM 3029 O O . ASN B 1 174 ? 5.898 8.102 0.681 1 95.19 174 ASN B O 1
ATOM 3033 N N . ARG B 1 175 ? 5.766 5.992 -0.078 1 98.06 175 ARG B N 1
ATOM 3034 C CA . ARG B 1 175 ? 5.348 5.457 1.214 1 98.06 175 ARG B CA 1
ATOM 3035 C C . ARG B 1 175 ? 6.207 4.262 1.614 1 98.06 175 ARG B C 1
ATOM 3037 O O . ARG B 1 175 ? 6.844 3.637 0.765 1 98.06 175 ARG B O 1
ATOM 3044 N N . ASP B 1 176 ? 6.219 4.02 2.918 1 98.44 176 ASP B N 1
ATOM 3045 C CA . ASP B 1 176 ? 6.867 2.809 3.414 1 98.44 176 ASP B CA 1
ATOM 3046 C C . ASP B 1 176 ? 5.871 1.656 3.52 1 98.44 176 ASP B C 1
ATOM 3048 O O . ASP B 1 176 ? 6.254 0.488 3.447 1 98.44 176 ASP B O 1
ATOM 3052 N N . ILE B 1 177 ? 4.621 2.064 3.695 1 98.88 177 ILE B N 1
ATOM 3053 C CA . ILE B 1 177 ? 3.57 1.062 3.85 1 98.88 177 ILE B CA 1
ATOM 3054 C C . ILE B 1 177 ? 2.217 1.674 3.494 1 98.88 177 ILE B C 1
ATOM 3056 O O . ILE B 1 177 ? 1.964 2.848 3.777 1 98.88 177 ILE B O 1
ATOM 3060 N N . LEU B 1 178 ? 1.38 0.926 2.818 1 98.88 178 LEU B N 1
ATOM 3061 C CA . LEU B 1 178 ? -0.041 1.207 2.646 1 98.88 178 LEU B CA 1
ATOM 3062 C C . LEU B 1 178 ? -0.893 0.1 3.26 1 98.88 178 LEU B C 1
ATOM 3064 O O . LEU B 1 178 ? -0.612 -1.085 3.064 1 98.88 178 LEU B O 1
ATOM 3068 N N . MET B 1 179 ? -1.925 0.513 4.031 1 98.75 179 MET B N 1
ATOM 3069 C CA . MET B 1 179 ? -2.678 -0.517 4.742 1 98.75 179 MET B CA 1
ATOM 3070 C C . MET B 1 179 ? -4.18 -0.255 4.648 1 98.75 179 MET B C 1
ATOM 3072 O O . MET B 1 179 ? -4.621 0.888 4.766 1 98.75 179 MET B O 1
ATOM 3076 N N . ASN B 1 180 ? -4.906 -1.328 4.395 1 98.75 180 ASN B N 1
ATOM 3077 C CA . ASN B 1 180 ? -6.359 -1.319 4.488 1 98.75 180 ASN B CA 1
ATOM 3078 C C . ASN B 1 180 ? -6.832 -1.293 5.938 1 98.75 180 ASN B C 1
ATOM 3080 O O . ASN B 1 180 ? -6.734 -2.297 6.645 1 98.75 180 ASN B O 1
ATOM 3084 N N . SER B 1 181 ? -7.398 -0.224 6.324 1 98.69 181 SER B N 1
ATOM 3085 C CA . SER B 1 181 ? -7.758 -0.045 7.727 1 98.69 181 SER B CA 1
ATOM 3086 C C . SER B 1 181 ? -8.891 -0.98 8.133 1 98.69 181 SER B C 1
ATOM 3088 O O . SER B 1 181 ? -9.102 -1.232 9.32 1 98.69 181 SER B O 1
ATOM 3090 N N . SER B 1 182 ? -9.68 -1.45 7.188 1 98.19 182 SER B N 1
ATOM 3091 C CA . SER B 1 182 ? -10.805 -2.322 7.516 1 98.19 182 SER B CA 1
ATOM 3092 C C . SER B 1 182 ? -10.328 -3.736 7.836 1 98.19 182 SER B C 1
ATOM 3094 O O . SER B 1 182 ? -11.102 -4.551 8.352 1 98.19 182 SER B O 1
ATOM 3096 N N . TYR B 1 183 ? -9.055 -4.012 7.57 1 98.31 183 TYR B N 1
ATOM 3097 C CA . TYR B 1 183 ? -8.531 -5.363 7.754 1 98.31 183 TYR B CA 1
ATOM 3098 C C . TYR B 1 183 ? -8.391 -5.695 9.234 1 98.31 183 TYR B C 1
ATOM 3100 O O . TYR B 1 183 ? -8.703 -6.809 9.664 1 98.31 183 TYR B O 1
ATOM 3108 N N . LEU B 1 184 ? -7.898 -4.684 10.055 1 98.31 184 LEU B N 1
ATOM 3109 C CA . LEU B 1 184 ? -7.676 -4.934 11.477 1 98.31 184 LEU B CA 1
ATOM 3110 C C . LEU B 1 184 ? -8.492 -3.971 12.328 1 98.31 184 LEU B C 1
ATOM 3112 O O . LEU B 1 184 ? -8.508 -4.086 13.555 1 98.31 184 LEU B O 1
ATOM 3116 N N . GLY B 1 185 ? -9.172 -2.949 11.727 1 98 185 GLY B N 1
ATOM 3117 C CA . GLY B 1 185 ? -9.836 -1.913 12.5 1 98 185 GLY B CA 1
ATOM 3118 C C . GLY B 1 185 ? -8.891 -0.851 13.016 1 98 185 GLY B C 1
ATOM 3119 O O . GLY B 1 185 ? -7.676 -0.943 12.812 1 98 185 GLY B O 1
ATOM 3120 N N . ILE B 1 186 ? -9.43 0.07 13.68 1 98.31 186 ILE B N 1
ATOM 3121 C CA . ILE B 1 186 ? -8.672 1.236 14.117 1 98.31 186 ILE B CA 1
ATOM 3122 C C . ILE B 1 186 ? -7.582 0.804 15.094 1 98.31 186 ILE B C 1
ATOM 3124 O O . ILE B 1 186 ? -6.398 1.072 14.875 1 98.31 186 ILE B O 1
ATOM 3128 N N . GLU B 1 187 ? -7.965 0.114 16.125 1 98.44 187 GLU B N 1
ATOM 3129 C CA . GLU B 1 187 ? -7.016 -0.298 17.156 1 98.44 187 GLU B CA 1
ATOM 3130 C C . GLU B 1 187 ? -5.977 -1.265 16.594 1 98.44 187 GLU B C 1
ATOM 3132 O O . GLU B 1 187 ? -4.773 -1.092 16.812 1 98.44 187 GLU B O 1
ATOM 3137 N N . GLY B 1 188 ? -6.457 -2.234 15.859 1 98.44 188 GLY B N 1
ATOM 3138 C CA . GLY B 1 188 ? -5.559 -3.219 15.266 1 98.44 188 GLY B CA 1
ATOM 3139 C C . GLY B 1 188 ? -4.562 -2.611 14.305 1 98.44 188 GLY B C 1
ATOM 3140 O O . GLY B 1 188 ? -3.381 -2.969 14.312 1 98.44 188 GLY B O 1
ATOM 3141 N N . THR B 1 189 ? -5.027 -1.711 13.484 1 98.81 189 THR B N 1
ATOM 3142 C CA . THR B 1 189 ? -4.148 -1.06 12.523 1 98.81 189 THR B CA 1
ATOM 3143 C C . THR B 1 189 ? -3.104 -0.206 13.234 1 98.81 189 THR B C 1
ATOM 3145 O O . THR B 1 189 ? -1.925 -0.229 12.875 1 98.81 189 THR B O 1
ATOM 3148 N N . ALA B 1 190 ? -3.535 0.537 14.258 1 98.88 190 ALA B N 1
ATOM 3149 C CA . ALA B 1 190 ? -2.604 1.363 15.023 1 98.88 190 ALA B CA 1
ATOM 3150 C C . ALA B 1 190 ? -1.506 0.511 15.656 1 98.88 190 ALA B C 1
ATOM 3152 O O . ALA B 1 190 ? -0.319 0.81 15.508 1 98.88 190 ALA B O 1
ATOM 3153 N N . GLU B 1 191 ? -1.886 -0.556 16.266 1 98.69 191 GLU B N 1
ATOM 3154 C CA . GLU B 1 191 ? -0.928 -1.432 16.938 1 98.69 191 GLU B CA 1
ATOM 3155 C C . GLU B 1 191 ? 0.029 -2.07 15.938 1 98.69 191 GLU B C 1
ATOM 3157 O O . GLU B 1 191 ? 1.213 -2.252 16.234 1 98.69 191 GLU B O 1
ATOM 3162 N N . TYR B 1 192 ? -0.508 -2.402 14.875 1 98.75 192 TYR B N 1
ATOM 3163 C CA . TYR B 1 192 ? 0.314 -3.025 13.844 1 98.75 192 TYR B CA 1
ATOM 3164 C C . TYR B 1 192 ? 1.36 -2.053 13.32 1 98.75 192 TYR B C 1
ATOM 3166 O O . TYR B 1 192 ? 2.52 -2.424 13.117 1 98.75 192 TYR B O 1
ATOM 3174 N N . LEU B 1 193 ? 0.954 -0.799 13.086 1 98.81 193 LEU B N 1
ATOM 3175 C CA . LEU B 1 193 ? 1.909 0.213 12.648 1 98.81 193 LEU B CA 1
ATOM 3176 C C . LEU B 1 193 ? 2.936 0.5 13.742 1 98.81 193 LEU B C 1
ATOM 3178 O O . LEU B 1 193 ? 4.105 0.748 13.445 1 98.81 193 LEU B O 1
ATOM 3182 N N . GLU B 1 194 ? 2.494 0.458 14.961 1 98.69 194 GLU B N 1
ATOM 3183 C CA . GLU B 1 194 ? 3.422 0.641 16.078 1 98.69 194 GLU B CA 1
ATOM 3184 C C . GLU B 1 194 ? 4.469 -0.468 16.109 1 98.69 194 GLU B C 1
ATOM 3186 O O . GLU B 1 194 ? 5.633 -0.222 16.438 1 98.69 194 GLU B O 1
ATOM 3191 N N . GLU B 1 195 ? 4.023 -1.653 15.797 1 98.12 195 GLU B N 1
ATOM 3192 C CA . GLU B 1 195 ? 4.965 -2.764 15.711 1 98.12 195 GLU B CA 1
ATOM 3193 C C . GLU B 1 195 ? 6.02 -2.51 14.641 1 98.12 195 GLU B C 1
ATOM 3195 O O . GLU B 1 195 ? 7.191 -2.85 14.82 1 98.12 195 GLU B O 1
ATOM 3200 N N . LEU B 1 196 ? 5.625 -1.922 13.531 1 98.44 196 LEU B N 1
ATOM 3201 C CA . LEU B 1 196 ? 6.566 -1.584 12.469 1 98.44 196 LEU B CA 1
ATOM 3202 C C . LEU B 1 196 ? 7.625 -0.607 12.977 1 98.44 196 LEU B C 1
ATOM 3204 O O . LEU B 1 196 ? 8.812 -0.763 12.68 1 98.44 196 LEU B O 1
ATOM 3208 N N . ILE B 1 197 ? 7.172 0.335 13.719 1 97.75 197 ILE B N 1
ATOM 3209 C CA . ILE B 1 197 ? 8.055 1.342 14.297 1 97.75 197 ILE B CA 1
ATOM 3210 C C . ILE B 1 197 ? 9.062 0.671 15.227 1 97.75 197 ILE B C 1
ATOM 3212 O O . ILE B 1 197 ? 10.258 0.964 15.18 1 97.75 197 ILE B O 1
ATOM 3216 N N . ARG B 1 198 ? 8.562 -0.226 16.016 1 96.94 198 ARG B N 1
ATOM 3217 C CA . ARG B 1 198 ? 9.43 -0.926 16.969 1 96.94 198 ARG B CA 1
ATOM 3218 C C . ARG B 1 198 ? 10.477 -1.757 16.234 1 96.94 198 ARG B C 1
ATOM 3220 O O . ARG B 1 198 ? 11.648 -1.78 16.625 1 96.94 198 ARG B O 1
ATOM 3227 N N . ARG B 1 199 ? 10.086 -2.402 15.227 1 96.81 199 ARG B N 1
ATOM 3228 C CA . ARG B 1 199 ? 11 -3.252 14.477 1 96.81 199 ARG B CA 1
ATOM 3229 C C . ARG B 1 199 ? 12.062 -2.42 13.766 1 96.81 199 ARG B C 1
ATOM 3231 O O . ARG B 1 199 ? 13.219 -2.838 13.656 1 96.81 199 ARG B O 1
ATOM 3238 N N . LYS B 1 200 ? 11.648 -1.247 13.297 1 96.88 200 LYS B N 1
ATOM 3239 C CA . LYS B 1 200 ? 12.539 -0.429 12.484 1 96.88 200 LYS B CA 1
ATOM 3240 C C . LYS B 1 200 ? 13.484 0.388 13.352 1 96.88 200 LYS B C 1
ATOM 3242 O O . LYS B 1 200 ? 14.672 0.504 13.055 1 96.88 200 LYS B O 1
ATOM 3247 N N . PHE B 1 201 ? 12.938 0.864 14.461 1 94.94 201 PHE B N 1
ATOM 3248 C CA . PHE B 1 201 ? 13.711 1.855 15.203 1 94.94 201 PHE B CA 1
ATOM 3249 C C . PHE B 1 201 ? 13.992 1.372 16.625 1 94.94 201 PHE B C 1
ATOM 3251 O O . PHE B 1 201 ? 14.758 2.002 17.359 1 94.94 201 PHE B O 1
ATOM 3258 N N . GLY B 1 202 ? 13.273 0.241 17.016 1 84 202 GLY B N 1
ATOM 3259 C CA . GLY B 1 202 ? 13.445 -0.241 18.375 1 84 202 GLY B CA 1
ATOM 3260 C C . GLY B 1 202 ? 14.82 -0.816 18.641 1 84 202 GLY B C 1
ATOM 3261 O O . GLY B 1 202 ? 15.461 -1.347 17.719 1 84 202 GLY B O 1
ATOM 3262 N N . SER B 1 203 ? 15.703 -0.228 19.578 1 63.53 203 SER B N 1
ATOM 3263 C CA . SER B 1 203 ? 17.016 -0.658 20.047 1 63.53 203 SER B CA 1
ATOM 3264 C C . SER B 1 203 ? 17 -2.123 20.469 1 63.53 203 SER B C 1
ATOM 3266 O O . SER B 1 203 ? 15.961 -2.643 20.891 1 63.53 203 SER B O 1
ATOM 3268 N N . GLU B 1 204 ? 17.75 -3.119 19.859 1 46.97 204 GLU B N 1
ATOM 3269 C CA . GLU B 1 204 ? 18.109 -4.43 20.406 1 46.97 204 GLU B CA 1
ATOM 3270 C C . GLU B 1 204 ? 18.406 -4.352 21.891 1 46.97 204 GLU B C 1
ATOM 3272 O O . GLU B 1 204 ? 18.953 -5.289 22.469 1 46.97 204 GLU B O 1
ATOM 3277 N N . GLU B 1 205 ? 18.094 -3.496 22.734 1 35.78 205 GLU B N 1
ATOM 3278 C CA . GLU B 1 205 ? 18.609 -3.627 24.078 1 35.78 205 GLU B CA 1
ATOM 3279 C C . GLU B 1 205 ? 18.156 -4.934 24.734 1 35.78 205 GLU B C 1
ATOM 3281 O O . GLU B 1 205 ? 17.078 -4.992 25.328 1 35.78 205 GLU B O 1
ATOM 3286 N N . GLU B 1 206 ? 17.781 -6.062 24.094 1 28.92 206 GLU B N 1
ATOM 3287 C CA . GLU B 1 206 ? 18.156 -7.109 25.047 1 28.92 206 GLU B CA 1
ATOM 3288 C C . GLU B 1 206 ? 19.672 -7.246 25.156 1 28.92 206 GLU B C 1
ATOM 3290 O O . GLU B 1 206 ? 20.375 -7.172 24.156 1 28.92 206 GLU B O 1
#

Radius of gyration: 23.59 Å; Cα contacts (8 Å, |Δi|>4): 632; chains: 2; bounding box: 52×70×68 Å

Secondary structure (DSSP, 8-state):
-PEEEEEEEE-TTS-HHHHHHHHHHHHT-EEE-HHHHHHHHHHTT--HHHHHHHHHT-SSSSS-S-SSTHHHHHHHHHHHHHHHHHHHHHHHHHHHHS-EEEESTTHHHHTTT-SSEEEEEEEEE--HHHHHHHHHHHHT--HHHHHHHHHHHHHHHHHHHHHHHSS-TT-GGG-SEEEEHHHHHHHHHHHHHHHHHHHHH-----/-PEEEEEEEE-TTS-HHHHHHHHHHHHT-EEE-HHHHHHHHHHTT--HHHHHHHHTT-SSSSS-S-SSTHHHHHHHHHHHHHHHHHHHHHHHHHHHHS-EEEESTTHHHHTTT-SSEEEEEEEEE--HHHHHHHHHHHHT--HHHHHHHHHHHHHHHHHHHHHHHSS-TT-GGG-SEEEEHHHHHHHHHHHHHHHHHHHHH-----